Protein AF-A0A117LAR7-F1 (afdb_monomer_lite)

Sequence (435 aa):
MEKLVLPANTGVAAIGLKIGLIVPNDDIASITAEAVREIAADGDIVCVTEAVVARSQNRYVSCTELAEDIRQKLNLKPGSTVAMISPIASRNRFALILKAIAMATRGGKVIVQFPIPFDEVGNQVIDEEFASTRLKLKKTLQSLYEARGNTPMLNVLIREIIAALKLQEIGYQILSIRKITGKGIADLTVRMPDGRIAVAEVTFADLQKAARKATGIRQDVPEAECALAIAVALEHHRLSIVDADEYLEQGKVEPETLDFSALLPSYHEPEVIFSGELGNNSFTHPITEVDYRKLYLSMIAEGGASGEIIFTNNPFKIYNLGYIDGVCIGAVHEREKLRELFLSFGALVPVITIQEVGPPPWGVIGSNVSDFEGGILKLLPEDPNGTAEKIKDKIRAVTGKEVEVLIFGDGAYKDPDTGIYELADPHPAIGVSSG

Secondary structure (DSSP, 8-state):
-PPP---TT------PPP-----TT--HHHHHHHHHTTT--TT-EEEEEHHHHHHHTT-EEEHHHHHHHHHHHTTPPTT-EEEEES--S-TTTHHHHHHHHHHHHSS-EEEEEEPSSB-TT--BSS-HHHHHHHHHHHHHHHHHHHHHTT-GGGHHHHHHHHHHHHHHHTT-EEEEEHHHHS--SSSEEEE-TTS-EEEEEEESS-HHHHHHHHHHHHTT-TT--EEEEEEEETTTTEEEEEEHHHHHHHS--PPEEEE-TTTHHHHT-TT-EEGGGGTT-----TTT---HHHHHHHHHHHTTSEEEEEE-S-GGGGGGGS--SEEEE--SSSHHHHHHHHHHTT--S-EEEGGGSSSTTTTTTT-EEEETTTTEEEPPPSSHHHHHHHHHHHHHHHH----EEEEE-S--EE-TTT--EE--SS-SEEEE---

Foldseek 3Di:
DDADDDPPPDDDDDDDFDFDDAAAQDPVLLRQLVRCQRHDAFAAEAEDALQSQLRPPVFKDFLQRLLVLLCVLQVEDAQFEEEEEQAALDPFFCLLVLLSVLLNNNQHEYEYEHEPQHGPQRWGQDDRQLVVVLLVLLVVLQVLVVVCVVPVVSVLVNQLSLVQLVQQLVPKRWPDACVPVVDDQARTWIQHNVRAIAGEHEAQDCQLVRLVVQVVSVVVVVRHPWGKYWHQNPVQQKIWIDTSVCCNVPVDDGTDIDHCPVCVVVSNPSFKDWPSSNNPDADAGPPPRDNSVVSSQVSSVSSNYGYTYMYGPPRVCVVVVDDHSEYEHNDLACRVVVQVVCVVVPVPGRYYYCQSRCDPDRRSQQWTDPDPVSRMIRHGNHCQAVSQVSSQVSSCVSRVHHYKYFHAYQAQDQDPVRRGGSPSHSDRTPYIYDD

Organism: NCBI:txid85874

InterPro domains:
  IPR002847 Coenzyme F420:L-glutamate ligase-like domain [PF01996] (16-433)

Radius of gyration: 28.2 Å; chains: 1; bounding box: 69×59×84 Å

pLDDT: mean 91.87, std 8.58, range [51.0, 98.81]

Structure (mmCIF, N/CA/C/O backbone):
data_AF-A0A117LAR7-F1
#
_entry.id   AF-A0A117LAR7-F1
#
loop_
_atom_site.group_PDB
_atom_site.id
_atom_site.type_symbol
_atom_site.label_atom_id
_atom_site.label_alt_id
_atom_site.label_comp_id
_atom_site.label_asym_id
_atom_site.label_entity_id
_atom_site.label_seq_id
_atom_site.pdbx_PDB_ins_code
_atom_site.Cartn_x
_atom_site.Cartn_y
_atom_site.Cartn_z
_atom_site.occupancy
_atom_site.B_iso_or_equiv
_atom_site.auth_seq_id
_atom_site.auth_comp_id
_atom_site.auth_asym_id
_atom_site.auth_atom_id
_atom_site.pdbx_PDB_model_num
ATOM 1 N N . MET A 1 1 ? -33.446 -23.049 29.577 1.00 51.00 1 MET A N 1
ATOM 2 C CA . MET A 1 1 ? -32.392 -23.453 28.623 1.00 51.00 1 MET A CA 1
ATOM 3 C C . MET A 1 1 ? -31.432 -24.373 29.352 1.00 51.00 1 MET A C 1
ATOM 5 O O . MET A 1 1 ? -31.312 -24.244 30.565 1.00 51.00 1 MET A O 1
ATOM 9 N N . GLU A 1 2 ? -30.842 -25.343 28.660 1.00 58.47 2 GLU A N 1
ATOM 10 C CA . GLU A 1 2 ? -29.871 -26.266 29.257 1.00 58.47 2 GLU A CA 1
ATOM 11 C C . GLU A 1 2 ? -28.601 -25.496 29.640 1.00 58.47 2 GLU A C 1
ATOM 13 O O . GLU A 1 2 ? -28.087 -24.717 28.839 1.00 58.47 2 GLU A O 1
ATOM 18 N N . LYS A 1 3 ? -28.121 -25.676 30.878 1.00 71.38 3 LYS A N 1
ATOM 19 C CA . LYS A 1 3 ? -26.830 -25.130 31.314 1.00 71.38 3 LYS A CA 1
ATOM 20 C C . LYS A 1 3 ? -25.732 -25.713 30.430 1.00 71.38 3 LYS A C 1
ATOM 22 O O . LYS A 1 3 ? -25.698 -26.923 30.221 1.00 71.38 3 LYS A O 1
ATOM 27 N N . LEU A 1 4 ? -24.817 -24.867 29.969 1.00 81.19 4 LEU A N 1
ATOM 28 C CA . LEU A 1 4 ? -23.589 -25.323 29.334 1.00 81.19 4 LEU A CA 1
ATOM 29 C C . LEU A 1 4 ? -22.800 -26.175 30.344 1.00 81.19 4 LEU A C 1
ATOM 31 O O . LEU A 1 4 ? -22.436 -25.693 31.416 1.00 81.19 4 LEU A O 1
ATOM 35 N N . VAL A 1 5 ? -22.552 -27.443 30.014 1.00 84.06 5 VAL A N 1
ATOM 36 C CA . VAL A 1 5 ? -21.742 -28.357 30.829 1.00 84.06 5 VAL A CA 1
ATOM 37 C C . VAL A 1 5 ? -20.568 -28.833 29.987 1.00 84.06 5 VAL A C 1
ATOM 39 O O . VAL A 1 5 ? -20.755 -29.499 28.970 1.00 84.06 5 VAL A O 1
ATOM 42 N N . LEU A 1 6 ? -19.356 -28.491 30.418 1.00 85.69 6 LEU A N 1
ATOM 43 C CA . LEU A 1 6 ? -18.125 -28.958 29.790 1.00 85.69 6 LEU A CA 1
ATOM 44 C C . LEU A 1 6 ? -17.676 -30.289 30.421 1.00 85.69 6 LEU A C 1
ATOM 46 O O . LEU A 1 6 ? -17.851 -30.485 31.628 1.00 85.69 6 LEU A O 1
ATOM 50 N N . PRO A 1 7 ? -17.078 -31.212 29.645 1.00 89.75 7 PRO A N 1
ATOM 51 C CA . PRO A 1 7 ? -16.441 -32.408 30.192 1.00 89.75 7 PRO A CA 1
ATOM 52 C C . PRO A 1 7 ? -15.385 -32.066 31.252 1.00 89.75 7 PRO A C 1
ATOM 54 O O . PRO A 1 7 ? -14.627 -31.112 31.083 1.00 89.75 7 PRO A O 1
ATOM 57 N N . ALA A 1 8 ? -15.276 -32.875 32.311 1.00 87.69 8 ALA A N 1
ATOM 58 C CA . ALA A 1 8 ? -14.363 -32.620 33.436 1.00 87.69 8 ALA A CA 1
ATOM 59 C C . ALA A 1 8 ? -12.868 -32.590 33.054 1.00 87.69 8 ALA A C 1
ATOM 61 O O . ALA A 1 8 ? -12.049 -32.071 33.804 1.00 87.69 8 ALA A O 1
ATOM 62 N N . ASN A 1 9 ? -12.504 -33.153 31.902 1.00 93.12 9 ASN A N 1
ATOM 63 C CA . ASN A 1 9 ? -11.148 -33.154 31.350 1.00 93.12 9 ASN A CA 1
ATOM 64 C C . ASN A 1 9 ? -10.900 -32.020 30.335 1.00 93.12 9 ASN A C 1
ATOM 66 O O . ASN A 1 9 ? -9.896 -32.055 29.624 1.00 93.12 9 ASN A O 1
ATOM 70 N N . THR A 1 10 ? -11.808 -31.046 30.228 1.00 89.75 10 THR A N 1
ATOM 71 C CA . THR A 1 10 ? -11.628 -29.875 29.358 1.00 89.75 10 THR A CA 1
ATOM 72 C C . THR A 1 10 ? -10.573 -28.950 29.956 1.00 89.75 10 THR A C 1
ATOM 74 O O . THR A 1 10 ? -10.709 -28.528 31.098 1.00 89.75 10 THR A O 1
ATOM 77 N N . GLY A 1 11 ? -9.531 -28.629 29.184 1.00 91.25 11 GLY A N 1
ATOM 78 C CA . GLY A 1 11 ? -8.529 -27.635 29.578 1.00 91.25 11 GLY A CA 1
ATOM 79 C C . GLY A 1 11 ? -9.030 -26.206 29.361 1.00 91.25 11 GLY A C 1
ATOM 80 O O . GLY A 1 11 ? -9.237 -25.469 30.314 1.00 91.25 11 GLY A O 1
ATOM 81 N N . VAL A 1 12 ? -9.249 -25.834 28.096 1.00 90.31 12 VAL A N 1
ATOM 82 C CA . VAL A 1 12 ? -9.773 -24.523 27.682 1.00 90.31 12 VAL A CA 1
ATOM 83 C C . VAL A 1 12 ? -10.896 -24.744 26.674 1.00 90.31 12 VAL A C 1
ATOM 85 O O . VAL A 1 12 ? -10.782 -25.608 25.803 1.00 90.31 12 VAL A O 1
ATOM 88 N N . ALA A 1 13 ? -11.968 -23.962 26.782 1.00 91.06 13 ALA A N 1
ATOM 89 C CA . ALA A 1 13 ? -13.039 -23.906 25.796 1.00 91.06 13 ALA A CA 1
ATOM 90 C C . ALA A 1 13 ? -13.210 -22.464 25.304 1.00 91.06 13 ALA A C 1
ATOM 92 O O . ALA A 1 13 ? -13.217 -21.534 26.103 1.00 91.06 13 ALA A O 1
ATOM 93 N N . ALA A 1 14 ? -13.369 -22.289 23.992 1.00 91.94 14 ALA A N 1
ATOM 94 C CA . ALA A 1 14 ? -13.731 -21.018 23.374 1.00 91.94 14 ALA A CA 1
ATOM 95 C C . ALA A 1 14 ? -15.111 -21.166 22.729 1.00 91.94 14 ALA A C 1
ATOM 97 O O . ALA A 1 14 ? -15.350 -22.120 21.984 1.00 91.94 14 ALA A O 1
ATOM 98 N N . ILE A 1 15 ? -16.029 -20.250 23.042 1.00 90.94 15 ILE A N 1
ATOM 99 C CA . ILE A 1 15 ? -17.442 -20.369 22.669 1.00 90.94 15 ILE A CA 1
ATOM 100 C C . ILE A 1 15 ? -17.889 -19.078 21.994 1.00 90.94 15 ILE A C 1
ATOM 102 O O . ILE A 1 15 ? -17.861 -18.007 22.592 1.00 90.94 15 ILE A O 1
ATOM 106 N N . GLY A 1 16 ? -18.317 -19.189 20.736 1.00 92.25 16 GLY A N 1
ATOM 107 C CA . GLY A 1 16 ? -18.881 -18.069 19.991 1.00 92.25 16 GLY A CA 1
ATOM 108 C C . GLY A 1 16 ? -20.334 -17.815 20.385 1.00 92.25 16 GLY A C 1
ATOM 109 O O . GLY A 1 16 ? -21.176 -18.707 20.260 1.00 92.25 16 GLY A O 1
ATOM 110 N N . LEU A 1 17 ? -20.639 -16.591 20.816 1.00 91.50 17 LEU A N 1
ATOM 111 C CA . LEU A 1 17 ? -21.994 -16.170 21.168 1.00 91.50 17 LEU A CA 1
ATOM 112 C C . LEU A 1 17 ? -22.612 -15.364 20.032 1.00 91.50 17 LEU A C 1
ATOM 114 O O . LEU A 1 17 ? -21.987 -14.469 19.467 1.00 91.50 17 LEU A O 1
ATOM 118 N N . LYS A 1 18 ? -23.863 -15.681 19.694 1.00 89.94 18 LYS A N 1
ATOM 119 C CA . LYS A 1 18 ? -24.629 -14.921 18.706 1.00 89.94 18 LYS A CA 1
ATOM 120 C C . LYS A 1 18 ? -25.400 -13.817 19.415 1.00 89.94 18 LYS A C 1
ATOM 122 O O . LYS A 1 18 ? -26.216 -14.102 20.286 1.00 89.94 18 LYS A O 1
ATOM 127 N N . ILE A 1 19 ? -25.171 -12.582 18.991 1.00 90.50 19 ILE A N 1
ATOM 128 C CA . ILE A 1 19 ? -25.919 -11.399 19.420 1.00 90.50 19 ILE A CA 1
ATOM 129 C C . ILE A 1 19 ? -26.691 -10.807 18.236 1.00 90.50 19 ILE A C 1
ATOM 131 O O . ILE A 1 19 ? -26.464 -11.180 17.083 1.00 90.50 19 ILE A O 1
ATOM 135 N N . GLY A 1 20 ? -27.638 -9.914 18.526 1.00 90.88 20 GLY A N 1
ATOM 136 C CA . GLY A 1 20 ? -28.362 -9.161 17.501 1.00 90.88 20 GLY A CA 1
ATOM 137 C C . GLY A 1 20 ? -27.470 -8.167 16.749 1.00 90.88 20 GLY A C 1
ATOM 138 O O . GLY A 1 20 ? -26.290 -7.999 17.054 1.00 90.88 20 GLY A O 1
ATOM 139 N N . LEU A 1 21 ? -28.051 -7.490 15.756 1.00 93.25 21 LEU A N 1
ATOM 140 C CA . LEU A 1 21 ? -27.374 -6.394 15.066 1.00 93.25 21 LEU A CA 1
ATOM 141 C C . LEU A 1 21 ? -27.131 -5.238 16.043 1.00 93.25 21 LEU A C 1
ATOM 143 O O . LEU A 1 21 ? -28.077 -4.761 16.660 1.00 93.25 21 LEU A O 1
ATOM 147 N N . ILE A 1 22 ? -25.882 -4.783 16.126 1.00 95.06 22 ILE A N 1
ATOM 148 C CA . ILE A 1 22 ? -25.488 -3.634 16.943 1.00 95.06 22 ILE A CA 1
ATOM 149 C C . ILE A 1 22 ? -25.564 -2.366 16.104 1.00 95.06 22 ILE A C 1
ATOM 151 O O . ILE A 1 22 ? -24.957 -2.288 15.027 1.00 95.06 22 ILE A O 1
ATOM 155 N N . VAL A 1 23 ? -26.300 -1.382 16.609 1.00 94.12 23 VAL A N 1
ATOM 156 C CA . VAL A 1 23 ? -26.548 -0.091 15.965 1.00 94.12 23 VAL A CA 1
ATOM 157 C C . VAL A 1 23 ? -25.987 1.065 16.806 1.00 94.12 23 VAL A C 1
ATOM 159 O O . VAL A 1 23 ? -25.645 0.885 17.977 1.00 94.12 23 VAL A O 1
ATOM 162 N N . PRO A 1 24 ? -25.841 2.267 16.220 1.00 95.50 24 PRO A N 1
ATOM 163 C CA . PRO A 1 24 ? -25.377 3.436 16.955 1.00 95.50 24 PRO A CA 1
ATOM 164 C C . PRO A 1 24 ? -26.178 3.724 18.228 1.00 95.50 24 PRO A C 1
ATOM 166 O O . PRO A 1 24 ? -27.405 3.795 18.191 1.00 95.50 24 PRO A O 1
ATOM 169 N N . ASN A 1 25 ? -25.456 4.004 19.315 1.00 95.62 25 ASN A N 1
ATOM 170 C CA . ASN A 1 25 ? -25.949 4.320 20.662 1.00 95.62 25 ASN A CA 1
ATOM 171 C C . ASN A 1 25 ? -26.520 3.137 21.463 1.00 95.62 25 ASN A C 1
ATOM 173 O O . ASN A 1 25 ? -27.128 3.354 22.512 1.00 95.62 25 ASN A O 1
ATOM 177 N N . ASP A 1 26 ? -26.299 1.901 21.013 1.00 96.75 26 ASP A N 1
ATOM 178 C CA . ASP A 1 26 ? -26.618 0.712 21.802 1.00 96.75 26 ASP A CA 1
ATOM 179 C C . ASP A 1 26 ? -25.802 0.638 23.107 1.00 96.75 26 ASP A C 1
ATOM 181 O O . ASP A 1 26 ? -24.603 0.935 23.153 1.00 96.75 26 ASP A O 1
ATOM 185 N N . ASP A 1 27 ? -26.439 0.154 24.178 1.00 97.19 27 ASP A N 1
ATOM 186 C CA . ASP A 1 27 ? -25.764 -0.154 25.441 1.00 97.19 27 ASP A CA 1
ATOM 187 C C . ASP A 1 27 ? -25.048 -1.506 25.337 1.00 97.19 27 ASP A C 1
ATOM 189 O O . ASP A 1 27 ? -25.578 -2.562 25.702 1.00 97.19 27 ASP A O 1
ATOM 193 N N . ILE A 1 28 ? -23.814 -1.464 24.831 1.00 96.94 28 ILE A N 1
ATOM 194 C CA . ILE A 1 28 ? -23.007 -2.668 24.625 1.00 96.94 28 ILE A CA 1
ATOM 195 C C . ILE A 1 28 ? -22.734 -3.436 25.922 1.00 96.94 28 ILE A C 1
ATOM 197 O O . ILE A 1 28 ? -22.627 -4.662 25.887 1.00 96.94 28 ILE A O 1
ATOM 201 N N . ALA A 1 29 ? -22.679 -2.757 27.073 1.00 97.56 29 ALA A N 1
ATOM 202 C CA . ALA A 1 29 ? -22.490 -3.414 28.362 1.00 97.56 29 ALA A CA 1
ATOM 203 C C . ALA A 1 29 ? -23.716 -4.247 28.736 1.00 97.56 29 ALA A C 1
ATOM 205 O O . ALA A 1 29 ? -23.583 -5.423 29.082 1.00 97.56 29 ALA A O 1
ATOM 206 N N . SER A 1 30 ? -24.916 -3.677 28.606 1.00 97.69 30 SER A N 1
ATOM 207 C CA . SER A 1 30 ? -26.159 -4.416 28.852 1.00 97.69 30 SER A CA 1
ATOM 208 C C . SER A 1 30 ? -26.365 -5.557 27.856 1.00 97.69 30 SER A C 1
ATOM 210 O O . SER A 1 30 ? -26.746 -6.650 28.272 1.00 97.69 30 SER A O 1
ATOM 212 N N . ILE A 1 31 ? -26.075 -5.340 26.569 1.00 97.44 31 ILE A N 1
ATOM 213 C CA . ILE A 1 31 ? -26.194 -6.381 25.536 1.00 97.44 31 ILE A CA 1
ATOM 214 C C . ILE A 1 31 ? -25.232 -7.540 25.811 1.00 97.44 31 ILE A C 1
ATOM 216 O O . ILE A 1 31 ? -25.637 -8.701 25.763 1.00 97.44 31 ILE A O 1
ATOM 220 N N . THR A 1 32 ? -23.976 -7.238 26.142 1.00 97.12 32 THR A N 1
ATOM 221 C CA . THR A 1 32 ? -22.974 -8.269 26.445 1.00 97.12 32 THR A CA 1
ATOM 222 C C . THR A 1 32 ? -23.348 -9.040 27.710 1.00 97.12 32 THR A C 1
ATOM 224 O O . THR A 1 32 ? -23.307 -10.268 27.709 1.00 97.12 32 THR A O 1
ATOM 227 N N . ALA A 1 33 ? -23.793 -8.347 28.765 1.00 97.25 33 ALA A N 1
ATOM 228 C CA . ALA A 1 33 ? -24.228 -8.982 30.008 1.00 97.25 33 ALA A CA 1
ATOM 229 C C . ALA A 1 33 ? -25.455 -9.889 29.831 1.00 97.25 33 ALA A C 1
ATOM 231 O O . ALA A 1 33 ? -25.533 -10.942 30.460 1.00 97.25 33 ALA A O 1
ATOM 232 N N . GLU A 1 34 ? -26.401 -9.510 28.968 1.00 96.25 34 GLU A N 1
ATOM 233 C CA . GLU A 1 34 ? -27.523 -10.373 28.587 1.00 96.25 34 GLU A CA 1
ATOM 234 C C . GLU A 1 34 ? -27.037 -11.614 27.828 1.00 96.25 34 GLU A C 1
ATOM 236 O O . GLU A 1 34 ? -27.444 -12.728 28.149 1.00 96.25 34 GLU A O 1
ATOM 241 N N . ALA A 1 35 ? -26.129 -11.438 26.862 1.00 95.44 35 ALA A N 1
ATOM 242 C CA . ALA A 1 35 ? -25.631 -12.524 26.021 1.00 95.44 35 ALA A CA 1
ATOM 243 C C . ALA A 1 35 ? -24.906 -13.622 26.816 1.00 95.44 35 ALA A C 1
ATOM 245 O O . ALA A 1 35 ? -25.007 -14.799 26.467 1.00 95.44 35 ALA A O 1
ATOM 246 N N . VAL A 1 36 ? -24.199 -13.252 27.889 1.00 95.56 36 VAL A N 1
ATOM 247 C CA . VAL A 1 36 ? -23.459 -14.202 28.739 1.00 95.56 36 VAL A CA 1
ATOM 248 C C . VAL A 1 36 ? -24.244 -14.672 29.966 1.00 95.56 36 VAL A C 1
ATOM 250 O O . VAL A 1 36 ? -23.756 -15.543 30.686 1.00 95.56 36 VAL A O 1
ATOM 253 N N . ARG A 1 37 ? -25.446 -14.127 30.223 1.00 94.69 37 ARG A N 1
ATOM 254 C CA . ARG A 1 37 ? -26.164 -14.259 31.507 1.00 94.69 37 ARG A CA 1
ATOM 255 C C . ARG A 1 37 ? -26.231 -15.690 32.040 1.00 94.69 37 ARG A C 1
ATOM 257 O O . ARG A 1 37 ? -26.021 -15.916 33.227 1.00 94.69 37 ARG A O 1
ATOM 264 N N . GLU A 1 38 ? -26.553 -16.638 31.169 1.00 91.62 38 GLU A N 1
ATOM 265 C CA . GLU A 1 38 ? -26.837 -18.028 31.546 1.00 91.62 38 GLU A CA 1
ATOM 266 C C . GLU A 1 38 ? -25.598 -18.938 31.536 1.00 91.62 38 GLU A C 1
ATOM 268 O O . GLU A 1 38 ? -25.681 -20.091 31.966 1.00 91.62 38 GLU A O 1
ATOM 273 N N . ILE A 1 39 ? -24.464 -18.451 31.019 1.00 92.44 39 ILE A N 1
ATOM 274 C CA . ILE A 1 39 ? -23.267 -19.268 30.759 1.00 92.44 39 ILE A CA 1
ATOM 275 C C . ILE A 1 39 ? -22.009 -18.777 31.474 1.00 92.44 39 ILE A C 1
ATOM 277 O O . ILE A 1 39 ? -21.091 -19.576 31.628 1.00 92.44 39 ILE A O 1
ATOM 281 N N . ALA A 1 40 ? -21.965 -17.513 31.904 1.00 94.06 40 ALA A N 1
ATOM 282 C CA . ALA A 1 40 ? -20.796 -16.944 32.562 1.00 94.06 40 ALA A CA 1
ATOM 283 C C . ALA A 1 40 ? -20.445 -17.708 33.849 1.00 94.06 40 ALA A C 1
ATOM 285 O O . ALA A 1 40 ? -21.312 -18.017 34.679 1.00 94.06 40 ALA A O 1
ATOM 286 N N . ALA A 1 41 ? -19.157 -17.968 34.031 1.00 93.38 41 ALA A N 1
ATOM 287 C CA . ALA A 1 41 ? -18.564 -18.540 35.226 1.00 93.38 41 ALA A CA 1
ATOM 288 C C . ALA A 1 41 ? -17.449 -17.637 35.770 1.00 93.38 41 ALA A C 1
ATOM 290 O O . ALA A 1 41 ? -16.909 -16.782 35.074 1.00 93.38 41 ALA A O 1
ATOM 291 N N . ASP A 1 42 ? -17.125 -17.820 37.050 1.00 95.12 42 ASP A N 1
ATOM 292 C CA . ASP A 1 42 ? -16.042 -17.073 37.687 1.00 95.12 42 ASP A CA 1
ATOM 293 C C . ASP A 1 42 ? -14.697 -17.436 37.036 1.00 95.12 42 ASP A C 1
ATOM 295 O O . ASP A 1 42 ? -14.364 -18.619 36.925 1.00 95.12 42 ASP A O 1
ATOM 299 N N . GLY A 1 43 ? -13.932 -16.424 36.623 1.00 93.25 43 GLY A N 1
ATOM 300 C CA . GLY A 1 43 ? -12.660 -16.579 35.909 1.00 93.25 43 GLY A CA 1
ATOM 301 C C . GLY A 1 43 ? -12.776 -16.675 34.383 1.00 93.25 43 GLY A C 1
ATOM 302 O O . GLY A 1 43 ? -11.748 -16.817 33.720 1.00 93.25 43 GLY A O 1
ATOM 303 N N . ASP A 1 44 ? -13.984 -16.583 33.817 1.00 95.56 44 ASP A N 1
ATOM 304 C CA . ASP A 1 44 ? -14.156 -16.503 32.364 1.00 95.56 44 ASP A CA 1
ATOM 305 C C . ASP A 1 44 ? -13.589 -15.191 31.798 1.00 95.56 44 ASP A C 1
ATOM 307 O O . ASP A 1 44 ? -13.585 -14.148 32.457 1.00 95.56 44 ASP A O 1
ATOM 311 N N . ILE A 1 45 ? -13.175 -15.238 30.528 1.00 96.62 45 ILE A N 1
ATOM 312 C CA . ILE A 1 45 ? -12.800 -14.058 29.744 1.00 96.62 45 ILE A CA 1
ATOM 313 C C . ILE A 1 45 ? -13.866 -13.832 28.674 1.00 96.62 45 ILE A C 1
ATOM 315 O O . ILE A 1 45 ? -14.069 -14.665 27.788 1.00 96.62 45 ILE A O 1
ATOM 319 N N . VAL A 1 46 ? -14.537 -12.687 28.740 1.00 96.81 46 VAL A N 1
ATOM 320 C CA . VAL A 1 46 ? -15.540 -12.263 27.764 1.00 96.81 46 VAL A CA 1
ATOM 321 C C . VAL A 1 46 ? -14.875 -11.398 26.702 1.00 96.81 46 VAL A C 1
ATOM 323 O O . VAL A 1 46 ? -14.474 -10.263 26.952 1.00 96.81 46 VAL A O 1
ATOM 326 N N . CYS A 1 47 ? -14.777 -11.937 25.490 1.00 95.31 47 CYS A N 1
ATOM 327 C CA . CYS A 1 47 ? -14.166 -11.253 24.356 1.00 95.31 47 CYS A CA 1
ATOM 328 C C . CYS A 1 47 ? -15.224 -10.536 23.504 1.00 95.31 47 CYS A C 1
ATOM 330 O O . CYS A 1 47 ? -16.189 -11.156 23.054 1.00 95.31 47 CYS A O 1
ATOM 332 N N . VAL A 1 48 ? -15.015 -9.249 23.223 1.00 94.75 48 VAL A N 1
ATOM 333 C CA . VAL A 1 48 ? -15.867 -8.427 22.349 1.00 94.75 48 VAL A CA 1
ATOM 334 C C . VAL A 1 48 ? -15.000 -7.800 21.259 1.00 94.75 48 VAL A C 1
ATOM 336 O O . VAL A 1 48 ? -13.959 -7.230 21.549 1.00 94.75 48 VAL A O 1
ATOM 339 N N . THR A 1 49 ? -15.408 -7.872 19.994 1.00 92.19 49 THR A N 1
ATOM 340 C CA . THR A 1 49 ? -14.669 -7.194 18.912 1.00 92.19 49 THR A CA 1
ATOM 341 C C . THR A 1 49 ? -14.750 -5.674 19.075 1.00 92.19 49 THR A C 1
ATOM 343 O O . THR A 1 49 ? -15.843 -5.135 19.301 1.00 92.19 49 THR A O 1
ATOM 346 N N . GLU A 1 50 ? -13.644 -4.971 18.857 1.00 92.69 50 GLU A N 1
ATOM 347 C CA . GLU A 1 50 ? -13.546 -3.511 18.769 1.00 92.69 50 GLU A CA 1
ATOM 348 C C . GLU A 1 50 ? -14.572 -2.919 17.794 1.00 92.69 50 GLU A C 1
ATOM 350 O O . GLU A 1 50 ? -15.153 -1.863 18.052 1.00 92.69 50 GLU A O 1
ATOM 355 N N . ALA A 1 51 ? -14.873 -3.646 16.716 1.00 90.38 51 ALA A N 1
ATOM 356 C CA . ALA A 1 51 ? -15.805 -3.244 15.683 1.00 90.38 51 ALA A CA 1
ATOM 357 C C . ALA A 1 51 ? -17.217 -3.038 16.224 1.00 90.38 51 ALA A C 1
ATOM 359 O O . ALA A 1 51 ? -17.891 -2.086 15.838 1.00 90.38 51 ALA A O 1
ATOM 360 N N . VAL A 1 52 ? -17.667 -3.942 17.089 1.00 92.50 52 VAL A N 1
ATOM 361 C CA . VAL A 1 52 ? -18.996 -3.897 17.700 1.00 92.50 52 VAL A CA 1
ATOM 362 C C . VAL A 1 52 ? -19.083 -2.746 18.700 1.00 92.50 52 VAL A C 1
ATOM 364 O O . VAL A 1 52 ? -20.054 -1.989 18.677 1.00 92.50 52 VAL A O 1
ATOM 367 N N . VAL A 1 53 ? -18.043 -2.567 19.514 1.00 95.56 53 VAL A N 1
ATOM 368 C CA . VAL A 1 53 ? -17.974 -1.479 20.496 1.00 95.56 53 VAL A CA 1
ATOM 369 C C . VAL A 1 53 ? -17.954 -0.114 19.801 1.00 95.56 53 VAL A C 1
ATOM 371 O O . VAL A 1 53 ? -18.696 0.791 20.172 1.00 95.56 53 VAL A O 1
ATOM 374 N N . ALA A 1 54 ? -17.164 0.034 18.738 1.00 94.44 54 ALA A N 1
ATOM 375 C CA . ALA A 1 54 ? -17.109 1.262 17.953 1.00 94.44 54 ALA A CA 1
ATOM 376 C C . ALA A 1 54 ? -18.468 1.621 17.331 1.00 94.44 54 ALA A C 1
ATOM 378 O O . ALA A 1 54 ? -18.869 2.788 17.341 1.00 94.44 54 ALA A O 1
ATOM 379 N N . ARG A 1 55 ? -19.204 0.621 16.819 1.00 94.88 55 ARG A N 1
ATOM 380 C CA . ARG A 1 55 ? -20.551 0.827 16.264 1.00 94.88 55 ARG A CA 1
ATOM 381 C C . ARG A 1 55 ? -21.521 1.317 17.328 1.00 94.88 55 ARG A C 1
ATOM 383 O O . ARG A 1 55 ? -22.212 2.300 17.077 1.00 94.88 55 ARG A O 1
ATOM 390 N N . SER A 1 56 ? -21.542 0.684 18.503 1.00 96.31 56 SER A N 1
ATOM 391 C CA . SER A 1 56 ? -22.432 1.088 19.598 1.00 96.31 56 SER A CA 1
ATOM 392 C C . SER A 1 56 ? -22.120 2.505 20.094 1.00 96.31 56 SER A C 1
ATOM 394 O O . SER A 1 56 ? -23.017 3.240 20.486 1.00 96.31 56 SER A O 1
ATOM 396 N N . GLN A 1 57 ? -20.862 2.933 19.996 1.00 95.50 57 GLN A N 1
ATOM 397 C CA . GLN A 1 57 ? -20.408 4.284 20.335 1.00 95.50 57 GLN A CA 1
ATOM 398 C C . GLN A 1 57 ? -20.576 5.312 19.197 1.00 95.50 57 GLN A C 1
ATOM 400 O O . GLN A 1 57 ? -20.118 6.443 19.332 1.00 95.50 57 GLN A O 1
ATOM 405 N N . ASN A 1 58 ? -21.202 4.941 18.073 1.00 95.69 58 ASN A N 1
ATOM 406 C CA . ASN A 1 58 ? -21.371 5.801 16.895 1.00 95.69 58 ASN A CA 1
ATOM 407 C C . ASN A 1 58 ? -20.046 6.406 16.372 1.00 95.69 58 ASN A C 1
ATOM 409 O O . ASN A 1 58 ? -19.975 7.578 15.998 1.00 95.69 58 ASN A O 1
ATOM 413 N N . ARG A 1 59 ? -18.968 5.614 16.373 1.00 95.38 59 ARG A N 1
ATOM 414 C CA . ARG A 1 59 ? -17.617 6.062 16.006 1.00 95.38 59 ARG A CA 1
ATOM 415 C C . ARG A 1 59 ? -17.409 6.037 14.492 1.00 95.38 59 ARG A C 1
ATOM 417 O O . ARG A 1 59 ? -16.802 5.107 13.964 1.00 95.38 59 ARG A O 1
ATOM 424 N N . TYR A 1 60 ? -17.878 7.075 13.806 1.00 95.94 60 TYR A N 1
ATOM 425 C CA . TYR A 1 60 ? -17.720 7.237 12.358 1.00 95.94 60 TYR A CA 1
ATOM 426 C C . TYR A 1 60 ? -17.149 8.605 11.991 1.00 95.94 60 TYR A C 1
ATOM 428 O O . TYR A 1 60 ? -17.355 9.580 12.710 1.00 95.94 60 TYR A O 1
ATOM 436 N N . VAL A 1 61 ? -16.451 8.672 10.859 1.00 97.19 61 VAL A N 1
ATOM 437 C CA . VAL A 1 61 ? -15.967 9.919 10.258 1.00 97.19 61 VAL A CA 1
ATOM 438 C C . VAL A 1 61 ? -16.087 9.843 8.739 1.00 97.19 61 VAL A C 1
ATOM 440 O O . VAL A 1 61 ? -15.795 8.805 8.138 1.00 97.19 61 VAL A O 1
ATOM 443 N N . SER A 1 62 ? -16.520 10.929 8.103 1.00 98.19 62 SER A N 1
ATOM 444 C CA . SER A 1 62 ? -16.546 11.030 6.640 1.00 98.19 62 SER A CA 1
ATOM 445 C C . SER A 1 62 ? -15.198 11.481 6.065 1.00 98.19 62 SER A C 1
ATOM 447 O O . SER A 1 62 ? -14.423 12.180 6.722 1.00 98.19 62 SER A O 1
ATOM 449 N N . CYS A 1 63 ? -14.931 11.167 4.794 1.00 98.25 63 CYS A N 1
ATOM 450 C CA . CYS A 1 63 ? -13.768 11.689 4.069 1.00 98.25 63 CYS A CA 1
ATOM 451 C C . CYS A 1 63 ? -13.725 13.224 4.064 1.00 98.25 63 CYS A C 1
ATOM 453 O O . CYS A 1 63 ? -12.639 13.790 4.082 1.00 98.25 63 CYS A O 1
ATOM 455 N N . THR A 1 64 ? -14.878 13.900 4.057 1.00 98.44 64 THR A N 1
ATOM 456 C CA . THR A 1 64 ? -14.958 15.369 4.084 1.00 98.44 64 THR A CA 1
ATOM 457 C C . THR A 1 64 ? -14.488 15.937 5.420 1.00 98.44 64 THR A C 1
ATOM 459 O O . THR A 1 64 ? -13.678 16.863 5.437 1.00 98.44 64 THR A O 1
ATOM 462 N N . GLU A 1 65 ? -14.959 15.373 6.535 1.00 98.38 65 GLU A N 1
ATOM 463 C CA . GLU A 1 65 ? -14.503 15.765 7.875 1.00 98.38 65 GLU A CA 1
ATOM 464 C C . GLU A 1 65 ? -13.009 15.483 8.044 1.00 98.38 65 GLU A C 1
ATOM 466 O O . GLU A 1 65 ? -12.265 16.331 8.536 1.00 98.38 65 GLU A O 1
ATOM 471 N N . LEU A 1 66 ? -12.557 14.323 7.564 1.00 98.06 66 LEU A N 1
ATOM 472 C CA . LEU A 1 66 ? -11.154 13.939 7.632 1.00 98.06 66 LEU A CA 1
ATOM 473 C C . LEU A 1 66 ? -10.262 14.851 6.782 1.00 98.06 66 LEU A C 1
ATOM 475 O O . LEU A 1 66 ? -9.187 15.248 7.221 1.00 98.06 66 LEU A O 1
ATOM 479 N N . ALA A 1 67 ? -10.711 15.219 5.582 1.00 98.69 67 ALA A N 1
ATOM 480 C CA . ALA A 1 67 ? -9.992 16.127 4.698 1.00 98.69 67 ALA A CA 1
ATOM 481 C C . ALA A 1 67 ? -9.802 17.512 5.331 1.00 98.69 67 ALA A C 1
ATOM 483 O O . ALA A 1 67 ? -8.726 18.101 5.222 1.00 98.69 67 ALA A O 1
ATOM 484 N N . GLU A 1 68 ? -10.827 18.028 6.012 1.00 98.56 68 GLU A N 1
ATOM 485 C CA . GLU A 1 68 ? -10.743 19.303 6.724 1.00 98.56 68 GLU A CA 1
ATOM 486 C C . GLU A 1 68 ? -9.757 19.231 7.898 1.00 98.56 68 GLU A C 1
ATOM 488 O O . GLU A 1 68 ? -8.928 20.128 8.063 1.00 98.56 68 GLU A O 1
ATOM 493 N N . ASP A 1 69 ? -9.780 18.136 8.655 1.00 98.50 69 ASP A N 1
ATOM 494 C CA . ASP A 1 69 ? -8.841 17.890 9.749 1.00 98.50 69 ASP A CA 1
ATOM 495 C C . ASP A 1 69 ? -7.381 17.796 9.258 1.00 98.50 69 ASP A C 1
ATOM 497 O O . ASP A 1 69 ? -6.497 18.487 9.774 1.00 98.50 69 ASP A O 1
ATOM 501 N N . ILE A 1 70 ? -7.129 17.030 8.189 1.00 98.62 70 ILE A N 1
ATOM 502 C CA . ILE A 1 70 ? -5.812 16.928 7.535 1.00 98.62 70 ILE A CA 1
ATOM 503 C C . ILE A 1 70 ? -5.343 18.305 7.059 1.00 98.62 70 ILE A C 1
ATOM 505 O O . ILE A 1 70 ? -4.196 18.692 7.290 1.00 98.62 70 ILE A O 1
ATOM 509 N N . ARG A 1 71 ? -6.230 19.069 6.409 1.00 98.50 71 ARG A N 1
ATOM 510 C CA . ARG A 1 71 ? -5.925 20.410 5.896 1.00 98.50 71 ARG A CA 1
ATOM 511 C C . ARG A 1 71 ? -5.479 21.350 7.011 1.00 98.50 71 ARG A C 1
ATOM 513 O O . ARG A 1 71 ? -4.541 22.116 6.801 1.00 98.50 71 ARG A O 1
ATOM 520 N N . GLN A 1 72 ? -6.142 21.310 8.166 1.00 98.12 72 GLN A N 1
ATOM 521 C CA . GLN A 1 72 ? -5.785 22.132 9.322 1.00 98.12 72 GLN A CA 1
ATOM 522 C C . GLN A 1 72 ? -4.449 21.695 9.930 1.00 98.12 72 GLN A C 1
ATOM 524 O O . GLN A 1 72 ? -3.562 22.530 10.107 1.00 98.12 72 GLN A O 1
ATOM 529 N N . LYS A 1 73 ? -4.273 20.392 10.183 1.00 97.88 73 LYS A N 1
ATOM 530 C CA . LYS A 1 73 ? -3.068 19.832 10.819 1.00 97.88 73 LYS A CA 1
ATOM 531 C C . LYS A 1 73 ? -1.806 20.004 9.976 1.00 97.88 73 LYS A C 1
ATOM 533 O O . LYS A 1 73 ? -0.739 20.277 10.520 1.00 97.88 73 LYS A O 1
ATOM 538 N N . LEU A 1 74 ? -1.932 19.900 8.654 1.00 97.88 74 LEU A N 1
ATOM 539 C CA . LEU A 1 74 ? -0.832 20.121 7.713 1.00 97.88 74 LEU A CA 1
ATOM 540 C C . LEU A 1 74 ? -0.759 21.562 7.177 1.00 97.88 74 LEU A C 1
ATOM 542 O O . LEU A 1 74 ? 0.123 21.865 6.381 1.00 97.88 74 LEU A O 1
ATOM 546 N N . ASN A 1 75 ? -1.659 22.460 7.597 1.00 97.44 75 ASN A N 1
ATOM 547 C CA . ASN A 1 75 ? -1.738 23.849 7.125 1.00 97.44 75 ASN A CA 1
ATOM 548 C C . ASN A 1 75 ? -1.760 23.983 5.580 1.00 97.44 75 ASN A C 1
ATOM 550 O O . ASN A 1 75 ? -1.070 24.821 4.991 1.00 97.44 75 ASN A O 1
ATOM 554 N N . LEU A 1 76 ? -2.551 23.140 4.909 1.00 98.19 76 LEU A N 1
ATOM 555 C CA . LEU A 1 76 ? -2.531 23.015 3.448 1.00 98.19 76 LEU A CA 1
ATOM 556 C C . LEU A 1 76 ? -3.251 24.165 2.735 1.00 98.19 76 LEU A C 1
ATOM 558 O O . LEU A 1 76 ? -4.367 24.587 3.082 1.00 98.19 76 LEU A O 1
ATOM 562 N N . LYS A 1 77 ? -2.643 24.610 1.636 1.00 98.00 77 LYS A N 1
ATOM 563 C CA . LYS A 1 77 ? -3.208 25.575 0.688 1.00 98.00 77 LYS A CA 1
ATOM 564 C C . LYS A 1 77 ? -3.780 24.831 -0.528 1.00 98.00 77 LYS A C 1
ATOM 566 O O . LYS A 1 77 ? -3.482 23.655 -0.721 1.00 98.00 77 LYS A O 1
ATOM 571 N N . PRO A 1 78 ? -4.647 25.465 -1.338 1.00 98.44 78 PRO A N 1
ATOM 572 C CA . PRO A 1 78 ? -5.075 24.856 -2.593 1.00 98.44 78 PRO A CA 1
ATOM 573 C C . PRO A 1 78 ? -3.868 24.555 -3.484 1.00 98.44 78 PRO A C 1
ATOM 575 O O . PRO A 1 78 ? -2.999 25.414 -3.641 1.00 98.44 78 PRO A O 1
ATOM 578 N N . GLY A 1 79 ? -3.822 23.350 -4.046 1.00 98.25 79 GLY A N 1
ATOM 579 C CA . GLY A 1 79 ? -2.705 22.893 -4.872 1.00 98.25 79 GLY A CA 1
ATOM 580 C C . GLY A 1 79 ? -1.513 22.329 -4.089 1.00 98.25 79 GLY A C 1
ATOM 581 O O . GLY A 1 79 ? -0.503 22.007 -4.710 1.00 98.25 79 GLY A O 1
ATOM 582 N N . SER A 1 80 ? -1.603 22.199 -2.759 1.00 98.56 80 SER A N 1
ATOM 583 C CA . SER A 1 80 ? -0.513 21.652 -1.942 1.00 98.56 80 SER A CA 1
ATOM 584 C C . SER A 1 80 ? -0.179 20.196 -2.291 1.00 98.56 80 SER A C 1
ATOM 586 O O . SER A 1 80 ? -1.046 19.409 -2.676 1.00 98.56 80 SER A O 1
ATOM 588 N N . THR A 1 81 ? 1.085 19.823 -2.108 1.00 98.62 81 THR A N 1
ATOM 589 C CA . THR A 1 81 ? 1.574 18.453 -2.279 1.00 98.62 81 THR A CA 1
ATOM 590 C C . THR A 1 81 ? 1.723 17.769 -0.925 1.00 98.62 81 THR A C 1
ATOM 592 O O . THR A 1 81 ? 2.449 18.257 -0.061 1.00 98.62 81 THR A O 1
ATOM 595 N N . VAL A 1 82 ? 1.069 16.623 -0.737 1.00 98.75 82 VAL A N 1
ATOM 596 C CA . VAL A 1 82 ? 1.169 15.821 0.493 1.00 98.75 82 VAL A CA 1
ATOM 597 C C . VAL A 1 82 ? 1.836 14.489 0.191 1.00 98.75 82 VAL A C 1
ATOM 599 O O . VAL A 1 82 ? 1.483 13.820 -0.780 1.00 98.75 82 VAL A O 1
ATOM 602 N N . ALA A 1 83 ? 2.779 14.085 1.037 1.00 98.56 83 ALA A N 1
ATOM 603 C CA . ALA A 1 83 ? 3.379 12.760 0.965 1.00 98.56 83 ALA A CA 1
ATOM 604 C C . ALA A 1 83 ? 2.751 11.804 1.987 1.00 98.56 83 ALA A C 1
ATOM 606 O O . ALA A 1 83 ? 2.702 12.117 3.174 1.00 98.56 83 ALA A O 1
ATOM 607 N N . MET A 1 84 ? 2.302 10.639 1.526 1.00 98.62 84 MET A N 1
ATOM 608 C CA . MET A 1 84 ? 1.897 9.497 2.343 1.00 98.62 84 MET A CA 1
ATOM 609 C C . MET A 1 84 ? 3.048 8.490 2.409 1.00 98.62 84 MET A C 1
ATOM 611 O O . MET A 1 84 ? 3.483 7.984 1.373 1.00 98.62 84 MET A O 1
ATOM 615 N N . ILE A 1 85 ? 3.521 8.189 3.617 1.00 98.50 85 ILE A N 1
ATOM 616 C CA . ILE A 1 85 ? 4.719 7.368 3.846 1.00 98.50 85 ILE A CA 1
ATOM 617 C C . ILE A 1 85 ? 4.341 6.011 4.419 1.00 98.50 85 ILE A C 1
ATOM 619 O O . ILE A 1 85 ? 3.723 5.946 5.480 1.00 98.50 85 ILE A O 1
ATOM 623 N N . SER A 1 86 ? 4.756 4.940 3.748 1.00 97.69 86 SER A N 1
ATOM 624 C CA . SER A 1 86 ? 4.568 3.552 4.179 1.00 97.69 86 SER A CA 1
ATOM 625 C C . SER A 1 86 ? 3.133 3.173 4.586 1.00 97.69 86 SER A C 1
ATOM 627 O O . SER A 1 86 ? 2.956 2.584 5.652 1.00 97.69 86 SER A O 1
ATOM 629 N N . PRO A 1 87 ? 2.094 3.483 3.784 1.00 97.06 87 PRO A N 1
ATOM 630 C CA . PRO A 1 87 ? 0.757 2.977 4.069 1.00 97.06 87 PRO A CA 1
ATOM 631 C C . PRO A 1 87 ? 0.705 1.454 3.893 1.00 97.06 87 PRO A C 1
ATOM 633 O O . PRO A 1 87 ? 1.398 0.894 3.041 1.00 97.06 87 PRO A O 1
ATOM 636 N N . ILE A 1 88 ? -0.181 0.797 4.637 1.00 93.06 88 ILE A N 1
ATOM 637 C CA . ILE A 1 88 ? -0.502 -0.619 4.423 1.00 93.06 88 ILE A CA 1
ATOM 638 C C . ILE A 1 88 ? -1.294 -0.766 3.116 1.00 93.06 88 ILE A C 1
ATOM 640 O O . ILE A 1 88 ? -2.146 0.069 2.795 1.00 93.06 88 ILE A O 1
ATOM 644 N N . ALA A 1 89 ? -1.048 -1.833 2.359 1.00 93.31 89 ALA A N 1
ATOM 645 C CA . ALA A 1 89 ? -1.786 -2.215 1.159 1.00 93.31 89 ALA A CA 1
ATOM 646 C C . ALA A 1 89 ? -3.163 -2.804 1.544 1.00 93.31 89 ALA A C 1
ATOM 648 O O . ALA A 1 89 ? -3.363 -4.011 1.627 1.00 93.31 89 ALA A O 1
ATOM 649 N N . SER A 1 90 ? -4.130 -1.931 1.834 1.00 91.75 90 SER A N 1
ATOM 650 C CA . SER A 1 90 ? -5.461 -2.292 2.313 1.00 91.75 90 SER A CA 1
ATOM 651 C C . SER A 1 90 ? -6.546 -1.381 1.744 1.00 91.75 90 SER A C 1
ATOM 653 O O . SER A 1 90 ? -6.594 -0.174 2.005 1.00 91.75 90 SER A O 1
ATOM 655 N N . ARG A 1 91 ? -7.503 -1.994 1.036 1.00 91.81 91 ARG A N 1
ATOM 656 C CA . ARG A 1 91 ? -8.710 -1.314 0.534 1.00 91.81 91 ARG A CA 1
ATOM 657 C C . ARG A 1 91 ? -9.550 -0.778 1.689 1.00 91.81 91 ARG A C 1
ATOM 659 O O . ARG A 1 91 ? -10.103 0.311 1.603 1.00 91.81 91 ARG A O 1
ATOM 666 N N . ASN A 1 92 ? -9.625 -1.557 2.757 1.00 89.75 92 ASN A N 1
ATOM 667 C CA . ASN A 1 92 ? -10.477 -1.312 3.906 1.00 89.75 92 ASN A CA 1
ATOM 668 C C . ASN A 1 92 ? -9.937 -0.219 4.834 1.00 89.75 92 ASN A C 1
ATOM 670 O O . ASN A 1 92 ? -10.711 0.348 5.592 1.00 89.75 92 ASN A O 1
ATOM 674 N N . ARG A 1 93 ? -8.643 0.116 4.764 1.00 88.75 93 ARG A N 1
ATOM 675 C CA . ARG A 1 93 ? -8.050 1.168 5.605 1.00 88.75 93 ARG A CA 1
ATOM 676 C C . ARG A 1 93 ? -7.648 2.393 4.798 1.00 88.75 93 ARG A C 1
ATOM 678 O O . ARG A 1 93 ? -8.157 3.486 5.018 1.00 88.75 93 ARG A O 1
ATOM 685 N N . PHE A 1 94 ? -6.773 2.219 3.813 1.00 95.38 94 PHE A N 1
ATOM 686 C CA . PHE A 1 94 ? -6.073 3.347 3.196 1.00 95.38 94 PHE A CA 1
ATOM 687 C C . PHE A 1 94 ? -6.768 3.950 1.981 1.00 95.38 94 PHE A C 1
ATOM 689 O O . PHE A 1 94 ? -6.480 5.099 1.654 1.00 95.38 94 PHE A O 1
ATOM 696 N N . ALA A 1 95 ? -7.706 3.242 1.341 1.00 96.44 95 ALA A N 1
ATOM 697 C CA . ALA A 1 95 ? -8.408 3.771 0.169 1.00 96.44 95 ALA A CA 1
ATOM 698 C C . ALA A 1 95 ? -9.108 5.109 0.476 1.00 96.44 95 ALA A C 1
ATOM 700 O O . ALA A 1 95 ? -8.864 6.114 -0.192 1.00 96.44 95 ALA A O 1
ATOM 701 N N . LEU A 1 96 ? -9.919 5.148 1.539 1.00 98.00 96 LEU A N 1
ATOM 702 C CA . LEU A 1 96 ? -10.638 6.361 1.936 1.00 98.00 96 LEU A CA 1
ATOM 703 C C . LEU A 1 96 ? -9.747 7.396 2.639 1.00 98.00 96 LEU A C 1
ATOM 705 O O . LEU A 1 96 ? -10.006 8.593 2.514 1.00 98.00 96 LEU A O 1
ATOM 709 N N . ILE A 1 97 ? -8.673 6.972 3.316 1.00 98.31 97 ILE A N 1
ATOM 710 C CA . ILE A 1 97 ? -7.681 7.895 3.897 1.00 98.31 97 ILE A CA 1
ATOM 711 C C . ILE A 1 97 ? -6.968 8.670 2.780 1.00 98.31 97 ILE A C 1
ATOM 713 O O . ILE A 1 97 ? -6.858 9.893 2.848 1.00 98.31 97 ILE A O 1
ATOM 717 N N . LEU A 1 98 ? -6.535 7.989 1.715 1.00 98.62 98 LEU A N 1
ATOM 718 C CA . LEU A 1 98 ? -5.898 8.633 0.564 1.00 98.62 98 LEU A CA 1
ATOM 719 C C . LEU A 1 98 ? -6.861 9.546 -0.195 1.00 98.62 98 LEU A C 1
ATOM 721 O O . LEU A 1 98 ? -6.464 10.642 -0.593 1.00 98.62 98 LEU A O 1
ATOM 725 N N . LYS A 1 99 ? -8.132 9.145 -0.334 1.00 98.62 99 LYS A N 1
ATOM 726 C CA . LYS A 1 99 ? -9.185 10.012 -0.884 1.00 98.62 99 LYS A CA 1
ATOM 727 C C . LYS A 1 99 ? -9.350 11.290 -0.054 1.00 98.62 99 LYS A C 1
ATOM 729 O O . LYS A 1 99 ? -9.373 12.381 -0.618 1.00 98.62 99 LYS A O 1
ATOM 734 N N . ALA A 1 100 ? -9.389 11.181 1.275 1.00 98.69 100 ALA A N 1
ATOM 735 C CA . ALA A 1 100 ? -9.479 12.337 2.167 1.00 98.69 100 ALA A CA 1
ATOM 736 C C . ALA A 1 100 ? -8.242 13.251 2.085 1.00 98.69 100 ALA A C 1
ATOM 738 O O . ALA A 1 100 ? -8.381 14.472 2.036 1.00 98.69 100 ALA A O 1
ATOM 739 N N . ILE A 1 101 ? -7.031 12.688 2.002 1.00 98.69 101 ILE A N 1
ATOM 740 C CA . ILE A 1 101 ? -5.800 13.473 1.807 1.00 98.69 101 ILE A CA 1
ATOM 741 C C . ILE A 1 101 ? -5.837 14.215 0.472 1.00 98.69 101 ILE A C 1
ATOM 743 O O . ILE A 1 101 ? -5.542 15.408 0.431 1.00 98.69 101 ILE A O 1
ATOM 747 N N . ALA A 1 102 ? -6.251 13.547 -0.605 1.00 98.75 102 ALA A N 1
ATOM 748 C CA . ALA A 1 102 ? -6.420 14.173 -1.910 1.00 98.75 102 ALA A CA 1
ATOM 749 C C . ALA A 1 102 ? -7.410 15.348 -1.853 1.00 98.75 102 ALA A C 1
ATOM 751 O O . ALA A 1 102 ? -7.073 16.447 -2.302 1.00 98.75 102 ALA A O 1
ATOM 752 N N . MET A 1 103 ? -8.563 15.165 -1.202 1.00 98.81 103 MET A N 1
ATOM 753 C CA . MET A 1 103 ? -9.539 16.238 -0.972 1.00 98.81 103 MET A CA 1
ATOM 754 C C . MET A 1 103 ? -8.934 17.412 -0.187 1.00 98.81 103 MET A C 1
ATOM 756 O O . MET A 1 103 ? -9.157 18.572 -0.544 1.00 98.81 103 MET A O 1
ATOM 760 N N . ALA A 1 104 ? -8.120 17.133 0.837 1.00 98.75 104 ALA A N 1
ATOM 761 C CA . ALA A 1 104 ? -7.464 18.155 1.655 1.00 98.75 104 ALA A CA 1
ATOM 762 C C . ALA A 1 104 ? -6.525 19.062 0.835 1.00 98.75 104 ALA A C 1
ATOM 764 O O . ALA A 1 104 ? -6.400 20.256 1.131 1.00 98.75 104 ALA A O 1
ATOM 765 N N . THR A 1 105 ? -5.910 18.526 -0.229 1.00 98.62 105 THR A N 1
ATOM 766 C CA . THR A 1 105 ? -5.032 19.298 -1.128 1.00 98.62 105 THR A CA 1
ATOM 767 C C . THR A 1 105 ? -5.776 20.315 -1.998 1.00 98.62 105 THR A C 1
ATOM 769 O O . THR A 1 105 ? -5.171 21.282 -2.464 1.00 98.62 105 THR A O 1
ATOM 772 N N . ARG A 1 106 ? -7.086 20.117 -2.224 1.00 98.25 106 ARG A N 1
ATOM 773 C CA . ARG A 1 106 ? -7.935 20.947 -3.099 1.00 98.25 106 ARG A CA 1
ATOM 774 C C . ARG A 1 106 ? -7.309 21.172 -4.484 1.00 98.25 106 ARG A C 1
ATOM 776 O O . ARG A 1 106 ? -7.026 22.311 -4.858 1.00 98.25 106 ARG A O 1
ATOM 783 N N . GLY A 1 107 ? -7.088 20.088 -5.230 1.00 97.81 107 GLY A N 1
ATOM 784 C CA . GLY A 1 107 ? -6.518 20.144 -6.583 1.00 97.81 107 GLY A CA 1
ATOM 785 C C . GLY A 1 107 ? -4.997 19.999 -6.653 1.00 97.81 107 GLY A C 1
ATOM 786 O O . GLY A 1 107 ? -4.404 20.394 -7.652 1.00 97.81 107 GLY A O 1
ATOM 787 N N . GLY A 1 108 ? -4.357 19.505 -5.590 1.00 98.50 108 GLY A N 1
ATOM 788 C CA . GLY A 1 108 ? -2.906 19.360 -5.514 1.00 98.50 108 GLY A CA 1
ATOM 789 C C . GLY A 1 108 ? -2.396 17.992 -5.958 1.00 98.50 108 GLY A C 1
ATOM 790 O O . GLY A 1 108 ? -2.890 17.384 -6.917 1.00 98.50 108 GLY A O 1
ATOM 791 N N . LYS A 1 109 ? -1.366 17.512 -5.259 1.00 98.62 109 LYS A N 1
ATOM 792 C CA . LYS A 1 109 ? -0.688 16.245 -5.551 1.00 98.62 109 LYS A CA 1
ATOM 793 C C . LYS A 1 109 ? -0.569 15.398 -4.290 1.00 98.62 109 LYS A C 1
ATOM 795 O O . LYS A 1 109 ? -0.244 15.907 -3.221 1.00 98.62 109 LYS A O 1
ATOM 800 N N . VAL A 1 110 ? -0.791 14.097 -4.423 1.00 98.81 110 VAL A N 1
ATOM 801 C CA . VAL A 1 110 ? -0.507 13.114 -3.377 1.00 98.81 110 VAL A CA 1
ATOM 802 C C . VAL A 1 110 ? 0.589 12.185 -3.876 1.00 98.81 110 VAL A C 1
ATOM 804 O O . VAL A 1 110 ? 0.437 11.525 -4.904 1.00 98.81 110 VAL A O 1
ATOM 807 N N . ILE A 1 111 ? 1.702 12.151 -3.151 1.00 98.62 111 ILE A N 1
ATOM 808 C CA . ILE A 1 111 ? 2.814 11.233 -3.401 1.00 98.62 111 ILE A CA 1
ATOM 809 C C . ILE A 1 111 ? 2.701 10.100 -2.390 1.00 98.62 111 ILE A C 1
ATOM 811 O O . ILE A 1 111 ? 2.737 10.351 -1.191 1.00 98.62 111 ILE A O 1
ATOM 815 N N . VAL A 1 112 ? 2.594 8.860 -2.848 1.00 98.69 112 VAL A N 1
ATOM 816 C CA . VAL A 1 112 ? 2.614 7.683 -1.978 1.00 98.69 112 VAL A CA 1
ATOM 817 C C . VAL A 1 112 ? 3.956 6.988 -2.127 1.00 98.69 112 VAL A C 1
ATOM 819 O O . VAL A 1 112 ? 4.337 6.595 -3.230 1.00 98.69 112 VAL A O 1
ATOM 822 N N . GLN A 1 113 ? 4.665 6.816 -1.018 1.00 98.31 113 GLN A N 1
ATOM 823 C CA . GLN A 1 113 ? 5.845 5.968 -0.970 1.00 98.31 113 GLN A CA 1
ATOM 824 C C . GLN A 1 113 ? 5.487 4.642 -0.303 1.00 98.31 113 GLN A C 1
ATOM 826 O O . GLN A 1 113 ? 5.096 4.609 0.862 1.00 98.31 113 GLN A O 1
ATOM 831 N N . PHE A 1 114 ? 5.645 3.554 -1.053 1.00 98.00 114 PHE A N 1
ATOM 832 C CA . PHE A 1 114 ? 5.566 2.198 -0.529 1.00 98.00 114 PHE A CA 1
ATOM 833 C C . PHE A 1 114 ? 6.966 1.656 -0.202 1.00 98.00 114 PHE A C 1
ATOM 835 O O . PHE A 1 114 ? 7.872 1.797 -1.039 1.00 98.00 114 PHE A O 1
ATOM 842 N N . PRO A 1 115 ? 7.163 1.013 0.967 1.00 96.50 115 PRO A N 1
ATOM 843 C CA . PRO A 1 115 ? 8.309 0.133 1.190 1.00 96.50 115 PRO A CA 1
ATOM 844 C C . PRO A 1 115 ? 8.231 -1.068 0.242 1.00 96.50 115 PRO A C 1
ATOM 846 O O . PRO A 1 115 ? 7.183 -1.347 -0.330 1.00 96.50 115 PRO A O 1
ATOM 849 N N . ILE A 1 116 ? 9.343 -1.768 0.040 1.00 95.81 116 ILE A N 1
ATOM 850 C CA . ILE A 1 116 ? 9.425 -2.894 -0.890 1.00 95.81 116 ILE A CA 1
ATOM 851 C C . ILE A 1 116 ? 10.197 -4.086 -0.318 1.00 95.81 116 ILE A C 1
ATOM 853 O O . ILE A 1 116 ? 11.191 -3.894 0.392 1.00 95.81 116 ILE A O 1
ATOM 857 N N . PRO A 1 117 ? 9.818 -5.318 -0.707 1.00 94.06 117 PRO A N 1
ATOM 858 C CA . PRO A 1 117 ? 8.693 -5.650 -1.601 1.00 94.06 117 PRO A CA 1
ATOM 859 C C . PRO A 1 117 ? 7.330 -5.737 -0.890 1.00 94.06 117 PRO A C 1
ATOM 861 O O . PRO A 1 117 ? 6.292 -5.811 -1.551 1.00 94.06 117 PRO A O 1
ATOM 864 N N . PHE A 1 118 ? 7.340 -5.670 0.442 1.00 93.19 118 PHE A N 1
ATOM 865 C CA . PHE A 1 118 ? 6.164 -5.751 1.301 1.00 93.19 118 PHE A CA 1
ATOM 866 C C . PHE A 1 118 ? 5.977 -4.469 2.117 1.00 93.19 118 PHE A C 1
ATOM 868 O O . PHE A 1 118 ? 6.944 -3.750 2.387 1.00 93.19 118 PHE A O 1
ATOM 875 N N . ASP A 1 119 ? 4.741 -4.211 2.539 1.00 93.56 119 ASP A N 1
ATOM 876 C CA . ASP A 1 119 ? 4.467 -3.269 3.625 1.00 93.56 119 ASP A CA 1
ATOM 877 C C . ASP A 1 119 ? 4.855 -3.840 5.003 1.00 93.56 119 ASP A C 1
ATOM 879 O O . ASP A 1 119 ? 5.359 -4.958 5.118 1.00 93.56 119 ASP A O 1
ATOM 883 N N . GLU A 1 120 ? 4.653 -3.061 6.068 1.00 91.25 120 GLU A N 1
ATOM 884 C CA . GLU A 1 120 ? 5.080 -3.451 7.419 1.00 91.25 120 GLU A CA 1
ATOM 885 C C . GLU A 1 120 ? 4.342 -4.682 7.984 1.00 91.25 120 GLU A C 1
ATOM 887 O O . GLU A 1 120 ? 4.833 -5.287 8.936 1.00 91.25 120 GLU A O 1
ATOM 892 N N . VAL A 1 121 ? 3.192 -5.061 7.408 1.00 87.81 121 VAL A N 1
ATOM 893 C CA . VAL A 1 121 ? 2.403 -6.232 7.834 1.00 87.81 121 VAL A CA 1
ATOM 894 C C . VAL A 1 121 ? 2.557 -7.417 6.875 1.00 87.81 121 VAL A C 1
ATOM 896 O O . VAL A 1 121 ? 1.984 -8.483 7.093 1.00 87.81 121 VAL A O 1
ATOM 899 N N . GLY A 1 122 ? 3.382 -7.275 5.837 1.00 88.50 122 GLY A N 1
ATOM 900 C CA . GLY A 1 122 ? 3.707 -8.349 4.904 1.00 88.50 122 GLY A CA 1
ATOM 901 C C . GLY A 1 122 ? 2.835 -8.397 3.651 1.00 88.50 122 GLY A C 1
ATOM 902 O O . GLY A 1 122 ? 2.973 -9.347 2.883 1.00 88.50 122 GLY A O 1
ATOM 903 N N . ASN A 1 123 ? 1.977 -7.402 3.387 1.00 88.81 123 ASN A N 1
ATOM 904 C CA . ASN A 1 123 ? 1.259 -7.371 2.112 1.00 88.81 123 ASN A CA 1
ATOM 905 C C . ASN A 1 123 ? 2.233 -7.047 0.984 1.00 88.81 123 ASN A C 1
ATOM 907 O O . ASN A 1 123 ? 2.968 -6.057 1.039 1.00 88.81 123 ASN A O 1
ATOM 911 N N . GLN A 1 124 ? 2.201 -7.852 -0.072 1.00 90.69 124 GLN A N 1
ATOM 912 C CA . GLN A 1 124 ? 3.003 -7.608 -1.261 1.00 90.69 124 GLN A CA 1
ATOM 913 C C . GLN A 1 124 ? 2.488 -6.370 -1.999 1.00 90.69 124 GLN A C 1
ATOM 915 O O . GLN A 1 124 ? 1.334 -6.322 -2.427 1.00 90.69 124 GLN A O 1
ATOM 920 N N . VAL A 1 125 ? 3.359 -5.375 -2.174 1.00 92.62 125 VAL A N 1
ATOM 921 C CA . VAL A 1 125 ? 3.051 -4.148 -2.932 1.00 92.62 125 VAL A CA 1
ATOM 922 C C . VAL A 1 125 ? 3.691 -4.147 -4.318 1.00 92.62 125 VAL A C 1
ATOM 924 O O . VAL A 1 125 ? 3.227 -3.453 -5.222 1.00 92.62 125 VAL A O 1
ATOM 927 N N . ILE A 1 126 ? 4.753 -4.936 -4.492 1.00 93.31 126 ILE A N 1
ATOM 928 C CA . ILE A 1 126 ? 5.447 -5.175 -5.756 1.00 93.31 126 ILE A CA 1
ATOM 929 C C . ILE A 1 126 ? 6.034 -6.588 -5.739 1.00 93.31 126 ILE A C 1
ATOM 931 O O . ILE A 1 126 ? 6.384 -7.097 -4.678 1.00 93.31 126 ILE A O 1
ATOM 935 N N . ASP A 1 127 ? 6.145 -7.231 -6.900 1.00 92.31 127 ASP A N 1
ATOM 936 C CA . ASP A 1 127 ? 6.854 -8.508 -7.006 1.00 92.31 127 ASP A CA 1
ATOM 937 C C . ASP A 1 127 ? 8.326 -8.389 -6.580 1.00 92.31 127 ASP A C 1
ATOM 939 O O . ASP A 1 127 ? 9.046 -7.478 -7.001 1.00 92.31 127 ASP A O 1
ATOM 943 N N . GLU A 1 128 ? 8.763 -9.301 -5.708 1.00 92.56 128 GLU A N 1
ATOM 944 C CA . GLU A 1 128 ? 10.098 -9.285 -5.108 1.00 92.56 128 GLU A CA 1
ATOM 945 C C . GLU A 1 128 ? 11.195 -9.513 -6.151 1.00 92.56 128 GLU A C 1
ATOM 947 O O . GLU A 1 128 ? 12.218 -8.815 -6.154 1.00 92.56 128 GLU A O 1
ATOM 952 N N . GLU A 1 129 ? 10.990 -10.457 -7.069 1.00 91.75 129 GLU A N 1
ATOM 953 C CA . GLU A 1 129 ? 11.972 -10.772 -8.101 1.00 91.75 129 GLU A CA 1
ATOM 954 C C . GLU A 1 129 ? 12.087 -9.627 -9.112 1.00 91.75 129 GLU A C 1
ATOM 956 O O . GLU A 1 129 ? 13.197 -9.201 -9.459 1.00 91.75 129 GLU A O 1
ATOM 961 N N . PHE A 1 130 ? 10.950 -9.059 -9.522 1.00 93.75 130 PHE A N 1
ATOM 962 C CA . PHE A 1 130 ? 10.894 -7.861 -10.347 1.00 93.75 130 PHE A CA 1
ATOM 963 C C . PHE A 1 130 ? 11.640 -6.705 -9.679 1.00 93.75 130 PHE A C 1
ATOM 965 O O . PHE A 1 130 ? 12.538 -6.125 -10.296 1.00 93.75 130 PHE A O 1
ATOM 972 N N . ALA A 1 131 ? 11.307 -6.381 -8.424 1.00 95.38 131 ALA A N 1
ATOM 973 C CA . ALA A 1 131 ? 11.863 -5.230 -7.720 1.00 95.38 131 ALA A CA 1
ATOM 974 C C . ALA A 1 131 ? 13.372 -5.375 -7.479 1.00 95.38 131 ALA A C 1
ATOM 976 O O . ALA A 1 131 ? 14.146 -4.461 -7.785 1.00 95.38 131 ALA A O 1
ATOM 977 N N . SER A 1 132 ? 13.808 -6.535 -6.983 1.00 94.88 132 SER A N 1
ATOM 978 C CA . SER A 1 132 ? 15.223 -6.821 -6.722 1.00 94.88 132 SER A CA 1
ATOM 979 C C . SER A 1 132 ? 16.062 -6.764 -8.001 1.00 94.88 132 SER A C 1
ATOM 981 O O . SER A 1 132 ? 17.103 -6.095 -8.035 1.00 94.88 132 SER A O 1
ATOM 983 N N . THR A 1 133 ? 15.583 -7.390 -9.078 1.00 95.00 133 THR A N 1
ATOM 984 C CA . THR A 1 133 ? 16.240 -7.357 -10.386 1.00 95.00 133 THR A CA 1
ATOM 985 C C . THR A 1 133 ? 16.285 -5.940 -10.934 1.00 95.00 133 THR A C 1
ATOM 987 O O . THR A 1 133 ? 17.354 -5.469 -11.326 1.00 95.00 133 THR A O 1
ATOM 990 N N . ARG A 1 134 ? 15.165 -5.211 -10.897 1.00 95.62 134 ARG A N 1
ATOM 991 C CA . ARG A 1 134 ? 15.082 -3.861 -11.457 1.00 95.62 134 ARG A CA 1
ATOM 992 C C . ARG A 1 134 ? 16.025 -2.890 -10.753 1.00 95.62 134 ARG A C 1
ATOM 994 O O . ARG A 1 134 ? 16.812 -2.220 -11.417 1.00 95.62 134 ARG A O 1
ATOM 1001 N N . LEU A 1 135 ? 16.046 -2.874 -9.420 1.00 96.81 135 LEU A N 1
ATOM 1002 C CA . LEU A 1 135 ? 16.983 -2.040 -8.656 1.00 96.81 135 LEU A CA 1
ATOM 1003 C C . LEU A 1 135 ? 18.446 -2.407 -8.934 1.00 96.81 135 LEU A C 1
ATOM 1005 O O . LEU A 1 135 ? 19.296 -1.523 -9.048 1.00 96.81 135 LEU A O 1
ATOM 1009 N N . LYS A 1 136 ? 18.759 -3.699 -9.091 1.00 95.25 136 LYS A N 1
ATOM 1010 C CA . LYS A 1 136 ? 20.112 -4.148 -9.450 1.00 95.25 136 LYS A CA 1
ATOM 1011 C C . LYS A 1 136 ? 20.528 -3.653 -10.836 1.00 95.25 136 LYS A C 1
ATOM 1013 O O . LYS A 1 136 ? 21.664 -3.199 -10.997 1.00 95.25 136 LYS A O 1
ATOM 1018 N N . LEU A 1 137 ? 19.626 -3.708 -11.818 1.00 95.75 137 LEU A N 1
ATOM 1019 C CA . LEU A 1 137 ? 19.865 -3.182 -13.164 1.00 95.75 137 LEU A CA 1
ATOM 1020 C C . LEU A 1 137 ? 20.134 -1.677 -13.119 1.00 95.75 137 LEU A C 1
ATOM 1022 O O . LEU A 1 137 ? 21.134 -1.230 -13.674 1.00 95.75 137 LEU A O 1
ATOM 1026 N N . LYS A 1 138 ? 19.314 -0.908 -12.395 1.00 96.81 138 LYS A N 1
ATOM 1027 C CA . LYS A 1 138 ? 19.466 0.553 -12.277 1.00 96.81 138 LYS A CA 1
ATOM 1028 C C . LYS A 1 138 ? 20.758 0.957 -11.560 1.00 96.81 138 LYS A C 1
ATOM 1030 O O . LYS A 1 138 ? 21.477 1.827 -12.044 1.00 96.81 138 LYS A O 1
ATOM 1035 N N . LYS A 1 139 ? 21.126 0.271 -10.471 1.00 96.25 139 LYS A N 1
ATOM 1036 C CA . LYS A 1 139 ? 22.429 0.458 -9.798 1.00 96.25 139 LYS A CA 1
ATOM 1037 C C . LYS A 1 139 ? 23.597 0.162 -10.734 1.00 96.25 139 LYS A C 1
ATOM 1039 O O . LYS A 1 139 ? 24.552 0.928 -10.803 1.00 96.25 139 LYS A O 1
ATOM 1044 N N . THR A 1 140 ? 23.500 -0.922 -11.502 1.00 94.56 140 THR A N 1
ATOM 1045 C CA . THR A 1 140 ? 24.539 -1.280 -12.473 1.00 94.56 140 THR A CA 1
ATOM 1046 C C . THR A 1 140 ? 24.628 -0.247 -13.598 1.00 94.56 140 THR A C 1
ATOM 1048 O O . THR A 1 140 ? 25.728 0.130 -13.994 1.00 94.56 140 THR A O 1
ATOM 1051 N N . LEU A 1 141 ? 23.487 0.259 -14.077 1.00 94.62 141 LEU A N 1
ATOM 1052 C CA . LEU A 1 141 ? 23.425 1.332 -15.066 1.00 94.62 141 LEU A CA 1
ATOM 1053 C C . LEU A 1 141 ? 24.139 2.591 -14.567 1.00 94.62 141 LEU A C 1
ATOM 1055 O O . LEU A 1 141 ? 24.964 3.145 -15.291 1.00 94.62 141 LEU A O 1
ATOM 1059 N N . GLN A 1 142 ? 23.859 3.009 -13.330 1.00 94.88 142 GLN A N 1
ATOM 1060 C CA . GLN A 1 142 ? 24.518 4.150 -12.696 1.00 94.88 142 GLN A CA 1
ATOM 1061 C C . GLN A 1 142 ? 26.042 3.966 -12.669 1.00 94.88 142 GLN A C 1
ATOM 1063 O O . GLN A 1 142 ? 26.762 4.811 -13.202 1.00 94.88 142 GLN A O 1
ATOM 1068 N N . SER A 1 143 ? 26.535 2.833 -12.153 1.00 93.19 143 SER A N 1
ATOM 1069 C CA . SER A 1 143 ? 27.977 2.548 -12.109 1.00 93.19 143 SER A CA 1
ATOM 1070 C C . SER A 1 143 ? 28.621 2.527 -13.499 1.00 93.19 143 SER A C 1
ATOM 1072 O O . SER A 1 143 ? 29.750 2.987 -13.669 1.00 93.19 143 SER A O 1
ATOM 1074 N N . LEU A 1 144 ? 27.914 2.023 -14.519 1.00 92.56 144 LEU A N 1
ATOM 1075 C CA . LEU A 1 144 ? 28.400 2.040 -15.899 1.00 92.56 144 LEU A CA 1
ATOM 1076 C C . LEU A 1 144 ? 28.488 3.460 -16.460 1.00 92.56 144 LEU A C 1
ATOM 1078 O O . LEU A 1 144 ? 29.460 3.755 -17.148 1.00 92.56 144 LEU A O 1
ATOM 1082 N N . TYR A 1 145 ? 27.523 4.340 -16.178 1.00 91.19 145 TYR A N 1
ATOM 1083 C CA . TYR A 1 145 ? 27.588 5.740 -16.612 1.00 91.19 145 TYR A CA 1
ATOM 1084 C C . TYR A 1 145 ? 28.717 6.512 -15.924 1.00 91.19 145 TYR A C 1
ATOM 1086 O O . TYR A 1 145 ? 29.421 7.265 -16.597 1.00 91.19 145 TYR A O 1
ATOM 1094 N N . GLU A 1 146 ? 28.941 6.284 -14.630 1.00 90.50 146 GLU A N 1
ATOM 1095 C CA . GLU A 1 146 ? 30.058 6.880 -13.886 1.00 90.50 146 GLU A CA 1
ATOM 1096 C C . GLU A 1 146 ? 31.414 6.410 -14.436 1.00 90.50 146 GLU A C 1
ATOM 1098 O O . GLU A 1 146 ? 32.310 7.221 -14.679 1.00 90.50 146 GLU A O 1
ATOM 1103 N N . ALA A 1 147 ? 31.551 5.110 -14.720 1.00 89.69 147 ALA A N 1
ATOM 1104 C CA . ALA A 1 147 ? 32.764 4.538 -15.304 1.00 89.69 147 ALA A CA 1
ATOM 1105 C C . ALA A 1 147 ? 32.942 4.867 -16.798 1.00 89.69 147 ALA A C 1
ATOM 1107 O O . ALA A 1 147 ? 34.064 4.813 -17.316 1.00 89.69 147 ALA A O 1
ATOM 1108 N N . ARG A 1 148 ? 31.852 5.193 -17.512 1.00 85.50 148 ARG A N 1
ATOM 1109 C CA . ARG A 1 148 ? 31.861 5.414 -18.964 1.00 85.50 148 ARG A CA 1
ATOM 1110 C C . ARG A 1 148 ? 32.806 6.524 -19.362 1.00 85.50 148 ARG A C 1
ATOM 1112 O O . ARG A 1 148 ? 33.431 6.329 -20.392 1.00 85.50 148 ARG A O 1
ATOM 1119 N N . GLY A 1 149 ? 32.924 7.615 -18.595 1.00 74.25 149 GLY A N 1
ATOM 1120 C CA . GLY A 1 149 ? 33.860 8.733 -18.821 1.00 74.25 149 GLY A CA 1
ATOM 1121 C C . GLY A 1 149 ? 34.486 8.780 -20.228 1.00 74.25 149 GLY A C 1
ATOM 1122 O O . GLY A 1 149 ? 33.819 9.146 -21.194 1.00 74.25 149 GLY A O 1
ATOM 1123 N N . ASN A 1 150 ? 35.740 8.317 -20.342 1.00 72.88 150 ASN A N 1
ATOM 1124 C CA . ASN A 1 150 ? 36.507 8.208 -21.600 1.00 72.88 150 ASN A CA 1
ATOM 1125 C C . ASN A 1 150 ? 36.530 6.792 -22.229 1.00 72.88 150 ASN A C 1
ATOM 1127 O O . ASN A 1 150 ? 37.315 6.529 -23.138 1.00 72.88 150 ASN A O 1
ATOM 1131 N N . THR A 1 151 ? 35.695 5.869 -21.758 1.00 85.69 151 THR A N 1
ATOM 1132 C CA . THR A 1 151 ? 35.620 4.456 -22.165 1.00 85.69 151 THR A CA 1
ATOM 1133 C C . THR A 1 151 ? 34.326 4.180 -22.950 1.00 85.69 151 THR A C 1
ATOM 1135 O O . THR A 1 151 ? 33.384 3.577 -22.424 1.00 85.69 151 THR A O 1
ATOM 1138 N N . PRO A 1 152 ? 34.244 4.561 -24.242 1.00 83.25 152 PRO A N 1
ATOM 1139 C CA . PRO A 1 152 ? 33.035 4.382 -25.055 1.00 83.25 152 PRO A CA 1
ATOM 1140 C C . PRO A 1 152 ? 32.615 2.913 -25.217 1.00 83.25 152 PRO A C 1
ATOM 1142 O O . PRO A 1 152 ? 31.449 2.633 -25.485 1.00 83.25 152 PRO A O 1
ATOM 1145 N N . MET A 1 153 ? 33.534 1.966 -24.998 1.00 86.25 153 MET A N 1
ATOM 1146 C CA . MET A 1 153 ? 33.253 0.527 -25.034 1.00 86.25 153 MET A CA 1
ATOM 1147 C C . MET A 1 153 ? 32.199 0.088 -24.005 1.00 86.25 153 MET A C 1
ATOM 1149 O O . MET A 1 153 ? 31.496 -0.893 -24.246 1.00 86.25 153 MET A O 1
ATOM 1153 N N . LEU A 1 154 ? 32.017 0.829 -22.900 1.00 90.38 154 LEU A N 1
ATOM 1154 C CA . LEU A 1 154 ? 30.977 0.519 -21.909 1.00 90.38 154 LEU A CA 1
ATOM 1155 C C . LEU A 1 154 ? 29.553 0.704 -22.450 1.00 90.38 154 LEU A C 1
ATOM 1157 O O . LEU A 1 154 ? 28.619 0.142 -21.883 1.00 90.38 154 LEU A O 1
ATOM 1161 N N . ASN A 1 155 ? 29.372 1.385 -23.590 1.00 91.69 155 ASN A N 1
ATOM 1162 C CA . ASN A 1 155 ? 28.068 1.474 -24.251 1.00 91.69 155 ASN A CA 1
ATOM 1163 C C . ASN A 1 155 ? 27.494 0.100 -24.622 1.00 91.69 155 ASN A C 1
ATOM 1165 O O . ASN A 1 155 ? 26.277 -0.038 -24.706 1.00 91.69 155 ASN A O 1
ATOM 1169 N N . VAL A 1 156 ? 28.347 -0.914 -24.819 1.00 91.31 156 VAL A N 1
ATOM 1170 C CA . VAL A 1 156 ? 27.914 -2.299 -25.063 1.00 91.31 156 VAL A CA 1
ATOM 1171 C C . VAL A 1 156 ? 27.206 -2.887 -23.838 1.00 91.31 156 VAL A C 1
ATOM 1173 O O . VAL A 1 156 ? 26.209 -3.579 -23.994 1.00 91.31 156 VAL A O 1
ATOM 1176 N N . LEU A 1 157 ? 27.665 -2.572 -22.625 1.00 92.56 157 LEU A N 1
ATOM 1177 C CA . LEU A 1 157 ? 27.012 -3.024 -21.392 1.00 92.56 157 LEU A CA 1
ATOM 1178 C C . LEU A 1 157 ? 25.786 -2.167 -21.065 1.00 92.56 157 LEU A C 1
ATOM 1180 O O . LEU A 1 157 ? 24.752 -2.689 -20.661 1.00 92.56 157 LEU A O 1
ATOM 1184 N N . ILE A 1 158 ? 25.873 -0.852 -21.297 1.00 94.00 158 ILE A N 1
ATOM 1185 C CA . ILE A 1 158 ? 24.751 0.073 -21.085 1.00 94.00 158 ILE A CA 1
ATOM 1186 C C . ILE A 1 158 ? 23.551 -0.340 -21.940 1.00 94.00 158 ILE A C 1
ATOM 1188 O O . ILE A 1 158 ? 22.443 -0.422 -21.418 1.00 94.00 158 ILE A O 1
ATOM 1192 N N . ARG A 1 159 ? 23.750 -0.667 -23.226 1.00 95.00 159 ARG A N 1
ATOM 1193 C CA . ARG A 1 159 ? 22.640 -1.110 -24.086 1.00 95.00 159 ARG A CA 1
ATOM 1194 C C . ARG A 1 159 ? 21.979 -2.402 -23.597 1.00 95.00 159 ARG A C 1
ATOM 1196 O O . ARG A 1 159 ? 20.772 -2.536 -23.739 1.00 95.00 159 ARG A O 1
ATOM 1203 N N . GLU A 1 160 ? 22.743 -3.330 -23.019 1.00 95.44 160 GLU A N 1
ATOM 1204 C CA . GLU A 1 160 ? 22.218 -4.595 -22.486 1.00 95.44 160 GLU A CA 1
ATOM 1205 C C . GLU A 1 160 ? 21.356 -4.344 -21.247 1.00 95.44 160 GLU A C 1
ATOM 1207 O O . GLU A 1 160 ? 20.270 -4.907 -21.129 1.00 95.44 160 GLU A O 1
ATOM 1212 N N . ILE A 1 161 ? 21.792 -3.439 -20.364 1.00 95.88 161 ILE A N 1
ATOM 1213 C CA . ILE A 1 161 ? 20.998 -3.020 -19.204 1.00 95.88 161 ILE A CA 1
ATOM 1214 C C . ILE A 1 161 ? 19.727 -2.278 -19.627 1.00 95.88 161 ILE A C 1
ATOM 1216 O O . ILE A 1 161 ? 18.659 -2.565 -19.095 1.00 95.88 161 ILE A O 1
ATOM 1220 N N . ILE A 1 162 ? 19.813 -1.357 -20.591 1.00 96.31 162 ILE A N 1
ATOM 1221 C CA . ILE A 1 162 ? 18.638 -0.642 -21.114 1.00 96.31 162 ILE A CA 1
ATOM 1222 C C . ILE A 1 162 ? 17.651 -1.619 -21.763 1.00 96.31 162 ILE A C 1
ATOM 1224 O O . ILE A 1 162 ? 16.449 -1.502 -21.530 1.00 96.31 162 ILE A O 1
ATOM 1228 N N . ALA A 1 163 ? 18.143 -2.611 -22.515 1.00 96.88 163 ALA A N 1
ATOM 1229 C CA . ALA A 1 163 ? 17.305 -3.681 -23.046 1.00 96.88 163 ALA A CA 1
ATOM 1230 C C . ALA A 1 163 ? 16.604 -4.451 -21.921 1.00 96.88 163 ALA A C 1
ATOM 1232 O O . ALA A 1 163 ? 15.386 -4.582 -21.954 1.00 96.88 163 ALA A O 1
ATOM 1233 N N . ALA A 1 164 ? 17.339 -4.892 -20.897 1.00 96.19 164 ALA A N 1
ATOM 1234 C CA . ALA A 1 164 ? 16.769 -5.617 -19.763 1.00 96.19 164 ALA A CA 1
ATOM 1235 C C . ALA A 1 164 ? 15.713 -4.797 -18.998 1.00 96.19 164 ALA A C 1
ATOM 1237 O O . ALA A 1 164 ? 14.640 -5.313 -18.690 1.00 96.19 164 ALA A O 1
ATOM 1238 N N . LEU A 1 165 ? 15.983 -3.511 -18.738 1.00 95.81 165 LEU A N 1
ATOM 1239 C CA . LEU A 1 165 ? 15.021 -2.604 -18.109 1.00 95.81 165 LEU A CA 1
ATOM 1240 C C . LEU A 1 165 ? 13.757 -2.479 -18.952 1.00 95.81 165 LEU A C 1
ATOM 1242 O O . LEU A 1 165 ? 12.667 -2.623 -18.407 1.00 95.81 165 LEU A O 1
ATOM 1246 N N . LYS A 1 166 ? 13.892 -2.271 -20.268 1.00 95.00 166 LYS A N 1
ATOM 1247 C CA . LYS A 1 166 ? 12.743 -2.107 -21.1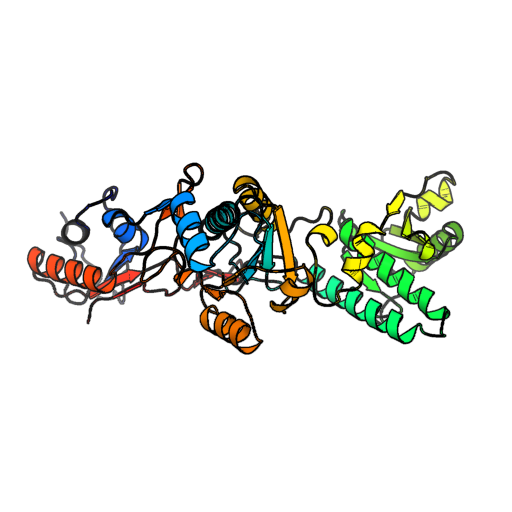63 1.00 95.00 166 LYS A CA 1
ATOM 1248 C C . LYS A 1 166 ? 11.924 -3.392 -21.309 1.00 95.00 166 LYS A C 1
ATOM 1250 O O . LYS A 1 166 ? 10.699 -3.329 -21.310 1.00 95.00 166 LYS A O 1
ATOM 1255 N N . LEU A 1 167 ? 12.590 -4.544 -21.377 1.00 95.19 167 LEU A N 1
ATOM 1256 C CA . LEU A 1 167 ? 11.962 -5.866 -21.408 1.00 95.19 167 LEU A CA 1
ATOM 1257 C C . LEU A 1 167 ? 11.101 -6.121 -20.160 1.00 95.19 167 LEU A C 1
ATOM 1259 O O . LEU A 1 167 ? 9.971 -6.588 -20.290 1.00 95.19 167 LEU A O 1
ATOM 1263 N N . GLN A 1 168 ? 11.577 -5.745 -18.966 1.00 94.00 168 GLN A N 1
ATOM 1264 C CA . GLN A 1 168 ? 10.766 -5.836 -17.744 1.00 94.00 168 GLN A CA 1
ATOM 1265 C C . GLN A 1 168 ? 9.461 -5.028 -17.822 1.00 94.00 168 GLN A C 1
ATOM 1267 O O . GLN A 1 168 ? 8.438 -5.476 -17.310 1.00 94.00 168 GLN A O 1
ATOM 1272 N N . GLU A 1 169 ? 9.455 -3.861 -18.475 1.00 92.50 169 GLU A N 1
ATOM 1273 C CA . GLU A 1 169 ? 8.249 -3.012 -18.585 1.00 92.50 169 GLU A CA 1
ATOM 1274 C C . GLU A 1 169 ? 7.149 -3.656 -19.428 1.00 92.50 169 GLU A C 1
ATOM 1276 O O . GLU A 1 169 ? 5.963 -3.412 -19.205 1.00 92.50 169 GLU A O 1
ATOM 1281 N N . ILE A 1 170 ? 7.553 -4.476 -20.401 1.00 92.06 170 ILE A N 1
ATOM 1282 C CA . ILE A 1 170 ? 6.657 -5.187 -21.317 1.00 92.06 170 ILE A CA 1
ATOM 1283 C C . ILE A 1 170 ? 6.402 -6.643 -20.881 1.00 92.06 170 ILE A C 1
ATOM 1285 O O . ILE A 1 170 ? 5.896 -7.440 -21.664 1.00 92.06 170 ILE A O 1
ATOM 1289 N N . GLY A 1 171 ? 6.727 -6.987 -19.628 1.00 92.19 171 GLY A N 1
ATOM 1290 C CA . GLY A 1 171 ? 6.332 -8.247 -18.987 1.00 92.19 171 GLY A CA 1
ATOM 1291 C C . GLY A 1 171 ? 7.346 -9.390 -19.068 1.00 92.19 171 GLY A C 1
ATOM 1292 O O . GLY A 1 171 ? 7.017 -10.514 -18.703 1.00 92.19 171 GLY A O 1
ATOM 1293 N N . TYR A 1 172 ? 8.571 -9.138 -19.533 1.00 94.19 172 TYR A N 1
ATOM 1294 C CA . TYR A 1 172 ? 9.620 -10.158 -19.536 1.00 94.19 172 TYR A CA 1
ATOM 1295 C C . TYR A 1 172 ? 10.320 -10.206 -18.178 1.00 94.19 172 TYR A C 1
ATOM 1297 O O . TYR A 1 172 ? 10.697 -9.182 -17.608 1.00 94.19 172 TYR A O 1
ATOM 1305 N N . GLN A 1 173 ? 10.597 -11.410 -17.697 1.00 94.25 173 GLN A N 1
ATOM 1306 C CA . GLN A 1 173 ? 11.398 -11.632 -16.498 1.00 94.25 173 GLN A CA 1
ATOM 1307 C C . GLN A 1 173 ? 12.859 -11.874 -16.896 1.00 94.25 173 GLN A C 1
ATOM 1309 O O . GLN A 1 173 ? 13.156 -12.714 -17.746 1.00 94.25 173 GLN A O 1
ATOM 1314 N N . ILE A 1 174 ? 13.789 -11.135 -16.289 1.00 94.31 174 ILE A N 1
ATOM 1315 C CA . ILE A 1 174 ? 15.221 -11.233 -16.604 1.00 94.31 174 ILE A CA 1
ATOM 1316 C C . ILE A 1 174 ? 15.849 -12.327 -15.746 1.00 94.31 174 ILE A C 1
ATOM 1318 O O . ILE A 1 174 ? 16.043 -12.137 -14.550 1.00 94.31 174 ILE A O 1
ATOM 1322 N N . LEU A 1 175 ? 16.202 -13.454 -16.366 1.00 91.62 175 LEU A N 1
ATOM 1323 C CA . LEU A 1 175 ? 16.786 -14.606 -15.673 1.00 91.62 175 LEU A CA 1
ATOM 1324 C C . LEU A 1 175 ? 18.307 -14.470 -15.529 1.00 91.62 175 LEU A C 1
ATOM 1326 O O . LEU A 1 175 ? 18.879 -14.802 -14.492 1.00 91.62 175 LEU A O 1
ATOM 1330 N N . SER A 1 176 ? 18.992 -13.980 -16.569 1.00 89.06 176 SER A N 1
ATOM 1331 C CA . SER A 1 176 ? 20.436 -13.727 -16.508 1.00 89.06 176 SER A CA 1
ATOM 1332 C C . SER A 1 176 ? 20.913 -12.679 -17.514 1.00 89.06 176 SER A C 1
ATOM 1334 O O . SER A 1 176 ? 20.282 -12.438 -18.543 1.00 89.06 176 SER A O 1
ATOM 1336 N N . ILE A 1 177 ? 22.067 -12.073 -17.208 1.00 87.25 177 ILE A N 1
ATOM 1337 C CA . ILE A 1 177 ? 22.806 -11.162 -18.095 1.00 87.25 177 ILE A CA 1
ATOM 1338 C C . ILE A 1 177 ? 24.268 -11.597 -18.098 1.00 87.25 177 ILE A C 1
ATOM 1340 O O . ILE A 1 177 ? 24.953 -11.448 -17.076 1.00 87.25 177 ILE A O 1
ATOM 1344 N N . ARG A 1 178 ? 24.768 -12.141 -19.212 1.00 80.50 178 ARG A N 1
ATOM 1345 C CA . ARG A 1 178 ? 26.079 -12.820 -19.263 1.00 80.50 178 ARG A CA 1
ATOM 1346 C C . ARG A 1 178 ? 27.230 -11.973 -18.739 1.00 80.50 178 ARG A C 1
ATOM 1348 O O . ARG A 1 178 ? 27.989 -12.426 -17.884 1.00 80.50 178 ARG A O 1
ATOM 1355 N N . LYS A 1 179 ? 27.368 -10.743 -19.240 1.00 72.00 179 LYS A N 1
ATOM 1356 C CA . LYS A 1 179 ? 28.534 -9.884 -18.962 1.00 72.00 179 LYS A CA 1
ATOM 1357 C C . LYS A 1 179 ? 28.529 -9.267 -17.560 1.00 72.00 179 LYS A C 1
ATOM 1359 O O . LYS A 1 179 ? 29.501 -8.624 -17.186 1.00 72.00 179 LYS A O 1
ATOM 1364 N N . ILE A 1 180 ? 27.457 -9.472 -16.793 1.00 64.94 180 ILE A N 1
ATOM 1365 C CA . ILE A 1 180 ? 27.249 -8.840 -15.482 1.00 64.94 180 ILE A CA 1
ATOM 1366 C C . ILE A 1 180 ? 27.127 -9.890 -14.382 1.00 64.94 180 ILE A C 1
ATOM 1368 O O . ILE A 1 180 ? 27.712 -9.751 -13.314 1.00 64.94 180 ILE A O 1
ATOM 1372 N N . THR A 1 181 ? 26.397 -10.971 -14.642 1.00 60.41 181 THR A N 1
ATOM 1373 C CA . THR A 1 181 ? 26.211 -12.064 -13.676 1.00 60.41 181 THR A CA 1
ATOM 1374 C C . THR A 1 181 ? 27.343 -13.092 -13.707 1.00 60.41 181 THR A C 1
ATOM 1376 O O . THR A 1 181 ? 27.440 -13.914 -12.798 1.00 60.41 181 THR A O 1
ATOM 1379 N N . GLY A 1 182 ? 28.188 -13.081 -14.748 1.00 54.06 182 GLY A N 1
ATOM 1380 C CA . GLY A 1 182 ? 29.257 -14.066 -14.945 1.00 54.06 182 GLY A CA 1
ATOM 1381 C C . GLY A 1 182 ? 28.756 -15.487 -15.240 1.00 54.06 182 GLY A C 1
ATOM 1382 O O . GLY A 1 182 ? 29.568 -16.395 -15.398 1.00 54.06 182 GLY A O 1
ATOM 1383 N N . LYS A 1 183 ? 27.432 -15.684 -15.326 1.00 52.84 183 LYS A N 1
ATOM 1384 C CA . LYS A 1 183 ? 26.747 -16.945 -15.628 1.00 52.84 183 LYS A CA 1
ATOM 1385 C C . LYS A 1 183 ? 25.743 -16.679 -16.754 1.00 52.84 183 LYS A C 1
ATOM 1387 O O . LYS A 1 183 ? 24.712 -16.062 -16.528 1.00 52.84 183 LYS A O 1
ATOM 1392 N N . GLY A 1 184 ? 26.072 -17.080 -17.977 1.00 56.25 184 GLY A N 1
ATOM 1393 C CA . GLY A 1 184 ? 25.203 -16.908 -19.144 1.00 56.25 184 GLY A CA 1
ATOM 1394 C C . GLY A 1 184 ? 25.977 -17.043 -20.453 1.00 56.25 184 GLY A C 1
ATOM 1395 O O . GLY A 1 184 ? 27.146 -16.660 -20.525 1.00 56.25 184 GLY A O 1
ATOM 1396 N N . ILE A 1 185 ? 25.338 -17.610 -21.478 1.00 62.38 185 ILE A N 1
ATOM 1397 C CA . ILE A 1 185 ? 25.926 -17.800 -22.818 1.00 62.38 185 ILE A CA 1
ATOM 1398 C C . ILE A 1 185 ? 25.487 -16.663 -23.761 1.00 62.38 185 ILE A C 1
ATOM 1400 O O . ILE A 1 185 ? 26.314 -16.129 -24.504 1.00 62.38 185 ILE A O 1
ATOM 1404 N N . ALA A 1 186 ? 24.229 -16.226 -23.644 1.00 72.62 186 ALA A N 1
ATOM 1405 C CA . ALA A 1 186 ? 23.643 -15.088 -24.357 1.00 72.62 186 ALA A CA 1
ATOM 1406 C C . ALA A 1 186 ? 23.818 -13.767 -23.602 1.00 72.62 186 ALA A C 1
ATOM 1408 O O . ALA A 1 186 ? 23.943 -13.774 -22.377 1.00 72.62 186 ALA A O 1
ATOM 1409 N N . ASP A 1 187 ? 23.780 -12.635 -24.312 1.00 84.25 187 ASP A N 1
ATOM 1410 C CA . ASP A 1 187 ? 23.790 -11.311 -23.672 1.00 84.25 187 ASP A CA 1
ATOM 1411 C C . ASP A 1 187 ? 22.663 -11.194 -22.616 1.00 84.25 187 ASP A C 1
ATOM 1413 O O . ASP A 1 187 ? 22.945 -10.780 -21.488 1.00 84.25 187 ASP A O 1
ATOM 1417 N N . LEU A 1 188 ? 21.445 -11.671 -22.922 1.00 92.69 188 LEU A N 1
ATOM 1418 C CA . LEU A 1 188 ? 20.339 -11.834 -21.965 1.00 92.69 188 LEU A CA 1
ATOM 1419 C C . LEU A 1 188 ? 19.705 -13.230 -22.067 1.00 92.69 188 LEU A C 1
ATOM 1421 O O . LEU A 1 188 ? 19.575 -13.784 -23.156 1.00 92.69 188 LEU A O 1
ATOM 1425 N N . THR A 1 189 ? 19.245 -13.774 -20.941 1.00 93.62 189 THR A N 1
ATOM 1426 C CA . THR A 1 189 ? 18.267 -14.878 -20.908 1.00 93.62 189 THR A CA 1
ATOM 1427 C C . THR A 1 189 ? 17.031 -14.392 -20.176 1.00 93.62 189 THR A C 1
ATOM 1429 O O . THR A 1 189 ? 17.144 -13.838 -19.078 1.00 93.62 189 THR A O 1
ATOM 1432 N N . VAL A 1 190 ? 15.864 -14.573 -20.782 1.00 95.00 190 VAL A N 1
ATOM 1433 C CA . VAL A 1 190 ? 14.603 -14.014 -20.296 1.00 95.00 190 VAL A CA 1
ATOM 1434 C C . VAL A 1 190 ? 13.499 -15.058 -20.329 1.00 95.00 190 VAL A C 1
ATOM 1436 O O . VAL A 1 190 ? 13.504 -15.940 -21.185 1.00 95.00 190 VAL A O 1
ATOM 1439 N N . ARG A 1 191 ? 12.539 -14.941 -19.416 1.00 95.44 191 ARG A N 1
ATOM 1440 C CA . ARG A 1 191 ? 11.243 -15.606 -19.533 1.00 95.44 191 ARG A CA 1
ATOM 1441 C C . ARG A 1 191 ? 10.258 -14.613 -20.140 1.00 95.44 191 ARG A C 1
ATOM 1443 O O . ARG A 1 191 ? 10.128 -13.489 -19.656 1.00 95.44 191 ARG A O 1
ATOM 1450 N N . MET A 1 192 ? 9.633 -15.020 -21.234 1.00 94.88 192 MET A N 1
ATOM 1451 C CA . MET A 1 192 ? 8.638 -14.253 -21.973 1.00 94.88 192 MET A CA 1
ATOM 1452 C C . MET A 1 192 ? 7.309 -14.198 -21.197 1.00 94.88 192 MET A C 1
ATOM 1454 O O . MET A 1 192 ? 7.080 -15.050 -20.334 1.00 94.88 192 MET A O 1
ATOM 1458 N N . PRO A 1 193 ? 6.402 -13.252 -21.513 1.00 91.88 193 PRO A N 1
ATOM 1459 C CA . PRO A 1 193 ? 5.088 -13.165 -20.865 1.00 91.88 193 PRO A CA 1
ATOM 1460 C C . PRO A 1 193 ? 4.230 -14.438 -20.981 1.00 91.88 193 PRO A C 1
ATOM 1462 O O . PRO A 1 193 ? 3.369 -14.677 -20.142 1.00 91.88 193 PRO A O 1
ATOM 1465 N N . ASP A 1 194 ? 4.463 -15.259 -22.007 1.00 93.38 194 ASP A N 1
ATOM 1466 C CA . ASP A 1 194 ? 3.786 -16.545 -22.219 1.00 93.38 194 ASP A CA 1
ATOM 1467 C C . ASP A 1 194 ? 4.453 -17.729 -21.486 1.00 93.38 194 ASP A C 1
ATOM 1469 O O . ASP A 1 194 ? 4.000 -18.866 -21.606 1.00 93.38 194 ASP A O 1
ATOM 1473 N N . GLY A 1 195 ? 5.516 -17.471 -20.718 1.00 93.38 195 GLY A N 1
ATOM 1474 C CA . GLY A 1 195 ? 6.244 -18.460 -19.924 1.00 93.38 195 GLY A CA 1
ATOM 1475 C C . GLY A 1 195 ? 7.427 -19.121 -20.633 1.00 93.38 195 GLY A C 1
ATOM 1476 O O . GLY A 1 195 ? 8.248 -19.736 -19.947 1.00 93.38 195 GLY A O 1
ATOM 1477 N N . ARG A 1 196 ? 7.573 -18.961 -21.957 1.00 95.88 196 ARG A N 1
ATOM 1478 C CA . ARG A 1 196 ? 8.702 -19.535 -22.707 1.00 95.88 196 ARG A CA 1
ATOM 1479 C C . ARG A 1 196 ? 10.013 -18.866 -22.323 1.00 95.88 196 ARG A C 1
ATOM 1481 O O . ARG A 1 196 ? 10.064 -17.667 -22.039 1.00 95.88 196 ARG A O 1
ATOM 1488 N N . ILE A 1 197 ? 11.101 -19.626 -22.349 1.00 96.06 197 ILE A N 1
ATOM 1489 C CA . ILE A 1 197 ? 12.442 -19.074 -22.134 1.00 96.06 197 ILE A CA 1
ATOM 1490 C C . ILE A 1 197 ? 13.053 -18.700 -23.483 1.00 96.06 197 ILE A C 1
ATOM 1492 O O . ILE A 1 197 ? 13.016 -19.471 -24.444 1.00 96.06 197 ILE A O 1
ATOM 1496 N N . ALA A 1 198 ? 13.648 -17.513 -23.539 1.00 96.31 198 ALA A N 1
ATOM 1497 C CA . ALA A 1 198 ? 14.333 -17.006 -24.711 1.00 96.31 198 ALA A CA 1
ATOM 1498 C C . ALA A 1 198 ? 15.756 -16.556 -24.379 1.00 96.31 198 ALA A C 1
ATOM 1500 O O . ALA A 1 198 ? 16.019 -15.938 -23.341 1.00 96.31 198 ALA A O 1
ATOM 1501 N N . VAL A 1 199 ? 16.674 -16.809 -25.308 1.00 95.75 199 VAL A N 1
ATOM 1502 C CA . VAL A 1 199 ? 17.978 -16.137 -25.336 1.00 95.75 199 VAL A CA 1
ATOM 1503 C C . VAL A 1 199 ? 17.877 -14.890 -26.200 1.00 95.75 199 VAL A C 1
ATOM 1505 O O . VAL A 1 199 ? 17.316 -14.945 -27.291 1.00 95.75 199 VAL A O 1
ATOM 1508 N N . ALA A 1 200 ? 18.429 -13.768 -25.744 1.00 96.19 200 ALA A N 1
ATOM 1509 C CA . ALA A 1 200 ? 18.444 -12.537 -26.521 1.00 96.19 200 ALA A CA 1
ATOM 1510 C C . ALA A 1 200 ? 19.866 -12.029 -26.759 1.00 96.19 200 ALA A C 1
ATOM 1512 O O . ALA A 1 200 ? 20.695 -11.966 -25.847 1.00 96.19 200 ALA A O 1
ATOM 1513 N N . GLU A 1 201 ? 20.121 -11.625 -28.000 1.00 96.38 201 GLU A N 1
ATOM 1514 C CA . GLU A 1 201 ? 21.349 -10.948 -28.402 1.00 96.38 201 GLU A CA 1
ATOM 1515 C C . GLU A 1 201 ? 21.082 -9.474 -28.669 1.00 96.38 201 GLU A C 1
ATOM 1517 O O . GLU A 1 201 ? 20.191 -9.115 -29.445 1.00 96.38 201 GLU A O 1
ATOM 1522 N N . VAL A 1 202 ? 21.878 -8.616 -28.027 1.00 96.31 202 VAL A N 1
ATOM 1523 C CA . VAL A 1 202 ? 21.678 -7.169 -28.060 1.00 96.31 202 VAL A CA 1
ATOM 1524 C C . VAL A 1 202 ? 22.723 -6.530 -28.969 1.00 96.31 202 VAL A C 1
ATOM 1526 O O . VAL A 1 202 ? 23.924 -6.763 -28.847 1.00 96.31 202 VAL A O 1
ATOM 1529 N N . THR A 1 203 ? 22.285 -5.677 -29.885 1.00 95.81 203 THR A N 1
ATOM 1530 C CA . THR A 1 203 ? 23.118 -4.925 -30.830 1.00 95.81 203 THR A CA 1
ATOM 1531 C C . THR A 1 203 ? 22.759 -3.438 -30.796 1.00 95.81 203 THR A C 1
ATOM 1533 O O . THR A 1 203 ? 21.811 -3.035 -30.132 1.00 95.81 203 THR A O 1
ATOM 1536 N N . PHE A 1 204 ? 23.521 -2.594 -31.494 1.00 95.56 204 PHE A N 1
ATOM 1537 C CA . PHE A 1 204 ? 23.121 -1.195 -31.706 1.00 95.56 204 PHE A CA 1
ATOM 1538 C C . PHE A 1 204 ? 22.163 -1.038 -32.895 1.00 95.56 204 PHE A C 1
ATOM 1540 O O . PHE A 1 204 ? 21.307 -0.166 -32.861 1.00 95.56 204 PHE A O 1
ATOM 1547 N N . ALA A 1 205 ? 22.299 -1.870 -33.938 1.00 91.50 205 ALA A N 1
ATOM 1548 C CA . ALA A 1 205 ? 21.500 -1.740 -35.164 1.00 91.50 205 ALA A CA 1
ATOM 1549 C C . ALA A 1 205 ? 21.354 -3.043 -35.974 1.00 91.50 205 ALA A C 1
ATOM 1551 O O . ALA A 1 205 ? 20.293 -3.306 -36.527 1.00 91.50 205 ALA A O 1
ATOM 1552 N N . ASP A 1 206 ? 22.406 -3.867 -36.063 1.00 93.56 206 ASP A N 1
ATOM 1553 C CA . ASP A 1 206 ? 22.444 -5.042 -36.953 1.00 93.56 206 ASP A CA 1
ATOM 1554 C C . ASP A 1 206 ? 21.632 -6.235 -36.407 1.00 93.56 206 ASP A C 1
ATOM 1556 O O . ASP A 1 206 ? 22.186 -7.184 -35.838 1.00 93.56 206 ASP A O 1
ATOM 1560 N N . LEU A 1 207 ? 20.304 -6.156 -36.548 1.00 93.69 207 LEU A N 1
ATOM 1561 C CA . LEU A 1 207 ? 19.358 -7.189 -36.111 1.00 93.69 207 LEU A CA 1
ATOM 1562 C C . LEU A 1 207 ? 19.596 -8.529 -36.810 1.00 93.69 207 LEU A C 1
ATOM 1564 O O . LEU A 1 207 ? 19.442 -9.572 -36.186 1.00 93.69 207 LEU A O 1
ATOM 1568 N N . GLN A 1 208 ? 20.028 -8.530 -38.075 1.00 93.50 208 GLN A N 1
ATOM 1569 C CA . GLN A 1 208 ? 20.244 -9.772 -38.818 1.00 93.50 208 GLN A CA 1
ATOM 1570 C C . GLN A 1 208 ? 21.414 -10.572 -38.239 1.00 93.50 208 GLN A C 1
ATOM 1572 O O . GLN A 1 208 ? 21.314 -11.787 -38.049 1.00 93.50 208 GLN A O 1
ATOM 1577 N N . LYS A 1 209 ? 22.523 -9.899 -37.914 1.00 93.69 209 LYS A N 1
ATOM 1578 C CA . LYS A 1 209 ? 23.655 -10.537 -37.236 1.00 93.69 209 LYS A CA 1
ATOM 1579 C C . LYS A 1 209 ? 23.299 -10.972 -35.817 1.00 93.69 209 LYS A C 1
ATOM 1581 O O . LYS A 1 209 ? 23.709 -12.059 -35.412 1.00 93.69 209 LYS A O 1
ATOM 1586 N N . ALA A 1 210 ? 22.553 -10.148 -35.079 1.00 94.62 210 ALA A N 1
ATOM 1587 C CA . ALA A 1 210 ? 22.086 -10.498 -33.739 1.00 94.62 210 ALA A CA 1
ATOM 1588 C C . ALA A 1 210 ? 21.183 -11.744 -33.767 1.00 94.62 210 ALA A C 1
ATOM 1590 O O . ALA A 1 210 ? 21.424 -12.666 -32.996 1.00 94.62 210 ALA A O 1
ATOM 1591 N N . ALA A 1 211 ? 20.253 -11.842 -34.721 1.00 94.62 211 ALA A N 1
ATOM 1592 C CA . ALA A 1 211 ? 19.367 -12.994 -34.894 1.00 94.62 211 ALA A CA 1
ATOM 1593 C C . ALA A 1 211 ? 20.137 -14.291 -35.178 1.00 94.62 211 ALA A C 1
ATOM 1595 O O . ALA A 1 211 ? 19.913 -15.307 -34.522 1.00 94.62 211 ALA A O 1
ATOM 1596 N N . ARG A 1 212 ? 21.123 -14.260 -36.089 1.00 94.56 212 ARG A N 1
ATOM 1597 C CA . ARG A 1 212 ? 21.989 -15.429 -36.357 1.00 94.56 212 ARG A CA 1
ATOM 1598 C C . ARG A 1 212 ? 22.785 -15.860 -35.124 1.00 94.56 212 ARG A C 1
ATOM 1600 O O . ARG A 1 212 ? 23.019 -17.045 -34.918 1.00 94.56 212 ARG A O 1
ATOM 1607 N N . LYS A 1 213 ? 23.230 -14.898 -34.311 1.00 93.88 213 LYS A N 1
ATOM 1608 C CA . LYS A 1 213 ? 23.969 -15.187 -33.079 1.00 93.88 213 LYS A CA 1
ATOM 1609 C C . LYS A 1 213 ? 23.047 -15.757 -31.996 1.00 93.88 213 LYS A C 1
ATOM 1611 O O . LYS A 1 213 ? 23.426 -16.736 -31.363 1.00 93.88 213 LYS A O 1
ATOM 1616 N N . ALA A 1 214 ? 21.851 -15.194 -31.820 1.00 94.06 214 ALA A N 1
ATOM 1617 C CA . ALA A 1 214 ? 20.865 -15.663 -30.848 1.00 94.06 214 ALA A CA 1
ATOM 1618 C C . ALA A 1 214 ? 20.406 -17.094 -31.158 1.00 94.06 214 ALA A C 1
ATOM 1620 O O . ALA A 1 214 ? 20.424 -17.945 -30.274 1.00 94.06 214 ALA A O 1
ATOM 1621 N N . THR A 1 215 ? 20.076 -17.382 -32.421 1.00 93.19 215 THR A N 1
ATOM 1622 C CA . THR A 1 215 ? 19.688 -18.731 -32.876 1.00 93.19 215 THR A CA 1
ATOM 1623 C C . THR A 1 215 ? 20.803 -19.755 -32.683 1.00 93.19 215 THR A C 1
ATOM 1625 O O . THR A 1 215 ? 20.523 -20.877 -32.266 1.00 93.19 215 THR A O 1
ATOM 1628 N N . GLY A 1 216 ? 22.062 -19.367 -32.918 1.00 91.19 216 GLY A N 1
ATOM 1629 C CA . GLY A 1 216 ? 23.225 -20.201 -32.612 1.00 91.19 216 GLY A CA 1
ATOM 1630 C C . GLY A 1 216 ? 23.363 -20.484 -31.115 1.00 91.19 216 GLY A C 1
ATOM 1631 O O . GLY A 1 216 ? 23.449 -21.640 -30.724 1.00 91.19 216 GLY A O 1
ATOM 1632 N N . ILE A 1 217 ? 23.311 -19.449 -30.270 1.00 89.12 217 ILE A N 1
ATOM 1633 C CA . ILE A 1 217 ? 23.446 -19.597 -28.810 1.00 89.12 217 ILE A CA 1
ATOM 1634 C C . ILE A 1 217 ? 22.310 -20.418 -28.206 1.00 89.12 217 ILE A C 1
ATOM 1636 O O . ILE A 1 217 ? 22.546 -21.170 -27.264 1.00 89.12 217 ILE A O 1
ATOM 1640 N N . ARG A 1 218 ? 21.090 -20.313 -28.743 1.00 92.44 218 ARG A N 1
ATOM 1641 C CA . ARG A 1 218 ? 19.953 -21.122 -28.285 1.00 92.44 218 ARG A CA 1
ATOM 1642 C C . ARG A 1 218 ? 20.269 -22.620 -28.327 1.00 92.44 218 ARG A C 1
ATOM 1644 O O . ARG A 1 218 ? 19.849 -23.338 -27.432 1.00 92.44 218 ARG A O 1
ATOM 1651 N N . GLN A 1 219 ? 21.050 -23.086 -29.307 1.00 87.12 219 GLN A N 1
ATOM 1652 C CA . GLN A 1 219 ? 21.442 -24.501 -29.413 1.00 87.12 219 GLN A CA 1
ATOM 1653 C C . GLN A 1 219 ? 22.256 -24.984 -28.202 1.00 87.12 219 GLN A C 1
ATOM 1655 O O . GLN A 1 219 ? 22.213 -26.165 -27.869 1.00 87.12 219 GLN A O 1
ATOM 1660 N N . ASP A 1 220 ? 22.947 -24.066 -27.523 1.00 85.56 220 ASP A N 1
ATOM 1661 C CA . ASP A 1 220 ? 23.756 -24.332 -26.333 1.00 85.56 220 ASP A CA 1
ATOM 1662 C C . ASP A 1 220 ? 22.986 -24.097 -25.016 1.00 85.56 220 ASP A C 1
ATOM 1664 O O . ASP A 1 220 ? 23.541 -24.297 -23.932 1.00 85.56 220 ASP A O 1
ATOM 1668 N N . VAL A 1 221 ? 21.718 -23.664 -25.078 1.00 85.00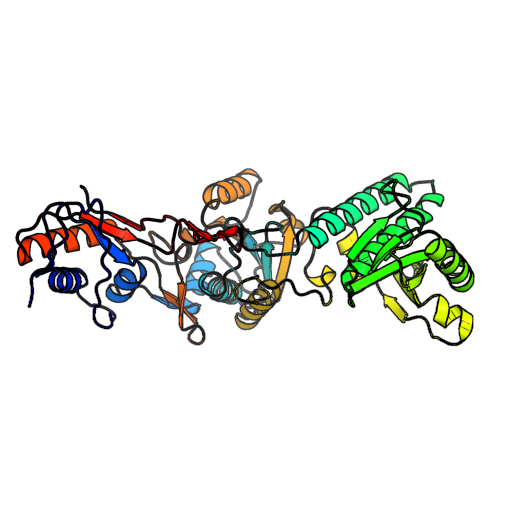 221 VAL A N 1
ATOM 1669 C CA . VAL A 1 221 ? 20.855 -23.391 -23.915 1.00 85.00 221 VAL A CA 1
ATOM 1670 C C . VAL A 1 221 ? 19.611 -24.286 -23.994 1.00 85.00 221 VAL A C 1
ATOM 1672 O O . VAL A 1 221 ? 18.610 -23.880 -24.577 1.00 85.00 221 VAL A O 1
ATOM 1675 N N . PRO A 1 222 ? 19.636 -25.495 -23.394 1.00 84.00 222 PRO A N 1
ATOM 1676 C CA . PRO A 1 222 ? 18.575 -26.499 -23.555 1.00 84.00 222 PRO A CA 1
ATOM 1677 C C . PRO A 1 222 ? 17.173 -26.038 -23.143 1.00 84.00 222 PRO A C 1
ATOM 1679 O O . PRO A 1 222 ? 16.184 -26.544 -23.659 1.00 84.00 222 PRO A O 1
ATOM 1682 N N . GLU A 1 223 ? 17.091 -25.101 -22.200 1.00 89.88 223 GLU A N 1
ATOM 1683 C CA . GLU A 1 223 ? 15.830 -24.551 -21.695 1.00 89.88 223 GLU A CA 1
ATOM 1684 C C . GLU A 1 223 ? 15.245 -23.465 -22.610 1.00 89.88 223 GLU A C 1
ATOM 1686 O O . GLU A 1 223 ? 14.075 -23.129 -22.470 1.00 89.88 223 GLU A O 1
ATOM 1691 N N . ALA A 1 224 ? 16.035 -22.892 -23.526 1.00 91.38 224 ALA A N 1
ATOM 1692 C CA . ALA A 1 224 ? 15.596 -21.793 -24.375 1.00 91.38 224 ALA A CA 1
ATOM 1693 C C . ALA A 1 224 ? 14.843 -22.305 -25.608 1.00 91.38 224 ALA A C 1
ATOM 1695 O O . ALA A 1 224 ? 15.419 -22.879 -26.530 1.00 91.38 224 ALA A O 1
ATOM 1696 N N . GLU A 1 225 ? 13.547 -22.025 -25.648 1.00 94.06 225 GLU A N 1
ATOM 1697 C CA . GLU A 1 225 ? 12.657 -22.366 -26.758 1.00 94.06 225 GLU A CA 1
ATOM 1698 C C . GLU A 1 225 ? 12.770 -21.337 -27.893 1.00 94.06 225 GLU A C 1
ATOM 1700 O O . GLU A 1 225 ? 12.701 -21.678 -29.075 1.00 94.06 225 GLU A O 1
ATOM 1705 N N . CYS A 1 226 ? 13.006 -20.071 -27.540 1.00 93.81 226 CYS A N 1
ATOM 1706 C CA . CYS A 1 226 ? 12.999 -18.950 -28.480 1.00 93.81 226 CYS A CA 1
ATOM 1707 C C . CYS A 1 226 ? 14.355 -18.236 -28.533 1.00 93.81 226 CYS A C 1
ATOM 1709 O O . CYS A 1 226 ? 15.177 -18.318 -27.614 1.00 93.81 226 CYS A O 1
ATOM 1711 N N . ALA A 1 227 ? 14.586 -17.505 -29.620 1.00 95.56 227 ALA A N 1
ATOM 1712 C CA . ALA A 1 227 ? 15.743 -16.637 -29.781 1.00 95.56 227 ALA A CA 1
ATOM 1713 C C . ALA A 1 227 ? 15.266 -15.238 -30.176 1.00 95.56 227 ALA A C 1
ATOM 1715 O O . ALA A 1 227 ? 14.445 -15.091 -31.072 1.00 95.56 227 ALA A O 1
ATOM 1716 N N . LEU A 1 228 ? 15.790 -14.206 -29.520 1.00 97.00 228 LEU A N 1
ATOM 1717 C CA . LEU A 1 228 ? 15.409 -12.814 -29.740 1.00 97.00 228 LEU A CA 1
ATOM 1718 C C . LEU A 1 228 ? 16.608 -12.011 -30.241 1.00 97.00 228 LEU A C 1
ATOM 1720 O O . LEU A 1 228 ? 17.729 -12.146 -29.740 1.00 97.00 228 LEU A O 1
ATOM 1724 N N . ALA A 1 229 ? 16.366 -11.127 -31.204 1.00 96.56 229 ALA A N 1
ATOM 1725 C CA . ALA A 1 229 ? 17.334 -10.118 -31.611 1.00 96.56 229 ALA A CA 1
ATOM 1726 C C . ALA A 1 229 ? 16.837 -8.737 -31.194 1.00 96.56 229 ALA A C 1
ATOM 1728 O O . ALA A 1 229 ? 15.719 -8.346 -31.527 1.00 96.56 229 ALA A O 1
ATOM 1729 N N . ILE A 1 230 ? 17.679 -8.000 -30.469 1.00 97.94 230 ILE A N 1
ATOM 1730 C CA . ILE A 1 230 ? 17.322 -6.698 -29.905 1.00 97.94 230 ILE A CA 1
ATOM 1731 C C . ILE A 1 230 ? 18.329 -5.652 -30.374 1.00 97.94 230 ILE A C 1
ATOM 1733 O O . ILE A 1 230 ? 19.525 -5.782 -30.127 1.00 97.94 230 ILE A O 1
ATOM 1737 N N . ALA A 1 231 ? 17.865 -4.585 -31.013 1.00 97.12 231 ALA A N 1
ATOM 1738 C CA . ALA A 1 231 ? 18.676 -3.417 -31.338 1.00 97.12 231 ALA A CA 1
ATOM 1739 C C . ALA A 1 231 ? 18.321 -2.261 -30.403 1.00 97.12 231 ALA A C 1
ATOM 1741 O O . ALA A 1 231 ? 17.157 -1.901 -30.287 1.00 97.12 231 ALA A O 1
ATOM 1742 N N . VAL A 1 232 ? 19.316 -1.662 -29.751 1.00 97.56 232 VAL A N 1
ATOM 1743 C CA . VAL A 1 232 ? 19.126 -0.511 -28.858 1.00 97.56 232 VAL A CA 1
ATOM 1744 C C . VAL A 1 232 ? 19.906 0.679 -29.397 1.00 97.56 232 VAL A C 1
ATOM 1746 O O . VAL A 1 232 ? 21.139 0.704 -29.351 1.00 97.56 232 VAL A O 1
ATOM 1749 N N . ALA A 1 233 ? 19.180 1.690 -29.862 1.00 96.06 233 ALA A N 1
ATOM 1750 C CA . ALA A 1 233 ? 19.731 2.965 -30.291 1.00 96.06 233 ALA A CA 1
ATOM 1751 C C . ALA A 1 233 ? 19.756 3.930 -29.100 1.00 96.06 233 ALA A C 1
ATOM 1753 O O . ALA A 1 233 ? 18.741 4.538 -28.756 1.00 96.06 233 ALA A O 1
ATOM 1754 N N . LEU A 1 234 ? 20.923 4.066 -28.459 1.00 93.88 234 LEU A N 1
ATOM 1755 C CA . LEU A 1 234 ? 21.075 4.902 -27.264 1.00 93.88 234 LEU A CA 1
ATOM 1756 C C . LEU A 1 234 ? 20.826 6.386 -27.555 1.00 93.88 234 LEU A C 1
ATOM 1758 O O . LEU A 1 234 ? 20.214 7.043 -26.725 1.00 93.88 234 LEU A O 1
ATOM 1762 N N . GLU A 1 235 ? 21.253 6.914 -28.709 1.00 92.19 235 GLU A N 1
ATOM 1763 C CA . GLU A 1 235 ? 21.027 8.334 -29.027 1.00 92.19 235 GLU A CA 1
ATOM 1764 C C . GLU A 1 235 ? 19.591 8.657 -29.465 1.00 92.19 235 GLU A C 1
ATOM 1766 O O . GLU A 1 235 ? 19.136 9.785 -29.299 1.00 92.19 235 GLU A O 1
ATOM 1771 N N . HIS A 1 236 ? 18.869 7.667 -29.995 1.00 93.69 236 HIS A N 1
ATOM 1772 C CA . HIS A 1 236 ? 17.485 7.825 -30.450 1.00 93.69 236 HIS A CA 1
ATOM 1773 C C . HIS A 1 236 ? 16.457 7.356 -29.411 1.00 93.69 236 HIS A C 1
ATOM 1775 O O . HIS A 1 236 ? 15.261 7.462 -29.660 1.00 93.69 236 HIS A O 1
ATOM 1781 N N . HIS A 1 237 ? 16.918 6.819 -28.277 1.00 95.94 237 HIS A N 1
ATOM 1782 C CA . HIS A 1 237 ? 16.104 6.248 -27.202 1.00 95.94 237 HIS A CA 1
ATOM 1783 C C . HIS A 1 237 ? 15.080 5.198 -27.665 1.00 95.94 237 HIS A C 1
ATOM 1785 O O . HIS A 1 237 ? 13.955 5.133 -27.162 1.00 95.94 237 HIS A O 1
ATOM 1791 N N . ARG A 1 238 ? 15.481 4.365 -28.633 1.00 96.44 238 ARG A N 1
ATOM 1792 C CA . ARG A 1 238 ? 14.634 3.323 -29.227 1.00 96.44 238 ARG A CA 1
ATOM 1793 C C . ARG A 1 238 ? 15.224 1.940 -29.042 1.00 96.44 238 ARG A C 1
ATOM 1795 O O . ARG A 1 238 ? 16.434 1.747 -29.169 1.00 96.44 238 ARG A O 1
ATOM 1802 N N . LEU A 1 239 ? 14.346 0.983 -28.787 1.00 96.94 239 LEU A N 1
ATOM 1803 C CA . LEU A 1 239 ? 14.635 -0.440 -28.787 1.00 96.94 239 LEU A CA 1
ATOM 1804 C C . LEU A 1 239 ? 13.794 -1.103 -29.874 1.00 96.94 239 LEU A C 1
ATOM 1806 O O . LEU A 1 239 ? 12.589 -0.899 -29.899 1.00 96.94 239 LEU A O 1
ATOM 1810 N N . SER A 1 240 ? 14.407 -1.901 -30.739 1.00 96.94 240 SER A N 1
ATOM 1811 C CA . SER A 1 240 ? 13.703 -2.746 -31.703 1.00 96.94 240 SER A CA 1
ATOM 1812 C C . SER A 1 240 ? 13.912 -4.214 -31.349 1.00 96.94 240 SER A C 1
ATOM 1814 O O . SER A 1 240 ? 15.050 -4.611 -31.101 1.00 96.94 240 SER A O 1
ATOM 1816 N N . ILE A 1 241 ? 12.845 -5.010 -31.326 1.00 96.44 241 ILE A N 1
ATOM 1817 C CA . ILE A 1 241 ? 12.870 -6.434 -30.969 1.00 96.44 241 ILE A CA 1
ATOM 1818 C C . ILE A 1 241 ? 12.178 -7.282 -32.039 1.00 96.44 241 ILE A C 1
ATOM 1820 O O . ILE A 1 241 ? 11.174 -6.867 -32.617 1.00 96.44 241 ILE A O 1
ATOM 1824 N N . VAL A 1 242 ? 12.742 -8.459 -32.318 1.00 95.12 242 VAL A N 1
ATOM 1825 C CA . VAL A 1 242 ? 12.171 -9.477 -33.214 1.00 95.12 242 VAL A CA 1
ATOM 1826 C C . VAL A 1 242 ? 12.429 -10.882 -32.680 1.00 95.12 242 VAL A C 1
ATOM 1828 O O . VAL A 1 242 ? 13.461 -11.121 -32.039 1.00 95.12 242 VAL A O 1
ATOM 1831 N N . ASP A 1 243 ? 11.536 -11.813 -33.019 1.00 94.56 243 ASP A N 1
ATOM 1832 C CA . ASP A 1 243 ? 11.864 -13.238 -33.016 1.00 94.56 243 ASP A CA 1
ATOM 1833 C C . ASP A 1 243 ? 12.930 -13.514 -34.086 1.00 94.56 243 ASP A C 1
ATOM 1835 O O . ASP A 1 243 ? 12.826 -13.082 -35.238 1.00 94.56 243 ASP A O 1
ATOM 1839 N N . ALA A 1 244 ? 14.011 -14.173 -33.683 1.00 94.44 244 ALA A N 1
ATOM 1840 C CA . ALA A 1 244 ? 15.179 -14.358 -34.523 1.00 94.44 244 ALA A CA 1
ATOM 1841 C C . ALA A 1 244 ? 14.951 -15.384 -35.640 1.00 94.44 244 ALA A C 1
ATOM 1843 O O . ALA A 1 244 ? 15.528 -15.209 -36.714 1.00 94.44 244 ALA A O 1
ATOM 1844 N N . ASP A 1 245 ? 14.142 -16.422 -35.418 1.00 91.81 245 ASP A N 1
ATOM 1845 C CA . ASP A 1 245 ? 13.852 -17.422 -36.448 1.00 91.81 245 ASP A CA 1
ATOM 1846 C C . ASP A 1 245 ? 12.941 -16.809 -37.514 1.00 91.81 245 ASP A C 1
ATOM 1848 O O . ASP A 1 245 ? 13.284 -16.816 -38.698 1.00 91.81 245 ASP A O 1
ATOM 1852 N N . GLU A 1 246 ? 11.849 -16.160 -37.096 1.00 91.12 246 GLU A N 1
ATOM 1853 C CA . GLU A 1 246 ? 10.913 -15.510 -38.023 1.00 91.12 246 GLU A CA 1
ATOM 1854 C C . GLU A 1 246 ? 11.601 -14.419 -38.861 1.00 91.12 246 GLU A C 1
ATOM 1856 O O . GLU A 1 246 ? 11.392 -14.315 -40.077 1.00 91.12 246 GLU A O 1
ATOM 1861 N N . TYR A 1 247 ? 12.480 -13.629 -38.233 1.00 92.06 247 TYR A N 1
ATOM 1862 C CA . TYR A 1 247 ? 13.234 -12.579 -38.915 1.00 92.06 247 TYR A CA 1
ATOM 1863 C C . TYR A 1 247 ? 14.218 -13.135 -39.958 1.00 92.06 247 TYR A C 1
ATOM 1865 O O . TYR A 1 247 ? 14.438 -12.508 -41.001 1.00 92.06 247 TYR A O 1
ATOM 1873 N N . LEU A 1 248 ? 14.801 -14.315 -39.710 1.00 90.88 248 LEU A N 1
ATOM 1874 C CA . LEU A 1 248 ? 15.728 -14.971 -40.636 1.00 90.88 248 LEU A CA 1
ATOM 1875 C C . LEU A 1 248 ? 15.017 -15.742 -41.755 1.00 90.88 248 LEU A C 1
ATOM 1877 O O . LEU A 1 248 ? 15.542 -15.777 -42.869 1.00 90.88 248 LEU A O 1
ATOM 1881 N N . GLU A 1 249 ? 13.849 -16.328 -41.482 1.00 84.25 249 GLU A N 1
ATOM 1882 C CA . GLU A 1 249 ? 13.073 -17.113 -42.449 1.00 84.25 249 GLU A CA 1
ATOM 1883 C C . GLU A 1 249 ? 12.252 -16.244 -43.410 1.00 84.25 249 GLU A C 1
ATOM 1885 O O . GLU A 1 249 ? 12.168 -16.555 -44.600 1.00 84.25 249 GLU A O 1
ATOM 1890 N N . GLN A 1 250 ? 11.659 -15.145 -42.928 1.00 62.69 250 GLN A N 1
ATOM 1891 C CA . GLN A 1 250 ? 10.696 -14.367 -43.719 1.00 62.69 250 GLN A CA 1
ATOM 1892 C C . GLN A 1 250 ? 11.243 -13.053 -44.282 1.00 62.69 250 GLN A C 1
ATOM 1894 O O . GLN A 1 250 ? 10.621 -12.481 -45.178 1.00 62.69 250 GLN A O 1
ATOM 1899 N N . GLY A 1 251 ? 12.373 -12.537 -43.783 1.00 59.97 251 GLY A N 1
ATOM 1900 C CA . GLY A 1 251 ? 12.982 -11.282 -44.255 1.00 59.97 251 GLY A CA 1
ATOM 1901 C C . GLY A 1 251 ? 12.042 -10.058 -44.294 1.00 59.97 251 GLY A C 1
ATOM 1902 O O . GLY A 1 251 ? 12.371 -9.072 -44.953 1.00 59.97 251 GLY A O 1
ATOM 1903 N N . LYS A 1 252 ? 10.864 -10.134 -43.653 1.00 60.75 252 LYS A N 1
ATOM 1904 C CA . LYS A 1 252 ? 9.754 -9.163 -43.734 1.00 60.75 252 LYS A CA 1
ATOM 1905 C C . LYS A 1 252 ? 8.936 -9.036 -42.441 1.00 60.75 252 LYS A C 1
ATOM 1907 O O . LYS A 1 252 ? 7.877 -8.418 -42.471 1.00 60.75 252 LYS A O 1
ATOM 1912 N N . VAL A 1 253 ? 9.384 -9.603 -41.321 1.00 76.62 253 VAL A N 1
ATOM 1913 C CA . VAL A 1 253 ? 8.780 -9.260 -40.026 1.00 76.62 253 VAL A CA 1
ATOM 1914 C C . VAL A 1 253 ? 9.309 -7.884 -39.641 1.00 76.62 253 VAL A C 1
ATOM 1916 O O . VAL A 1 253 ? 10.521 -7.704 -39.495 1.00 76.62 253 VAL A O 1
ATOM 1919 N N . GLU A 1 254 ? 8.417 -6.896 -39.566 1.00 85.19 254 GLU A N 1
ATOM 1920 C CA . GLU A 1 254 ? 8.791 -5.555 -39.121 1.00 85.19 254 GLU A CA 1
ATOM 1921 C C . GLU A 1 254 ? 9.152 -5.595 -37.629 1.00 85.19 254 GLU A C 1
ATOM 1923 O O . GLU A 1 254 ? 8.355 -6.092 -36.831 1.00 85.19 254 GLU A O 1
ATOM 1928 N N . PRO A 1 255 ? 10.333 -5.086 -37.231 1.00 90.94 255 PRO A N 1
ATOM 1929 C CA . PRO A 1 255 ? 10.711 -5.037 -35.827 1.00 90.94 255 PRO A CA 1
ATOM 1930 C C . PRO A 1 255 ? 9.742 -4.207 -34.992 1.00 90.94 255 PRO A C 1
ATOM 1932 O O . PRO A 1 255 ? 9.503 -3.031 -35.289 1.00 90.94 255 PRO A O 1
ATOM 1935 N N . GLU A 1 256 ? 9.266 -4.780 -33.888 1.00 94.38 256 GLU A N 1
ATOM 1936 C CA . GLU A 1 256 ? 8.528 -4.014 -32.892 1.00 94.38 256 GLU A CA 1
ATOM 1937 C C . GLU A 1 256 ? 9.478 -2.975 -32.298 1.00 94.38 256 GLU A C 1
ATOM 1939 O O . GLU A 1 256 ? 10.546 -3.317 -31.792 1.00 94.38 256 GLU A O 1
ATOM 1944 N N . THR A 1 257 ? 9.116 -1.695 -32.393 1.00 94.56 257 THR A N 1
ATOM 1945 C CA . THR A 1 257 ? 9.959 -0.589 -31.934 1.00 94.56 257 THR A CA 1
ATOM 1946 C C . THR A 1 257 ? 9.325 0.113 -30.744 1.00 94.56 257 THR A C 1
ATOM 1948 O O . THR A 1 257 ? 8.223 0.649 -30.831 1.00 94.56 257 THR A O 1
ATOM 1951 N N . LEU A 1 258 ? 10.065 0.151 -29.643 1.00 94.44 258 LEU A N 1
ATOM 1952 C CA . LEU A 1 258 ? 9.663 0.686 -28.354 1.00 94.44 258 LEU A CA 1
ATOM 1953 C C . LEU A 1 258 ? 10.501 1.919 -28.011 1.00 94.44 258 LEU A C 1
ATOM 1955 O O . LEU A 1 258 ? 11.733 1.884 -28.048 1.00 94.44 258 LEU A O 1
ATOM 1959 N N . ASP A 1 259 ? 9.832 3.004 -27.633 1.00 94.12 259 ASP A N 1
ATOM 1960 C CA . ASP A 1 259 ? 10.480 4.203 -27.103 1.00 94.12 259 ASP A CA 1
ATOM 1961 C C . ASP A 1 259 ? 10.720 4.059 -25.591 1.00 94.12 259 ASP A C 1
ATOM 1963 O O . ASP A 1 259 ? 9.872 3.551 -24.844 1.00 94.12 259 ASP A O 1
ATOM 1967 N N . PHE A 1 260 ? 11.894 4.487 -25.130 1.00 93.81 260 PHE A N 1
ATOM 1968 C CA . PHE A 1 260 ? 12.223 4.545 -23.703 1.00 93.81 260 PHE A CA 1
ATOM 1969 C C . PHE A 1 260 ? 12.644 5.945 -23.236 1.00 93.81 260 PHE A C 1
ATOM 1971 O O . PHE A 1 260 ? 13.101 6.101 -22.105 1.00 93.81 260 PHE A O 1
ATOM 1978 N N . SER A 1 261 ? 12.467 6.979 -24.065 1.00 94.00 261 SER A N 1
ATOM 1979 C CA . SER A 1 261 ? 12.897 8.348 -23.752 1.00 94.00 261 SER A CA 1
ATOM 1980 C C . SER A 1 261 ? 12.179 8.923 -22.529 1.00 94.00 261 SER A C 1
ATOM 1982 O O . SER A 1 261 ? 12.820 9.506 -21.656 1.00 94.00 261 SER A O 1
ATOM 1984 N N . ALA A 1 262 ? 10.867 8.692 -22.420 1.00 91.12 262 ALA A N 1
ATOM 1985 C CA . ALA A 1 262 ? 10.041 9.208 -21.329 1.00 91.12 262 ALA A CA 1
ATOM 1986 C C . ALA A 1 262 ? 10.411 8.613 -19.958 1.00 91.12 262 ALA A C 1
ATOM 1988 O O . ALA A 1 262 ? 10.262 9.280 -18.937 1.00 91.12 262 ALA A O 1
ATOM 1989 N N . LEU A 1 263 ? 10.913 7.374 -19.933 1.00 91.19 263 LEU A N 1
ATOM 1990 C CA . LEU A 1 263 ? 11.282 6.664 -18.705 1.00 91.19 263 LEU A CA 1
ATOM 1991 C C . LEU A 1 263 ? 12.776 6.750 -18.393 1.00 91.19 263 LEU A C 1
ATOM 1993 O O . LEU A 1 263 ? 13.183 6.384 -17.292 1.00 91.19 263 LEU A O 1
ATOM 1997 N N . LEU A 1 264 ? 13.596 7.290 -19.295 1.00 91.50 264 LEU A N 1
ATOM 1998 C CA . LEU A 1 264 ? 15.036 7.409 -19.084 1.00 91.50 264 LEU A CA 1
ATOM 1999 C C . LEU A 1 264 ? 15.410 8.129 -17.770 1.00 91.50 264 LEU A C 1
ATOM 2001 O O . LEU A 1 264 ? 16.282 7.618 -17.069 1.00 91.50 264 LEU A O 1
ATOM 2005 N N . PRO A 1 265 ? 14.744 9.230 -17.349 1.00 93.12 265 PRO A N 1
ATOM 2006 C CA . PRO A 1 265 ? 15.020 9.841 -16.046 1.00 93.12 265 PRO A CA 1
ATOM 2007 C C . PRO A 1 265 ? 14.805 8.874 -14.877 1.00 93.12 265 PRO A C 1
ATOM 2009 O O . PRO A 1 265 ? 15.595 8.861 -13.937 1.00 93.12 265 PRO A O 1
ATOM 2012 N N . SER A 1 266 ? 13.781 8.017 -14.963 1.00 94.50 266 SER A N 1
ATOM 2013 C CA . SER A 1 266 ? 13.501 7.018 -13.931 1.00 94.50 266 SER A CA 1
ATOM 2014 C C . SER A 1 266 ? 14.636 6.001 -13.818 1.00 94.50 266 SER A C 1
ATOM 2016 O O . SER A 1 266 ? 15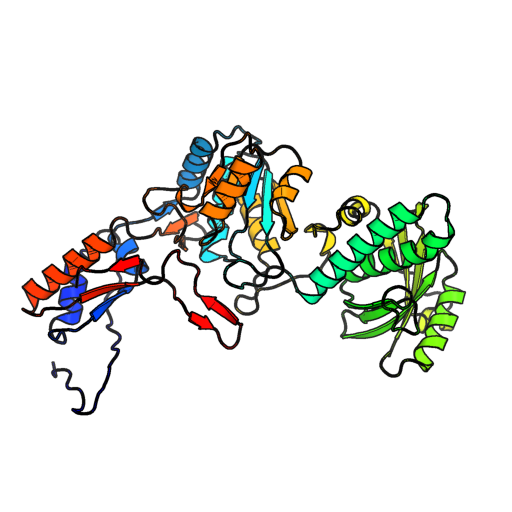.022 5.648 -12.707 1.00 94.50 266 SER A O 1
ATOM 2018 N N . TYR A 1 267 ? 15.249 5.594 -14.936 1.00 94.19 267 TYR A N 1
ATOM 2019 C CA . TYR A 1 267 ? 16.352 4.626 -14.954 1.00 94.19 267 TYR A CA 1
ATOM 2020 C C . TYR A 1 267 ? 17.591 5.119 -14.198 1.00 94.19 267 TYR A C 1
ATOM 2022 O O . TYR A 1 267 ? 18.360 4.304 -13.687 1.00 94.19 267 TYR A O 1
ATOM 2030 N N . HIS A 1 268 ? 17.761 6.439 -14.096 1.00 92.19 268 HIS A N 1
ATOM 2031 C CA . HIS A 1 268 ? 18.871 7.083 -13.399 1.00 92.19 268 HIS A CA 1
ATOM 2032 C C . HIS A 1 268 ? 18.663 7.242 -11.887 1.00 92.19 268 HIS A C 1
ATOM 2034 O O . HIS A 1 268 ? 19.570 7.717 -11.210 1.00 92.19 268 HIS A O 1
ATOM 2040 N N . GLU A 1 269 ? 17.520 6.818 -11.343 1.00 95.31 269 GLU A N 1
ATOM 2041 C CA . GLU A 1 269 ? 17.260 6.814 -9.902 1.00 95.31 269 GLU A CA 1
ATOM 2042 C C . GLU A 1 269 ? 17.348 5.374 -9.346 1.00 95.31 269 GLU A C 1
ATOM 2044 O O . GLU A 1 269 ? 16.363 4.632 -9.359 1.00 95.31 269 GLU A O 1
ATOM 2049 N N . PRO A 1 270 ? 18.529 4.932 -8.880 1.00 95.12 270 PRO A N 1
ATOM 2050 C CA . PRO A 1 270 ? 18.859 3.522 -8.626 1.00 95.12 270 PRO A CA 1
ATOM 2051 C C . PRO A 1 270 ? 18.162 2.896 -7.410 1.00 95.12 270 PRO A C 1
ATOM 2053 O O . PRO A 1 270 ? 18.271 1.687 -7.194 1.00 95.12 270 PRO A O 1
ATOM 2056 N N . GLU A 1 271 ? 17.493 3.705 -6.590 1.00 96.25 271 GLU A N 1
ATOM 2057 C CA . GLU A 1 271 ? 16.873 3.284 -5.329 1.00 96.25 271 GLU A CA 1
ATOM 2058 C C . GLU A 1 271 ? 15.344 3.350 -5.345 1.00 96.25 271 GLU A C 1
ATOM 2060 O O . GLU A 1 271 ? 14.710 2.994 -4.352 1.00 96.25 271 GLU A O 1
ATOM 2065 N N . VAL A 1 272 ? 14.748 3.812 -6.442 1.00 97.69 272 VAL A N 1
ATOM 2066 C CA . VAL A 1 272 ? 13.298 3.991 -6.570 1.00 97.69 272 VAL A CA 1
ATOM 2067 C C . VAL A 1 272 ? 12.811 3.202 -7.767 1.00 97.69 272 VAL A C 1
ATOM 2069 O O . VAL A 1 272 ? 13.488 3.177 -8.782 1.00 97.69 272 VAL A O 1
ATOM 2072 N N . ILE A 1 273 ? 11.641 2.584 -7.686 1.00 97.56 273 ILE A N 1
ATOM 2073 C CA . ILE A 1 273 ? 10.891 2.143 -8.863 1.00 97.56 273 ILE A CA 1
ATOM 2074 C C . ILE A 1 273 ? 9.664 3.046 -8.957 1.00 97.56 273 ILE A C 1
ATOM 2076 O O . ILE A 1 273 ? 8.881 3.135 -8.010 1.00 97.56 273 ILE A O 1
ATOM 2080 N N . PHE A 1 274 ? 9.508 3.752 -10.072 1.00 95.62 274 PHE A N 1
ATOM 2081 C CA . PHE A 1 274 ? 8.346 4.617 -10.289 1.00 95.62 274 PHE A CA 1
ATOM 2082 C C . PHE A 1 274 ? 7.183 3.817 -10.874 1.00 95.62 274 PHE A C 1
ATOM 2084 O O . PHE A 1 274 ? 7.384 2.887 -11.651 1.00 95.62 274 PHE A O 1
ATOM 2091 N N . SER A 1 275 ? 5.945 4.214 -10.574 1.00 92.44 275 SER A N 1
ATOM 2092 C CA . SER A 1 275 ? 4.746 3.553 -11.113 1.00 92.44 275 SER A CA 1
ATOM 2093 C C . SER A 1 275 ? 4.750 3.407 -12.646 1.00 92.44 275 SER A C 1
ATOM 2095 O O . SER A 1 275 ? 4.263 2.401 -13.161 1.00 92.44 275 SER A O 1
ATOM 2097 N N . GLY A 1 276 ? 5.310 4.381 -13.376 1.00 89.44 276 GLY A N 1
ATOM 2098 C CA . GLY A 1 276 ? 5.413 4.342 -14.842 1.00 89.44 276 GLY A CA 1
ATOM 2099 C C . GLY A 1 276 ? 6.356 3.260 -15.382 1.00 89.44 276 GLY A C 1
ATOM 2100 O O . GLY A 1 276 ? 6.151 2.774 -16.489 1.00 89.44 276 GLY A O 1
ATOM 2101 N N . GLU A 1 277 ? 7.336 2.826 -14.585 1.00 91.94 277 GLU A N 1
ATOM 2102 C CA . GLU A 1 277 ? 8.279 1.756 -14.942 1.00 91.94 277 GLU A CA 1
ATOM 2103 C C . GLU A 1 277 ? 7.633 0.370 -14.969 1.00 91.94 277 GLU A C 1
ATOM 2105 O O . GLU A 1 277 ? 8.175 -0.571 -15.546 1.00 91.94 277 GLU A O 1
ATOM 2110 N N . LEU A 1 278 ? 6.483 0.222 -14.315 1.00 90.06 278 LEU A N 1
ATOM 2111 C CA . LEU A 1 278 ? 5.803 -1.061 -14.223 1.00 90.06 278 LEU A CA 1
ATOM 2112 C C . LEU A 1 278 ? 5.067 -1.415 -15.519 1.00 90.06 278 LEU A C 1
ATOM 2114 O O . LEU A 1 278 ? 4.687 -2.569 -15.684 1.00 90.06 278 LEU A O 1
ATOM 2118 N N . GLY A 1 279 ? 4.866 -0.458 -16.433 1.00 83.88 279 GLY A N 1
ATOM 2119 C CA . GLY A 1 279 ? 4.153 -0.684 -17.689 1.00 83.88 279 GLY A CA 1
ATOM 2120 C C . GLY A 1 279 ? 2.800 -1.365 -17.464 1.00 83.88 279 GLY A C 1
ATOM 2121 O O . GLY A 1 279 ? 1.993 -0.914 -16.646 1.00 83.88 279 GLY A O 1
ATOM 2122 N N . ASN A 1 280 ? 2.584 -2.484 -18.158 1.00 78.62 280 ASN A N 1
ATOM 2123 C CA . ASN A 1 280 ? 1.361 -3.284 -18.043 1.00 78.62 280 ASN A CA 1
ATOM 2124 C C . ASN A 1 280 ? 1.390 -4.299 -16.892 1.00 78.62 280 ASN A C 1
ATOM 2126 O O . ASN A 1 280 ? 0.379 -4.960 -16.652 1.00 78.62 280 ASN A O 1
ATOM 2130 N N . ASN A 1 281 ? 2.507 -4.419 -16.166 1.00 84.00 281 ASN A N 1
ATOM 2131 C CA . ASN A 1 281 ? 2.586 -5.326 -15.029 1.00 84.00 281 ASN A CA 1
ATOM 2132 C C . ASN A 1 281 ? 1.569 -4.908 -13.960 1.00 84.00 281 ASN A C 1
ATOM 2134 O O . ASN A 1 281 ? 1.450 -3.729 -13.597 1.00 84.00 281 ASN A O 1
ATOM 2138 N N . SER A 1 282 ? 0.827 -5.892 -13.461 1.00 83.94 282 SER A N 1
ATOM 2139 C CA . SER A 1 282 ? -0.066 -5.753 -12.316 1.00 83.94 282 SER A CA 1
ATOM 2140 C C . SER A 1 282 ? 0.458 -6.656 -11.214 1.00 83.94 282 SER A C 1
ATOM 2142 O O . SER A 1 282 ? 0.641 -7.848 -11.436 1.00 83.94 282 SER A O 1
ATOM 2144 N N . PHE A 1 283 ? 0.678 -6.084 -10.036 1.00 85.88 283 PHE A N 1
ATOM 2145 C CA . PHE A 1 283 ? 1.006 -6.843 -8.836 1.00 85.88 283 PHE A CA 1
ATOM 2146 C C . PHE A 1 283 ? -0.232 -6.817 -7.957 1.00 85.88 283 PHE A C 1
ATOM 2148 O O . PHE A 1 283 ? -0.550 -5.803 -7.334 1.00 85.88 283 PHE A O 1
ATOM 2155 N N . THR A 1 284 ? -0.996 -7.897 -8.026 1.00 86.94 284 THR A N 1
ATOM 2156 C CA . THR A 1 284 ? -2.223 -8.057 -7.257 1.00 86.94 284 THR A CA 1
ATOM 2157 C C . THR A 1 284 ? -1.912 -8.748 -5.947 1.00 86.94 284 THR A C 1
ATOM 2159 O O . THR A 1 284 ? -1.117 -9.685 -5.900 1.00 86.94 284 THR A O 1
ATOM 2162 N N . HIS A 1 285 ? -2.572 -8.311 -4.885 1.00 81.94 285 HIS A N 1
ATOM 2163 C CA . HIS A 1 285 ? -2.506 -8.995 -3.605 1.00 81.94 285 HIS A CA 1
ATOM 2164 C C . HIS A 1 285 ? -2.971 -10.460 -3.744 1.00 81.94 285 HIS A C 1
ATOM 2166 O O . HIS A 1 285 ? -4.007 -10.690 -4.371 1.00 81.94 285 HIS A O 1
ATOM 2172 N N . PRO A 1 286 ? -2.281 -11.444 -3.137 1.00 76.31 286 PRO A N 1
ATOM 2173 C CA . PRO A 1 286 ? -2.553 -12.870 -3.360 1.00 76.31 286 PRO A CA 1
ATOM 2174 C C . PRO A 1 286 ? -3.964 -13.307 -2.939 1.00 76.31 286 PRO A C 1
ATOM 2176 O O . PRO A 1 286 ? -4.535 -14.198 -3.551 1.00 76.31 286 PRO A O 1
ATOM 2179 N N . ILE A 1 287 ? -4.529 -12.670 -1.907 1.00 79.31 287 ILE A N 1
ATOM 2180 C CA . ILE A 1 287 ? -5.886 -12.965 -1.407 1.00 79.31 287 ILE A CA 1
ATOM 2181 C C . ILE A 1 287 ? -6.966 -12.103 -2.075 1.00 79.31 287 ILE A C 1
ATOM 2183 O O . ILE A 1 287 ? -7.962 -12.619 -2.563 1.00 79.31 287 ILE A O 1
ATOM 2187 N N . THR A 1 288 ? -6.819 -10.773 -2.053 1.00 82.94 288 THR A N 1
ATOM 2188 C CA . THR A 1 288 ? -7.877 -9.857 -2.505 1.00 82.94 288 THR A CA 1
ATOM 2189 C C . THR A 1 288 ? -7.890 -9.633 -4.015 1.00 82.94 288 THR A C 1
ATOM 2191 O O . THR A 1 288 ? -8.831 -9.022 -4.513 1.00 82.94 288 THR A O 1
ATOM 2194 N N . GLU A 1 289 ? -6.843 -10.065 -4.726 1.00 87.75 289 GLU A N 1
ATOM 2195 C CA . GLU A 1 289 ? -6.628 -9.843 -6.164 1.00 87.75 289 GLU A CA 1
ATOM 2196 C C . GLU A 1 289 ? -6.581 -8.352 -6.566 1.00 87.75 289 GLU A C 1
ATOM 2198 O O . GLU A 1 289 ? -6.631 -7.994 -7.743 1.00 87.75 289 GLU A O 1
ATOM 2203 N N . VAL A 1 290 ? -6.440 -7.445 -5.592 1.00 89.81 290 VAL A N 1
ATOM 2204 C CA . VAL A 1 290 ? -6.406 -5.996 -5.822 1.00 89.81 290 VAL A CA 1
ATOM 2205 C C . VAL A 1 290 ? -4.989 -5.533 -6.160 1.00 89.81 290 VAL A C 1
ATOM 2207 O O . VAL A 1 290 ? -4.045 -5.805 -5.422 1.00 89.81 290 VAL A O 1
ATOM 2210 N N . ASP A 1 291 ? -4.846 -4.755 -7.238 1.00 92.50 291 ASP A N 1
ATOM 2211 C CA . ASP A 1 291 ? -3.656 -3.934 -7.507 1.00 92.50 291 ASP A CA 1
ATOM 2212 C C . ASP A 1 291 ? -3.781 -2.616 -6.725 1.00 92.50 291 ASP A C 1
ATOM 2214 O O . ASP A 1 291 ? -4.496 -1.688 -7.126 1.00 92.50 291 ASP A O 1
ATOM 2218 N N . TYR A 1 292 ? -3.110 -2.542 -5.572 1.00 93.44 292 TYR A N 1
ATOM 2219 C CA . TYR A 1 292 ? -3.221 -1.394 -4.670 1.00 93.44 292 TYR A CA 1
ATOM 2220 C C . TYR A 1 292 ? -2.657 -0.104 -5.252 1.00 93.44 292 TYR A C 1
ATOM 2222 O O . TYR A 1 292 ? -3.155 0.971 -4.925 1.00 93.44 292 TYR A O 1
ATOM 2230 N N . ARG A 1 293 ? -1.697 -0.181 -6.179 1.00 93.31 293 ARG A N 1
ATOM 2231 C CA . ARG A 1 293 ? -1.238 0.998 -6.919 1.00 93.31 293 ARG A CA 1
ATOM 2232 C C . ARG A 1 293 ? -2.386 1.595 -7.729 1.00 93.31 293 ARG A C 1
ATOM 2234 O O . ARG A 1 293 ? -2.627 2.798 -7.641 1.00 93.31 293 ARG A O 1
ATOM 2241 N N . LYS A 1 294 ? -3.109 0.771 -8.495 1.00 94.50 294 LYS A N 1
ATOM 2242 C CA . LYS A 1 294 ? -4.257 1.234 -9.295 1.00 94.50 294 LYS A CA 1
ATOM 2243 C C . LYS A 1 294 ? -5.377 1.774 -8.405 1.00 94.50 294 LYS A C 1
ATOM 2245 O O . LYS A 1 294 ? -5.875 2.864 -8.677 1.00 94.50 294 LYS A O 1
ATOM 2250 N N . LEU A 1 295 ? -5.728 1.054 -7.335 1.00 95.88 295 LEU A N 1
ATOM 2251 C CA . LEU A 1 295 ? -6.758 1.491 -6.386 1.00 95.88 295 LEU A CA 1
ATOM 2252 C C . LEU A 1 295 ? -6.398 2.834 -5.738 1.00 95.88 295 LEU A C 1
ATOM 2254 O O . LEU A 1 295 ? -7.232 3.726 -5.645 1.00 95.88 295 LEU A O 1
ATOM 2258 N N . TYR A 1 296 ? -5.162 3.007 -5.281 1.00 97.44 296 TYR A N 1
ATOM 2259 C CA . TYR A 1 296 ? -4.769 4.227 -4.576 1.00 97.44 296 TYR A CA 1
ATOM 2260 C C . TYR A 1 296 ? -4.711 5.428 -5.513 1.00 97.44 296 TYR A C 1
ATOM 2262 O O . TYR A 1 296 ? -5.214 6.492 -5.160 1.00 97.44 296 TYR A O 1
ATOM 2270 N N . LEU A 1 297 ? -4.195 5.251 -6.733 1.00 97.31 297 LEU A N 1
ATOM 2271 C CA . LEU A 1 297 ? -4.245 6.295 -7.757 1.00 97.31 297 LEU A CA 1
ATOM 2272 C C . LEU A 1 297 ? -5.688 6.688 -8.107 1.00 97.31 297 LEU A C 1
ATOM 2274 O O . LEU A 1 297 ? -5.960 7.879 -8.259 1.00 97.31 297 LEU A O 1
ATOM 2278 N N . SER A 1 298 ? -6.620 5.728 -8.189 1.00 97.81 298 SER A N 1
ATOM 2279 C CA . SER A 1 298 ? -8.028 6.039 -8.464 1.00 97.81 298 SER A CA 1
ATOM 2280 C C . SER A 1 298 ? -8.684 6.797 -7.309 1.00 97.81 298 SER A C 1
ATOM 2282 O O . SER A 1 298 ? -9.359 7.793 -7.549 1.00 97.81 298 SER A O 1
ATOM 2284 N N . MET A 1 299 ? -8.432 6.398 -6.058 1.00 98.44 299 MET A N 1
ATOM 2285 C CA . MET A 1 299 ? -8.947 7.098 -4.873 1.00 98.44 299 MET A CA 1
ATOM 2286 C C . MET A 1 299 ? -8.414 8.530 -4.759 1.00 98.44 299 MET A C 1
ATOM 2288 O O . MET A 1 299 ? -9.162 9.443 -4.410 1.00 98.44 299 MET A O 1
ATOM 2292 N N . ILE A 1 300 ? -7.137 8.746 -5.087 1.00 98.69 300 ILE A N 1
ATOM 2293 C CA . ILE A 1 300 ? -6.532 10.084 -5.128 1.00 98.69 300 ILE A CA 1
ATOM 2294 C C . ILE A 1 300 ? -7.198 10.944 -6.215 1.00 98.69 300 ILE A C 1
ATOM 2296 O O . ILE A 1 300 ? -7.556 12.095 -5.957 1.00 98.69 300 ILE A O 1
ATOM 2300 N N . ALA A 1 301 ? -7.419 10.377 -7.406 1.00 98.62 301 ALA A N 1
ATOM 2301 C CA . ALA A 1 301 ? -8.091 11.071 -8.502 1.00 98.62 301 ALA A CA 1
ATOM 2302 C C . ALA A 1 301 ? -9.551 11.421 -8.163 1.00 98.62 301 ALA A C 1
ATOM 2304 O O . ALA A 1 301 ? -9.985 12.544 -8.414 1.00 98.62 301 ALA A O 1
ATOM 2305 N N . GLU A 1 302 ? -10.294 10.506 -7.532 1.00 98.19 302 GLU A N 1
ATOM 2306 C CA . GLU A 1 302 ? -11.653 10.762 -7.033 1.00 98.19 302 GLU A CA 1
ATOM 2307 C C . GLU A 1 302 ? -11.699 11.856 -5.960 1.00 98.19 302 GLU A C 1
ATOM 2309 O O . GLU A 1 302 ? -12.676 12.598 -5.879 1.00 98.19 302 GLU A O 1
ATOM 2314 N N . GLY A 1 303 ? -10.649 11.974 -5.143 1.00 98.06 303 GLY A N 1
ATOM 2315 C CA . GLY A 1 303 ? -10.481 13.076 -4.196 1.00 98.06 303 GLY A CA 1
ATOM 2316 C C . GLY A 1 303 ? -10.098 14.409 -4.852 1.00 98.06 303 GLY A C 1
ATOM 2317 O O . GLY A 1 303 ? -9.994 15.420 -4.159 1.00 98.06 303 GLY A O 1
ATOM 2318 N N . GLY A 1 304 ? -9.902 14.435 -6.174 1.00 98.31 304 GLY A N 1
ATOM 2319 C CA . GLY A 1 304 ? -9.628 15.643 -6.949 1.00 98.31 304 GLY A CA 1
ATOM 2320 C C . GLY A 1 304 ? -8.159 16.061 -6.981 1.00 98.31 304 GLY A C 1
ATOM 2321 O O . GLY A 1 304 ? -7.886 17.230 -7.245 1.00 98.31 304 GLY A O 1
ATOM 2322 N N . ALA A 1 305 ? -7.216 15.153 -6.713 1.00 98.62 305 ALA A N 1
ATOM 2323 C CA . ALA A 1 305 ? -5.779 15.422 -6.777 1.00 98.62 305 ALA A CA 1
ATOM 2324 C C . ALA A 1 305 ? -5.078 14.549 -7.828 1.00 98.62 305 ALA A C 1
ATOM 2326 O O . ALA A 1 305 ? -5.582 13.510 -8.251 1.00 98.62 305 ALA A O 1
ATOM 2327 N N . SER A 1 306 ? -3.878 14.960 -8.235 1.00 98.25 306 SER A N 1
ATOM 2328 C CA . SER A 1 306 ? -2.973 14.096 -9.002 1.00 98.25 306 SER A CA 1
ATOM 2329 C C . SER A 1 306 ? -2.250 13.119 -8.070 1.00 98.25 306 SER A C 1
ATOM 2331 O O . SER A 1 306 ? -1.878 13.481 -6.955 1.00 98.25 306 SER A O 1
ATOM 2333 N N . GLY A 1 307 ? -2.058 11.876 -8.510 1.00 97.50 307 GLY A N 1
ATOM 2334 C CA . GLY A 1 307 ? -1.398 10.834 -7.725 1.00 97.50 307 GLY A CA 1
ATOM 2335 C C . GLY A 1 307 ? -0.077 10.394 -8.340 1.00 97.50 307 GLY A C 1
ATOM 2336 O O . GLY A 1 307 ? 0.015 10.208 -9.552 1.00 97.50 307 GLY A O 1
ATOM 2337 N N . GLU A 1 308 ? 0.928 10.179 -7.499 1.00 96.69 308 GLU A N 1
ATOM 2338 C CA . GLU A 1 308 ? 2.176 9.520 -7.877 1.00 96.69 308 GLU A CA 1
ATOM 2339 C C . GLU A 1 308 ? 2.533 8.465 -6.833 1.00 96.69 308 GLU A C 1
ATOM 2341 O O . GLU A 1 308 ? 2.472 8.732 -5.637 1.00 96.69 308 GLU A O 1
ATOM 2346 N N . ILE A 1 309 ? 2.901 7.265 -7.282 1.00 97.44 309 ILE A N 1
ATOM 2347 C CA . ILE A 1 309 ? 3.334 6.178 -6.403 1.00 97.44 309 ILE A CA 1
ATOM 2348 C C . ILE A 1 309 ? 4.773 5.813 -6.739 1.00 97.44 309 ILE A C 1
ATOM 2350 O O . ILE A 1 309 ? 5.103 5.558 -7.905 1.00 97.44 309 ILE A O 1
ATOM 2354 N N . ILE A 1 310 ? 5.603 5.761 -5.702 1.00 97.69 310 ILE A N 1
ATOM 2355 C CA . ILE A 1 310 ? 6.977 5.283 -5.770 1.00 97.69 310 ILE A CA 1
ATOM 2356 C C . ILE A 1 310 ? 7.201 4.118 -4.816 1.00 97.69 310 ILE A C 1
ATOM 2358 O O . ILE A 1 310 ? 6.622 4.044 -3.734 1.00 97.69 310 ILE A O 1
ATOM 2362 N N . PHE A 1 311 ? 8.089 3.227 -5.225 1.00 98.12 311 PHE A N 1
ATOM 2363 C CA . PHE A 1 311 ? 8.434 2.010 -4.510 1.00 98.12 311 PHE A CA 1
ATOM 2364 C C . PHE A 1 311 ? 9.911 2.080 -4.122 1.00 98.12 311 PHE A C 1
ATOM 2366 O O . PHE A 1 311 ? 10.789 2.083 -4.988 1.00 98.12 311 PHE A O 1
ATOM 2373 N N . THR A 1 312 ? 10.200 2.213 -2.829 1.00 97.94 312 THR A N 1
ATOM 2374 C CA . THR A 1 312 ? 11.567 2.374 -2.315 1.00 97.94 312 THR A CA 1
ATOM 2375 C C . THR A 1 312 ? 11.613 2.126 -0.812 1.00 97.94 312 THR A C 1
ATOM 2377 O O . THR A 1 312 ? 10.669 2.458 -0.108 1.00 97.94 312 THR A O 1
ATOM 2380 N N . ASN A 1 313 ? 12.733 1.614 -0.301 1.00 97.00 313 ASN A N 1
ATOM 2381 C CA . ASN A 1 313 ? 12.975 1.511 1.145 1.00 97.00 313 ASN A CA 1
ATOM 2382 C C . ASN A 1 313 ? 13.589 2.785 1.746 1.00 97.00 313 ASN A C 1
ATOM 2384 O O . ASN A 1 313 ? 13.816 2.847 2.952 1.00 97.00 313 ASN A O 1
ATOM 2388 N N . ASN A 1 314 ? 13.861 3.801 0.922 1.00 96.50 314 ASN A N 1
ATOM 2389 C CA . ASN A 1 314 ? 14.305 5.110 1.377 1.00 96.50 314 ASN A CA 1
ATOM 2390 C C . ASN A 1 314 ? 13.139 6.113 1.279 1.00 96.50 314 ASN A C 1
ATOM 2392 O O . ASN A 1 314 ? 12.923 6.688 0.206 1.00 96.50 314 ASN A O 1
ATOM 2396 N N . PRO A 1 315 ? 12.395 6.368 2.375 1.00 96.31 315 PRO A N 1
ATOM 2397 C CA . PRO A 1 315 ? 11.210 7.224 2.335 1.00 96.31 315 PRO A CA 1
ATOM 2398 C C . PRO A 1 315 ? 11.533 8.683 1.979 1.00 96.31 315 PRO A C 1
ATOM 2400 O O . PRO A 1 315 ? 10.651 9.418 1.551 1.00 96.31 315 PRO A O 1
ATOM 2403 N N . PHE A 1 316 ? 12.796 9.112 2.074 1.00 95.88 316 PHE A N 1
ATOM 2404 C CA . PHE A 1 316 ? 13.218 10.472 1.734 1.00 95.88 316 PHE A CA 1
ATOM 2405 C C . PHE A 1 316 ? 13.269 10.761 0.234 1.00 95.88 316 PHE A C 1
ATOM 2407 O O . PHE A 1 316 ? 13.345 11.925 -0.163 1.00 95.88 316 PHE A O 1
ATOM 2414 N N . LYS A 1 317 ? 13.173 9.734 -0.618 1.00 95.81 317 LYS A N 1
ATOM 2415 C CA . LYS A 1 317 ? 13.131 9.914 -2.078 1.00 95.81 317 LYS A CA 1
ATOM 2416 C C . LYS A 1 317 ? 11.908 10.695 -2.553 1.00 95.81 317 LYS A C 1
ATOM 2418 O O . LYS A 1 317 ? 11.938 11.229 -3.657 1.00 95.81 317 LYS A O 1
ATOM 2423 N N . ILE A 1 318 ? 10.883 10.851 -1.711 1.00 95.62 318 ILE A N 1
ATOM 2424 C CA . ILE A 1 318 ? 9.767 11.767 -1.973 1.00 95.62 318 ILE A CA 1
ATOM 2425 C C . ILE A 1 318 ? 10.242 13.198 -2.277 1.00 95.62 318 ILE A C 1
ATOM 2427 O O . ILE A 1 318 ? 9.623 13.874 -3.090 1.00 95.62 318 ILE A O 1
ATOM 2431 N N . TYR A 1 319 ? 11.355 13.660 -1.692 1.00 93.69 319 TYR A N 1
ATOM 2432 C CA . TYR A 1 319 ? 11.853 15.024 -1.906 1.00 93.69 319 TYR A CA 1
ATOM 2433 C C . TYR A 1 319 ? 12.424 15.234 -3.315 1.00 93.69 319 TYR A C 1
ATOM 2435 O O . TYR A 1 319 ? 12.538 16.370 -3.772 1.00 93.69 319 TYR A O 1
ATOM 2443 N N . ASN A 1 320 ? 12.721 14.151 -4.043 1.00 93.06 320 ASN A N 1
ATOM 2444 C CA . ASN A 1 320 ? 13.146 14.214 -5.442 1.00 93.06 320 ASN A CA 1
ATOM 2445 C C . ASN A 1 320 ? 11.959 14.437 -6.400 1.00 93.06 320 ASN A C 1
ATOM 2447 O O . ASN A 1 320 ? 12.169 14.701 -7.581 1.00 93.06 320 ASN A O 1
ATOM 2451 N N . LEU A 1 321 ? 10.717 14.352 -5.905 1.00 91.75 321 LEU A N 1
ATOM 2452 C CA . LEU A 1 321 ? 9.483 14.484 -6.693 1.00 91.75 321 LEU A CA 1
ATOM 2453 C C . LEU A 1 321 ? 8.884 15.896 -6.688 1.00 91.75 321 LEU A C 1
ATOM 2455 O O . LEU A 1 321 ? 7.761 16.099 -7.167 1.00 91.75 321 LEU A O 1
ATOM 2459 N N . GLY A 1 322 ? 9.632 16.864 -6.161 1.00 91.12 322 GLY A N 1
ATOM 2460 C CA . GLY A 1 322 ? 9.246 18.265 -6.080 1.00 91.12 322 GLY A CA 1
ATOM 2461 C C . GLY A 1 322 ? 9.014 18.737 -4.649 1.00 91.12 322 GLY A C 1
ATOM 2462 O O . GLY A 1 322 ? 9.350 18.066 -3.676 1.00 91.12 322 GLY A O 1
ATOM 2463 N N . TYR A 1 323 ? 8.461 19.943 -4.536 1.00 93.81 323 TYR A N 1
ATOM 2464 C CA . TYR A 1 323 ? 8.146 20.541 -3.246 1.00 93.81 323 TYR A CA 1
ATOM 2465 C C . TYR A 1 323 ? 7.002 19.785 -2.560 1.00 93.81 323 TYR A C 1
ATOM 2467 O O . TYR A 1 323 ? 6.024 19.417 -3.206 1.00 93.81 323 TYR A O 1
ATOM 2475 N N . ILE A 1 324 ? 7.132 19.579 -1.251 1.00 96.44 324 ILE A N 1
ATOM 2476 C CA . ILE A 1 324 ? 6.142 18.917 -0.399 1.00 96.44 324 ILE A CA 1
ATOM 2477 C C . ILE A 1 324 ? 5.688 19.945 0.632 1.00 96.44 324 ILE A C 1
ATOM 2479 O O . ILE A 1 324 ? 6.529 20.630 1.203 1.00 96.44 324 ILE A O 1
ATOM 2483 N N . ASP A 1 325 ? 4.384 20.054 0.865 1.00 98.06 325 ASP A N 1
ATOM 2484 C CA . ASP A 1 325 ? 3.783 20.970 1.841 1.00 98.06 325 ASP A CA 1
ATOM 2485 C C . ASP A 1 325 ? 3.470 20.283 3.178 1.00 98.06 325 ASP A C 1
ATOM 2487 O O . ASP A 1 325 ? 3.357 20.954 4.201 1.00 98.06 325 ASP A O 1
ATOM 2491 N N . GLY A 1 326 ? 3.334 18.953 3.187 1.00 98.12 326 GLY A N 1
ATOM 2492 C CA . GLY A 1 326 ? 3.086 18.176 4.399 1.00 98.12 326 GLY A CA 1
ATOM 2493 C C . GLY A 1 326 ? 3.370 16.686 4.224 1.00 98.12 326 GLY A C 1
ATOM 2494 O O . GLY A 1 326 ? 3.264 16.139 3.123 1.00 98.12 326 GLY A O 1
ATOM 2495 N N . VAL A 1 327 ? 3.724 16.025 5.324 1.00 98.56 327 VAL A N 1
ATOM 2496 C CA . VAL A 1 327 ? 4.012 14.586 5.366 1.00 98.56 327 VAL A CA 1
ATOM 2497 C C . VAL A 1 327 ? 3.039 13.904 6.323 1.00 98.56 327 VAL A C 1
ATOM 2499 O O . VAL A 1 327 ? 2.893 14.314 7.474 1.00 98.56 327 VAL A O 1
ATOM 2502 N N . CYS A 1 328 ? 2.386 12.847 5.849 1.00 98.50 328 CYS A N 1
ATOM 2503 C CA . CYS A 1 328 ? 1.541 11.964 6.638 1.00 98.50 328 CYS A CA 1
ATOM 2504 C C . CYS A 1 328 ? 2.188 10.575 6.701 1.00 98.50 328 CYS A C 1
ATOM 2506 O O . CYS A 1 328 ? 2.364 9.908 5.680 1.00 98.50 328 CYS A O 1
ATOM 2508 N N . ILE A 1 329 ? 2.567 10.144 7.902 1.00 98.56 329 ILE A N 1
ATOM 2509 C CA . ILE A 1 329 ? 3.113 8.812 8.148 1.00 98.56 329 ILE A CA 1
ATOM 2510 C C . ILE A 1 329 ? 1.952 7.820 8.242 1.00 98.56 329 ILE A C 1
ATOM 2512 O O . ILE A 1 329 ? 1.176 7.852 9.199 1.00 98.56 329 ILE A O 1
ATOM 2516 N N . GLY A 1 330 ? 1.849 6.969 7.224 1.00 97.38 330 GLY A N 1
ATOM 2517 C CA . GLY A 1 330 ? 0.851 5.916 7.062 1.00 97.38 330 GLY A CA 1
ATOM 2518 C C . GLY A 1 330 ? 1.245 4.570 7.658 1.00 97.38 330 GLY A C 1
ATOM 2519 O O . GLY A 1 330 ? 0.410 3.677 7.689 1.00 97.38 330 GLY A O 1
ATOM 2520 N N . ALA A 1 331 ? 2.470 4.403 8.154 1.00 95.81 331 ALA A N 1
ATOM 2521 C CA . ALA A 1 331 ? 2.783 3.227 8.958 1.00 95.81 331 ALA A CA 1
ATOM 2522 C C . ALA A 1 331 ? 1.850 3.183 10.181 1.00 95.81 331 ALA A C 1
ATOM 2524 O O . ALA A 1 331 ? 1.566 4.214 10.794 1.00 95.81 331 ALA A O 1
ATOM 2525 N N . VAL A 1 332 ? 1.371 1.999 10.537 1.00 92.44 332 VAL A N 1
ATOM 2526 C CA . VAL A 1 332 ? 0.656 1.720 11.781 1.00 92.44 332 VAL A CA 1
ATOM 2527 C C . VAL A 1 332 ? 1.675 1.492 12.887 1.00 92.44 332 VAL A C 1
ATOM 2529 O O . VAL A 1 332 ? 1.628 2.191 13.893 1.00 92.44 332 VAL A O 1
ATOM 2532 N N . HIS A 1 333 ? 2.645 0.596 12.714 1.00 91.88 333 HIS A N 1
ATOM 2533 C CA . HIS A 1 333 ? 3.547 0.186 13.797 1.00 91.88 333 HIS A CA 1
ATOM 2534 C C . HIS A 1 333 ? 4.798 1.059 13.878 1.00 91.88 333 HIS A C 1
ATOM 2536 O O . HIS A 1 333 ? 5.150 1.542 14.955 1.00 91.88 333 HIS A O 1
ATOM 2542 N N . GLU A 1 334 ? 5.448 1.331 12.742 1.00 93.81 334 GLU A N 1
ATOM 2543 C CA . GLU A 1 334 ? 6.697 2.111 12.715 1.00 93.81 334 GLU A CA 1
ATOM 2544 C C . GLU A 1 334 ? 6.496 3.639 12.751 1.00 93.81 334 GLU A C 1
ATOM 2546 O O . GLU A 1 334 ? 7.449 4.405 12.585 1.00 93.81 334 GLU A O 1
ATOM 2551 N N . ARG A 1 335 ? 5.265 4.114 12.967 1.00 95.81 335 ARG A N 1
ATOM 2552 C CA . ARG A 1 335 ? 4.877 5.518 12.754 1.00 95.81 335 ARG A CA 1
ATOM 2553 C C . ARG A 1 335 ? 5.708 6.544 13.517 1.00 95.81 335 ARG A C 1
ATOM 2555 O O . ARG A 1 335 ? 6.146 7.522 12.920 1.00 95.81 335 ARG A O 1
ATOM 2562 N N . GLU A 1 336 ? 5.960 6.313 14.805 1.00 96.19 336 GLU A N 1
ATOM 2563 C CA . GLU A 1 336 ? 6.707 7.261 15.641 1.00 96.19 336 GLU A CA 1
ATOM 2564 C C . GLU A 1 336 ? 8.182 7.284 15.240 1.00 96.19 336 GLU A C 1
ATOM 2566 O O . GLU A 1 336 ? 8.752 8.352 15.049 1.00 96.19 336 GLU A O 1
ATOM 2571 N N . LYS A 1 337 ? 8.770 6.112 14.973 1.00 96.56 337 LYS A N 1
ATOM 2572 C CA . LYS A 1 337 ? 10.142 5.986 14.462 1.00 96.56 337 LYS A CA 1
ATOM 2573 C C . LYS A 1 337 ? 10.310 6.712 13.124 1.00 96.56 337 LYS A C 1
ATOM 2575 O O . LYS A 1 337 ? 11.282 7.441 12.940 1.00 96.56 337 LYS A O 1
ATOM 2580 N N . LEU A 1 338 ? 9.378 6.535 12.185 1.00 96.94 338 LEU A N 1
ATOM 2581 C CA . LEU A 1 338 ? 9.409 7.229 10.893 1.00 96.94 338 LEU A CA 1
ATOM 2582 C C . LEU A 1 338 ? 9.188 8.736 11.057 1.00 96.94 338 LEU A C 1
ATOM 2584 O O . LEU A 1 338 ? 9.893 9.523 10.430 1.00 96.94 338 LEU A O 1
ATOM 2588 N N . ARG A 1 339 ? 8.265 9.161 11.925 1.00 97.38 339 ARG A N 1
ATOM 2589 C CA . ARG A 1 339 ? 8.058 10.579 12.238 1.00 97.38 339 ARG A CA 1
ATOM 2590 C C . ARG A 1 339 ? 9.329 11.216 12.798 1.00 97.38 339 ARG A C 1
ATOM 2592 O O . ARG A 1 339 ? 9.762 12.247 12.289 1.00 97.38 339 ARG A O 1
ATOM 2599 N N . GLU A 1 340 ? 9.944 10.593 13.800 1.00 96.88 340 GLU A N 1
ATOM 2600 C CA . GLU A 1 340 ? 11.214 11.035 14.384 1.00 96.88 340 GLU A CA 1
ATOM 2601 C C . GLU A 1 340 ? 12.321 11.109 13.332 1.00 96.88 340 GLU A C 1
ATOM 2603 O O . GLU A 1 340 ? 13.085 12.075 13.316 1.00 96.88 340 GLU A O 1
ATOM 2608 N N . LEU A 1 341 ? 12.377 10.142 12.411 1.00 96.25 341 LEU A N 1
ATOM 2609 C CA . LEU A 1 341 ? 13.310 10.151 11.290 1.00 96.25 341 LEU A CA 1
ATOM 2610 C C . LEU A 1 341 ? 13.101 11.397 10.409 1.00 96.25 341 LEU A C 1
ATOM 2612 O O . LEU A 1 341 ? 14.047 12.146 10.173 1.00 96.25 341 LEU A O 1
ATOM 2616 N N . PHE A 1 342 ? 11.871 11.683 9.974 1.00 96.62 342 PHE A N 1
ATOM 2617 C CA . PHE A 1 342 ? 11.576 12.869 9.159 1.00 96.62 342 PHE A CA 1
ATOM 2618 C C . PHE A 1 342 ? 11.911 14.185 9.870 1.00 96.62 342 PHE A C 1
ATOM 2620 O O . PHE A 1 342 ? 12.506 15.080 9.263 1.00 96.62 342 PHE A O 1
ATOM 2627 N N . LEU A 1 343 ? 11.581 14.293 11.158 1.00 95.19 343 LEU A N 1
ATOM 2628 C CA . LEU A 1 343 ? 11.902 15.470 11.966 1.00 95.19 343 LEU A CA 1
ATOM 2629 C C . LEU A 1 343 ? 13.421 15.639 12.148 1.00 95.19 343 LEU A C 1
ATOM 2631 O O . LEU A 1 343 ? 13.936 16.751 12.029 1.00 95.19 343 LEU A O 1
ATOM 2635 N N . SER A 1 344 ? 14.153 14.542 12.364 1.00 94.56 344 SER A N 1
ATOM 2636 C CA . SER A 1 344 ? 15.610 14.553 12.575 1.00 94.56 344 SER A CA 1
ATOM 2637 C C . SER A 1 344 ? 16.394 14.932 11.320 1.00 94.56 344 SER A C 1
ATOM 2639 O O . SER A 1 344 ? 17.446 15.561 11.414 1.00 94.56 344 SER A O 1
ATOM 2641 N N . PHE A 1 345 ? 15.878 14.584 10.139 1.00 89.88 345 PHE A N 1
ATOM 2642 C CA . PHE A 1 345 ? 16.482 14.931 8.849 1.00 89.88 345 PHE A CA 1
ATOM 2643 C C . PHE A 1 345 ? 15.921 16.233 8.253 1.00 89.88 345 PHE A C 1
ATOM 2645 O O . PHE A 1 345 ? 16.057 16.487 7.057 1.00 89.88 345 PHE A O 1
ATOM 2652 N N . GLY A 1 346 ? 15.349 17.095 9.103 1.00 74.50 346 GLY A N 1
ATOM 2653 C CA . GLY A 1 346 ? 15.089 18.493 8.774 1.00 74.50 346 GLY A CA 1
ATOM 2654 C C . GLY A 1 346 ? 13.840 18.734 7.936 1.00 74.50 346 GLY A C 1
ATOM 2655 O O . GLY A 1 346 ? 13.833 19.678 7.147 1.00 74.50 346 GLY A O 1
ATOM 2656 N N . ALA A 1 347 ? 12.785 17.924 8.085 1.00 84.75 347 ALA A N 1
ATOM 2657 C CA . ALA A 1 347 ? 11.482 18.259 7.513 1.00 84.75 347 ALA A CA 1
ATOM 2658 C C . ALA A 1 347 ? 11.044 19.659 7.992 1.00 84.75 347 ALA A C 1
ATOM 2660 O O . ALA A 1 347 ? 10.728 19.865 9.161 1.00 84.75 347 ALA A O 1
ATOM 2661 N N . LEU A 1 348 ? 11.032 20.634 7.078 1.00 88.81 348 LEU A N 1
ATOM 2662 C CA . LEU A 1 348 ? 10.610 22.020 7.348 1.00 88.81 348 LEU A CA 1
ATOM 2663 C C . LEU A 1 348 ? 9.099 22.222 7.163 1.00 88.81 348 LEU A C 1
ATOM 2665 O O . LEU A 1 348 ? 8.617 23.348 7.049 1.00 88.81 348 LEU A O 1
ATOM 2669 N N . VAL A 1 349 ? 8.364 21.119 7.091 1.00 94.50 349 VAL A N 1
ATOM 2670 C CA . VAL A 1 349 ? 6.928 21.048 6.831 1.00 94.50 349 VAL A CA 1
ATOM 2671 C C . VAL A 1 349 ? 6.263 20.254 7.948 1.00 94.50 349 VAL A C 1
ATOM 2673 O O . VAL A 1 349 ? 6.939 19.460 8.605 1.00 94.50 349 VAL A O 1
ATOM 2676 N N . PRO A 1 350 ? 4.955 20.431 8.186 1.00 97.56 350 PRO A N 1
ATOM 2677 C CA . PRO A 1 350 ? 4.247 19.623 9.167 1.00 97.56 350 PRO A CA 1
ATOM 2678 C C . PRO A 1 350 ? 4.363 18.121 8.860 1.00 97.56 350 PRO A C 1
ATOM 2680 O O . PRO A 1 350 ? 4.128 17.685 7.730 1.00 97.56 350 PRO A O 1
ATOM 2683 N N . VAL A 1 351 ? 4.712 17.340 9.886 1.00 98.06 351 VAL A N 1
ATOM 2684 C CA . VAL A 1 351 ? 4.785 15.873 9.842 1.00 98.06 351 VAL A CA 1
ATOM 2685 C C . VAL A 1 351 ? 3.826 15.313 10.887 1.00 98.06 351 VAL A C 1
ATOM 2687 O O . VAL A 1 351 ? 4.030 15.512 12.089 1.00 98.06 351 VAL A O 1
ATOM 2690 N N . ILE A 1 352 ? 2.794 14.611 10.425 1.00 98.19 352 ILE A N 1
ATOM 2691 C CA . ILE A 1 352 ? 1.785 13.964 11.274 1.00 98.19 352 ILE A CA 1
ATOM 2692 C C . ILE A 1 352 ? 1.752 12.463 11.016 1.00 98.19 352 ILE A C 1
ATOM 2694 O O . ILE A 1 352 ? 2.143 12.006 9.942 1.00 98.19 352 ILE A O 1
ATOM 2698 N N . THR A 1 353 ? 1.240 11.693 11.965 1.00 98.19 353 THR A N 1
ATOM 2699 C CA . THR A 1 353 ? 0.887 10.284 11.745 1.00 98.19 353 THR A CA 1
ATOM 2700 C C . THR A 1 353 ? -0.605 10.132 11.458 1.00 98.19 353 THR A C 1
ATOM 2702 O O . THR A 1 353 ? -1.411 11.003 11.784 1.00 98.19 353 THR A O 1
ATOM 2705 N N . ILE A 1 354 ? -1.008 8.992 10.903 1.00 95.81 354 ILE A N 1
ATOM 2706 C CA . ILE A 1 354 ? -2.429 8.628 10.777 1.00 95.81 354 ILE A CA 1
ATOM 2707 C C . ILE A 1 354 ? -3.164 8.512 12.126 1.00 95.81 354 ILE A C 1
ATOM 2709 O O . ILE A 1 354 ? -4.388 8.607 12.158 1.00 95.81 354 ILE A O 1
ATOM 2713 N N . GLN A 1 355 ? -2.450 8.360 13.249 1.00 96.31 355 GLN A N 1
ATOM 2714 C CA . GLN A 1 355 ? -3.055 8.423 14.585 1.00 96.31 355 GLN A CA 1
ATOM 2715 C C . GLN A 1 355 ? -3.486 9.851 14.946 1.00 96.31 355 GLN A C 1
ATOM 2717 O O . GLN A 1 355 ? -4.449 10.059 15.678 1.00 96.31 355 GLN A O 1
ATOM 2722 N N . GLU A 1 356 ? -2.784 10.847 14.411 1.00 97.25 356 GLU A N 1
ATOM 2723 C CA . GLU A 1 356 ? -3.125 12.254 14.584 1.00 97.25 356 GLU A CA 1
ATOM 2724 C C . GLU A 1 356 ? -4.192 12.706 13.584 1.00 97.25 356 GLU A C 1
ATOM 2726 O O . GLU A 1 356 ? -4.593 13.853 13.657 1.00 97.25 356 GLU A O 1
ATOM 2731 N N . VAL A 1 357 ? -4.670 11.867 12.660 1.00 96.19 357 VAL A N 1
ATOM 2732 C CA . VAL A 1 357 ? -5.689 12.218 11.656 1.00 96.19 357 VAL A CA 1
ATOM 2733 C C . VAL A 1 357 ? -7.053 11.700 12.119 1.00 96.19 357 VAL A C 1
ATOM 2735 O O . VAL A 1 357 ? -7.246 10.499 12.251 1.00 96.19 357 VAL A O 1
ATOM 2738 N N . GLY A 1 358 ? -8.004 12.594 12.380 1.00 94.62 358 GLY A N 1
ATOM 2739 C CA . GLY A 1 358 ? -9.272 12.305 13.052 1.00 94.62 358 GLY A CA 1
ATOM 2740 C C . GLY A 1 358 ? -9.243 12.565 14.569 1.00 94.62 358 GLY A C 1
ATOM 2741 O O . GLY A 1 358 ? -8.308 13.188 15.087 1.00 94.62 358 GLY A O 1
ATOM 2742 N N . PRO A 1 359 ? -10.291 12.136 15.299 1.00 93.94 359 PRO A N 1
ATOM 2743 C CA . PRO A 1 359 ? -10.410 12.382 16.731 1.00 93.94 359 PRO A CA 1
ATOM 2744 C C . PRO A 1 359 ? -9.459 11.497 17.560 1.00 93.94 359 PRO A C 1
ATOM 2746 O O . PRO A 1 359 ? -9.261 10.321 17.231 1.00 93.94 359 PRO A O 1
ATOM 2749 N N . PRO A 1 360 ? -8.919 12.014 18.679 1.00 91.56 360 PRO A N 1
ATOM 2750 C CA . PRO A 1 360 ? -8.136 11.213 19.614 1.00 91.56 360 PRO A CA 1
ATOM 2751 C C . PRO A 1 360 ? -8.987 10.098 20.262 1.00 91.56 360 PRO A C 1
ATOM 2753 O O . PRO A 1 360 ? -10.220 10.139 20.200 1.00 91.56 360 PRO A O 1
ATOM 2756 N N . PRO A 1 361 ? -8.344 9.093 20.884 1.00 91.50 361 PRO A N 1
ATOM 2757 C CA . PRO A 1 361 ? -6.888 8.906 20.981 1.00 91.50 361 PRO A CA 1
ATOM 2758 C C . PRO A 1 361 ? -6.270 8.183 19.768 1.00 91.50 361 PRO A C 1
ATOM 2760 O O . PRO A 1 361 ? -5.046 8.082 19.669 1.00 91.50 361 PRO A O 1
ATOM 2763 N N . TRP A 1 362 ? -7.104 7.683 18.853 1.00 92.31 362 TRP A N 1
ATOM 2764 C CA . TRP A 1 362 ? -6.681 6.767 17.792 1.00 92.31 362 TRP A CA 1
ATOM 2765 C C . TRP A 1 362 ? -6.553 7.403 16.409 1.00 92.31 362 TRP A C 1
ATOM 2767 O O . TRP A 1 362 ? -5.864 6.841 15.562 1.00 92.31 362 TRP A O 1
ATOM 2777 N N . GLY A 1 363 ? -7.239 8.516 16.139 1.00 95.31 363 GLY A N 1
ATOM 2778 C CA . GLY A 1 363 ? -7.382 9.001 14.770 1.00 95.31 363 GLY A CA 1
ATOM 2779 C C . GLY A 1 363 ? -7.915 7.896 13.855 1.00 95.31 363 GLY A C 1
ATOM 2780 O O . GLY A 1 363 ? -8.892 7.225 14.198 1.00 95.31 363 GLY A O 1
ATOM 2781 N N . VAL A 1 364 ? -7.242 7.661 12.726 1.00 95.31 364 VAL A N 1
ATOM 2782 C CA . VAL A 1 364 ? -7.618 6.643 11.729 1.00 95.31 364 VAL A CA 1
ATOM 2783 C C . VAL A 1 364 ? -6.711 5.408 11.713 1.00 95.31 364 VAL A C 1
ATOM 2785 O O . VAL A 1 364 ? -6.878 4.555 10.842 1.00 95.31 364 VAL A O 1
ATOM 2788 N N . ILE A 1 365 ? -5.800 5.258 12.683 1.00 91.00 365 ILE A N 1
ATOM 2789 C CA . ILE A 1 365 ? -4.791 4.179 12.704 1.00 91.00 365 ILE A CA 1
ATOM 2790 C C . ILE A 1 365 ? -5.377 2.754 12.684 1.00 91.00 365 ILE A C 1
ATOM 2792 O O . ILE A 1 365 ? -4.819 1.866 12.050 1.00 91.00 365 ILE A O 1
ATOM 2796 N N . GLY A 1 366 ? -6.515 2.549 13.349 1.00 88.62 366 GLY A N 1
ATOM 2797 C CA . GLY A 1 366 ? -7.281 1.296 13.344 1.00 88.62 366 GLY A CA 1
ATOM 2798 C C . GLY A 1 366 ? -8.645 1.442 12.672 1.00 88.62 366 GLY A C 1
ATOM 2799 O O . GLY A 1 366 ? -9.585 0.723 13.000 1.00 88.62 366 GLY A O 1
ATOM 2800 N N . SER A 1 367 ? -8.808 2.453 11.814 1.00 92.12 367 SER A N 1
ATOM 2801 C CA . SER A 1 367 ? -10.085 2.678 11.138 1.00 92.12 367 SER A CA 1
ATOM 2802 C C . SER A 1 367 ? -10.316 1.672 10.017 1.00 92.12 367 SER A C 1
ATOM 2804 O O . SER A 1 367 ? -9.377 1.121 9.443 1.00 92.12 367 SER A O 1
ATOM 2806 N N . ASN A 1 368 ? -11.585 1.451 9.690 1.00 92.44 368 ASN A N 1
ATOM 2807 C CA . ASN A 1 368 ? -11.996 0.551 8.623 1.00 92.44 368 ASN A CA 1
ATOM 2808 C C . ASN A 1 368 ? -13.169 1.166 7.844 1.00 92.44 368 ASN A C 1
ATOM 2810 O O . ASN A 1 368 ? -13.981 1.891 8.418 1.00 92.44 368 ASN A O 1
ATOM 2814 N N . VAL A 1 369 ? -13.282 0.894 6.548 1.00 93.19 369 VAL A N 1
ATOM 2815 C CA . VAL A 1 369 ? -14.401 1.339 5.711 1.00 93.19 369 VAL A CA 1
ATOM 2816 C C . VAL A 1 369 ? -15.716 0.822 6.296 1.00 93.19 369 VAL A C 1
ATOM 2818 O O . VAL A 1 369 ? -15.902 -0.376 6.496 1.00 93.19 369 VAL A O 1
ATOM 2821 N N . SER A 1 370 ? -16.649 1.741 6.542 1.00 92.69 370 SER A N 1
ATOM 2822 C CA . SER A 1 370 ? -18.036 1.420 6.890 1.00 92.69 370 SER A CA 1
ATOM 2823 C C . SER A 1 370 ? -18.958 1.539 5.684 1.00 92.69 370 SER A C 1
ATOM 2825 O O . SER A 1 370 ? -19.819 0.689 5.483 1.00 92.69 370 SER A O 1
ATOM 2827 N N . ASP A 1 371 ? -18.782 2.599 4.897 1.00 94.62 371 ASP A N 1
ATOM 2828 C CA . ASP A 1 371 ? -19.497 2.832 3.647 1.00 94.62 371 ASP A CA 1
ATOM 2829 C C . ASP A 1 371 ? -18.495 3.373 2.629 1.00 94.62 371 ASP A C 1
ATOM 2831 O O . ASP A 1 371 ? -17.978 4.483 2.765 1.00 94.62 371 ASP A O 1
ATOM 2835 N N . PHE A 1 372 ? -18.177 2.551 1.633 1.00 92.88 372 PHE A N 1
ATOM 2836 C CA . PHE A 1 372 ? -17.187 2.900 0.623 1.00 92.88 372 PHE A CA 1
ATOM 2837 C C . PHE A 1 372 ? -17.702 3.995 -0.322 1.00 92.88 372 PHE A C 1
ATOM 2839 O O . PHE A 1 372 ? -16.937 4.884 -0.690 1.00 92.88 372 PHE A O 1
ATOM 2846 N N . GLU A 1 373 ? -18.987 3.960 -0.688 1.00 92.88 373 GLU A N 1
ATOM 2847 C CA . GLU A 1 373 ? -19.596 4.937 -1.602 1.00 92.88 373 GLU A CA 1
ATOM 2848 C C . GLU A 1 373 ? -19.847 6.268 -0.893 1.00 92.88 373 GLU A C 1
ATOM 2850 O O . GLU A 1 373 ? -19.502 7.328 -1.419 1.00 92.88 373 GLU A O 1
ATOM 2855 N N . GLY A 1 374 ? -20.368 6.209 0.335 1.00 93.50 374 GLY A N 1
ATOM 2856 C CA . GLY A 1 374 ? -20.558 7.377 1.197 1.00 93.50 374 GLY A CA 1
ATOM 2857 C C . GLY A 1 374 ? -19.256 7.978 1.735 1.00 93.50 374 GLY A C 1
ATOM 2858 O O . GLY A 1 374 ? -19.275 9.072 2.299 1.00 93.50 374 GLY A O 1
ATOM 2859 N N . GLY A 1 375 ? -18.119 7.292 1.567 1.00 96.44 375 GLY A N 1
ATOM 2860 C CA . GLY A 1 375 ? -16.819 7.746 2.056 1.00 96.44 375 GLY A CA 1
ATOM 2861 C C . GLY A 1 375 ? -16.762 7.817 3.583 1.00 96.44 375 GLY A C 1
ATOM 2862 O O . GLY A 1 375 ? -16.273 8.802 4.130 1.00 96.44 375 GLY A O 1
ATOM 2863 N N . ILE A 1 376 ? -17.292 6.804 4.270 1.00 97.38 376 ILE A N 1
ATOM 2864 C CA . ILE A 1 376 ? -17.387 6.755 5.733 1.00 97.38 376 ILE A CA 1
ATOM 2865 C C . ILE A 1 376 ? -16.445 5.685 6.282 1.00 97.38 376 ILE A C 1
ATOM 2867 O O . ILE A 1 376 ? -16.532 4.505 5.928 1.00 97.38 376 ILE A O 1
ATOM 2871 N N . LEU A 1 377 ? -15.586 6.100 7.209 1.00 96.56 377 LEU A N 1
ATOM 2872 C CA . LEU A 1 377 ? -14.722 5.240 8.008 1.00 96.56 377 LEU A CA 1
ATOM 2873 C C . LEU A 1 377 ? -15.338 5.038 9.397 1.00 96.56 377 LEU A C 1
ATOM 2875 O O . LEU A 1 377 ? -15.796 5.988 10.031 1.00 96.56 377 LEU A O 1
ATOM 2879 N N . LYS A 1 378 ? -15.318 3.801 9.889 1.00 95.31 378 LYS A N 1
ATOM 2880 C CA . LYS A 1 378 ? -15.552 3.448 11.291 1.00 95.31 378 LYS A CA 1
ATOM 2881 C C . LYS A 1 378 ? -14.221 3.535 12.035 1.00 95.31 378 LYS A C 1
ATOM 2883 O O . LYS A 1 378 ? -13.237 2.940 11.597 1.00 95.31 378 LYS A O 1
ATOM 2888 N N . LEU A 1 379 ? -14.195 4.255 13.148 1.00 95.31 379 LEU A N 1
ATOM 2889 C CA . LEU A 1 379 ? -13.007 4.433 13.986 1.00 95.31 379 LEU A CA 1
ATOM 2890 C C . LEU A 1 379 ? -12.935 3.372 15.087 1.00 95.31 379 LEU A C 1
ATOM 2892 O O . LEU A 1 379 ? -13.896 2.642 15.321 1.00 95.31 379 LEU A O 1
ATOM 2896 N N . LEU A 1 380 ? -11.809 3.321 15.798 1.00 93.94 380 LEU A N 1
ATOM 2897 C CA . LEU A 1 380 ? -11.706 2.543 17.030 1.00 93.94 380 LEU A CA 1
ATOM 2898 C C . LEU A 1 380 ? -12.588 3.138 18.152 1.00 93.94 380 LEU A C 1
ATOM 2900 O O . LEU A 1 380 ? -12.917 4.339 18.118 1.00 93.94 380 LEU A O 1
ATOM 2904 N N . PRO A 1 381 ? -12.955 2.318 19.159 1.00 94.38 381 PRO A N 1
ATOM 2905 C CA . PRO A 1 381 ? -13.624 2.793 20.366 1.00 94.38 381 PRO A CA 1
ATOM 2906 C C . PRO A 1 381 ? -12.848 3.923 21.047 1.00 94.38 381 PRO A C 1
ATOM 2908 O O . PRO A 1 381 ? -11.618 3.909 21.074 1.00 94.38 381 PRO A O 1
ATOM 2911 N N . GLU A 1 382 ? -13.561 4.895 21.611 1.00 92.44 382 GLU A N 1
ATOM 2912 C CA . GLU A 1 382 ? -12.935 6.069 22.239 1.00 92.44 382 GLU A CA 1
ATOM 2913 C C . GLU A 1 382 ? -12.198 5.709 23.537 1.00 92.44 382 GLU A C 1
ATOM 2915 O O . GLU A 1 382 ? -11.017 6.012 23.683 1.00 92.44 382 GLU A O 1
ATOM 2920 N N . ASP A 1 383 ? -12.887 5.013 24.443 1.00 94.75 383 ASP A N 1
ATOM 2921 C CA . ASP A 1 383 ? -12.350 4.513 25.712 1.00 94.75 383 ASP A CA 1
ATOM 2922 C C . ASP A 1 383 ? -12.605 2.999 25.819 1.00 94.75 383 ASP A C 1
ATOM 2924 O O . ASP A 1 383 ? -13.598 2.558 26.418 1.00 94.75 383 ASP A O 1
ATOM 2928 N N . PRO A 1 384 ? -11.771 2.177 25.161 1.00 94.06 384 PRO A N 1
ATOM 2929 C CA . PRO A 1 384 ? -11.962 0.734 25.138 1.00 94.06 384 PRO A CA 1
ATOM 2930 C C . PRO A 1 384 ? -11.748 0.112 26.529 1.00 94.06 384 PRO A C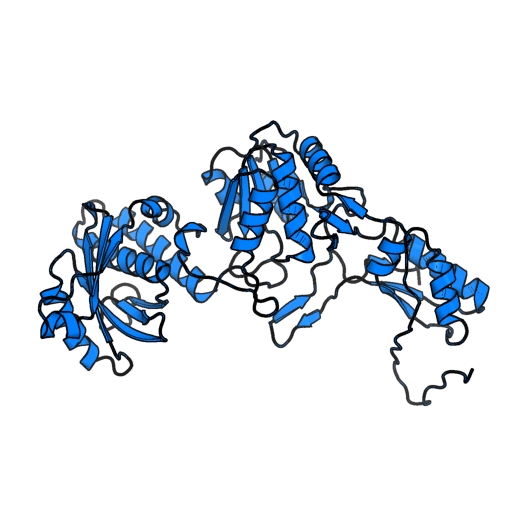 1
ATOM 2932 O O . PRO A 1 384 ? -12.564 -0.705 26.945 1.00 94.06 384 PRO A O 1
ATOM 2935 N N . ASN A 1 385 ? -10.753 0.550 27.307 1.00 96.06 385 ASN A N 1
ATOM 2936 C CA . ASN A 1 385 ? -10.537 0.047 28.673 1.00 96.06 385 ASN A CA 1
ATOM 2937 C C . ASN A 1 385 ? -11.726 0.361 29.592 1.00 96.06 385 ASN A C 1
ATOM 2939 O O . ASN A 1 385 ? -12.273 -0.539 30.225 1.00 96.06 385 ASN A O 1
ATOM 2943 N N . GLY A 1 386 ? -12.199 1.611 29.620 1.00 97.25 386 GLY A N 1
ATOM 2944 C CA . GLY A 1 386 ? -13.367 1.962 30.429 1.00 97.25 386 GLY A CA 1
ATOM 2945 C C . GLY A 1 386 ? -14.652 1.285 29.949 1.00 97.25 386 GLY A C 1
ATOM 2946 O O . GLY A 1 386 ? -15.555 1.028 30.745 1.00 97.25 386 GLY A O 1
ATOM 2947 N N . THR A 1 387 ? -14.752 0.940 28.662 1.00 97.31 387 THR A N 1
ATOM 2948 C CA . THR A 1 387 ? -15.863 0.120 28.157 1.00 97.31 387 THR A CA 1
ATOM 2949 C C . THR A 1 387 ? -15.761 -1.331 28.623 1.00 97.31 387 THR A C 1
ATOM 2951 O O . THR A 1 387 ? -16.779 -1.900 29.015 1.00 97.31 387 THR A O 1
ATOM 2954 N N . ALA A 1 388 ? -14.558 -1.911 28.640 1.00 98.06 388 ALA A N 1
ATOM 2955 C CA . ALA A 1 388 ? -14.319 -3.247 29.179 1.00 98.06 388 ALA A CA 1
ATOM 2956 C C . ALA A 1 388 ? -14.702 -3.323 30.668 1.00 98.06 388 ALA A C 1
ATOM 2958 O O . ALA A 1 388 ? -15.437 -4.228 31.060 1.00 98.06 388 ALA A O 1
ATOM 2959 N N . GLU A 1 389 ? -14.327 -2.317 31.465 1.00 98.25 389 GLU A N 1
ATOM 2960 C CA . GLU A 1 389 ? -14.739 -2.213 32.874 1.00 98.25 389 GLU A CA 1
ATOM 2961 C C . GLU A 1 389 ? -16.261 -2.112 33.036 1.00 98.25 389 GLU A C 1
ATOM 2963 O O . GLU A 1 389 ? -16.859 -2.834 33.829 1.00 98.25 389 GLU A O 1
ATOM 2968 N N . LYS A 1 390 ? -16.934 -1.288 32.222 1.00 98.19 390 LYS A N 1
ATOM 2969 C CA . LYS A 1 390 ? -18.405 -1.189 32.254 1.00 98.19 390 LYS A CA 1
ATOM 2970 C C . LYS A 1 390 ? -19.086 -2.515 31.916 1.00 98.19 390 LYS A C 1
ATOM 2972 O O . LYS A 1 390 ? -20.104 -2.844 32.524 1.00 98.19 390 LYS A O 1
ATOM 2977 N N . ILE A 1 391 ? -18.559 -3.264 30.946 1.00 98.19 391 ILE A N 1
ATOM 2978 C CA . ILE A 1 391 ? -19.063 -4.600 30.602 1.00 98.19 391 ILE A CA 1
ATOM 2979 C C . ILE A 1 391 ? -18.859 -5.547 31.790 1.00 98.19 391 ILE A C 1
ATOM 2981 O O . ILE A 1 391 ? -19.811 -6.220 32.185 1.00 98.19 391 ILE A O 1
ATOM 2985 N N . LYS A 1 392 ? -17.664 -5.556 32.392 1.00 98.19 392 LYS A N 1
ATOM 2986 C CA . LYS A 1 392 ? -17.325 -6.375 33.565 1.00 98.19 392 LYS A CA 1
ATOM 2987 C C . LYS A 1 392 ? -18.276 -6.106 34.731 1.00 98.19 392 LYS A C 1
ATOM 2989 O O . LYS A 1 392 ? -18.933 -7.028 35.219 1.00 98.19 392 LYS A O 1
ATOM 2994 N N . ASP A 1 393 ? -18.438 -4.840 35.108 1.00 98.25 393 ASP A N 1
ATOM 2995 C CA . ASP A 1 393 ? -19.348 -4.411 36.174 1.00 98.25 393 ASP A CA 1
ATOM 2996 C C . ASP A 1 393 ? -20.798 -4.808 35.885 1.00 98.25 393 ASP A C 1
ATOM 2998 O O . ASP A 1 393 ? -21.529 -5.263 36.772 1.00 98.25 393 ASP A O 1
ATOM 3002 N N . LYS A 1 394 ? -21.234 -4.671 34.627 1.00 98.38 394 LYS A N 1
ATOM 3003 C CA . LYS A 1 394 ? -22.593 -5.032 34.224 1.00 98.38 394 LYS A CA 1
ATOM 3004 C C . LYS A 1 394 ? -22.828 -6.540 34.284 1.00 98.38 394 LYS A C 1
ATOM 3006 O O . LYS A 1 394 ? -23.886 -6.957 34.758 1.00 98.38 394 LYS A O 1
ATOM 3011 N N . ILE A 1 395 ? -21.864 -7.352 33.849 1.00 98.12 395 ILE A N 1
ATOM 3012 C CA . ILE A 1 395 ? -21.930 -8.814 33.959 1.00 98.12 395 ILE A CA 1
ATOM 3013 C C . ILE A 1 395 ? -22.019 -9.210 35.428 1.00 98.12 395 ILE A C 1
ATOM 3015 O O . ILE A 1 395 ? -22.923 -9.964 35.791 1.00 98.12 395 ILE A O 1
ATOM 3019 N N . ARG A 1 396 ? -21.165 -8.644 36.286 1.00 97.81 396 ARG A N 1
ATOM 3020 C CA . ARG A 1 396 ? -21.196 -8.892 37.730 1.00 97.81 396 ARG A CA 1
ATOM 3021 C C . ARG A 1 396 ? -22.551 -8.543 38.341 1.00 97.81 396 ARG A C 1
ATOM 3023 O O . ARG A 1 396 ? -23.107 -9.336 39.094 1.00 97.81 396 ARG A O 1
ATOM 3030 N N . ALA A 1 397 ? -23.126 -7.397 37.979 1.00 97.94 397 ALA A N 1
ATOM 3031 C CA . ALA A 1 397 ? -24.432 -6.973 38.479 1.00 97.94 397 ALA A CA 1
ATOM 3032 C C . ALA A 1 397 ? -25.585 -7.896 38.038 1.00 97.94 397 ALA A C 1
ATOM 3034 O O . ALA A 1 397 ? -26.534 -8.094 38.796 1.00 97.94 397 ALA A O 1
ATOM 3035 N N . VAL A 1 398 ? -25.524 -8.446 36.821 1.00 97.19 398 VAL A N 1
ATOM 3036 C CA . VAL A 1 398 ? -26.587 -9.292 36.246 1.00 97.19 398 VAL A CA 1
ATOM 3037 C C . VAL A 1 398 ? -26.450 -10.762 36.651 1.00 97.19 398 VAL A C 1
ATOM 3039 O O . VAL A 1 398 ? -27.459 -11.440 36.830 1.00 97.19 398 VAL A O 1
ATOM 3042 N N . THR A 1 399 ? -25.222 -11.263 36.782 1.00 96.31 399 THR A N 1
ATOM 3043 C CA . THR A 1 399 ? -24.928 -12.700 36.943 1.00 96.31 399 THR A CA 1
ATOM 3044 C C . THR A 1 399 ? -24.348 -13.056 38.310 1.00 96.31 399 THR A C 1
ATOM 3046 O O . THR A 1 399 ? -24.377 -14.220 38.710 1.00 96.31 399 THR A O 1
ATOM 3049 N N . GLY A 1 400 ? -23.809 -12.072 39.036 1.00 97.12 400 GLY A N 1
ATOM 3050 C CA . GLY A 1 400 ? -23.023 -12.289 40.250 1.00 97.12 400 GLY A CA 1
ATOM 3051 C C . GLY A 1 400 ? -21.645 -12.912 40.002 1.00 97.12 400 GLY A C 1
ATOM 3052 O O . GLY A 1 400 ? -21.038 -13.371 40.965 1.00 97.12 400 GLY A O 1
ATOM 3053 N N . LYS A 1 401 ? -21.181 -12.976 38.745 1.00 97.06 401 LYS A N 1
ATOM 3054 C CA . LYS A 1 401 ? -19.917 -13.613 38.350 1.00 97.06 401 LYS A CA 1
ATOM 3055 C C . LYS A 1 401 ? -18.779 -12.621 38.178 1.00 97.06 401 LYS A C 1
ATOM 3057 O O . LYS A 1 401 ? -18.985 -11.529 37.650 1.00 97.06 401 LYS A O 1
ATOM 3062 N N . GLU A 1 402 ? -17.591 -13.031 38.607 1.00 96.81 402 GLU A N 1
ATOM 3063 C CA . GLU A 1 402 ? -16.342 -12.299 38.388 1.00 96.81 402 GLU A CA 1
ATOM 3064 C C . GLU A 1 402 ? -15.701 -12.785 37.084 1.00 96.81 402 GLU A C 1
ATOM 3066 O O . GLU A 1 402 ? -15.231 -13.918 36.999 1.00 96.81 402 GLU A O 1
ATOM 3071 N N . VAL A 1 403 ? -15.695 -11.931 36.066 1.00 97.44 403 VAL A N 1
ATOM 3072 C CA . VAL A 1 403 ? -15.111 -12.211 34.747 1.00 97.44 403 VAL A CA 1
ATOM 3073 C C . VAL A 1 403 ? -14.110 -11.123 34.382 1.00 97.44 403 VAL A C 1
ATOM 3075 O O . VAL A 1 403 ? -14.180 -10.014 34.916 1.00 97.44 403 VAL A O 1
ATOM 3078 N N . GLU A 1 404 ? -13.242 -11.404 33.417 1.00 97.88 404 GLU A N 1
ATOM 3079 C CA . GLU A 1 404 ? -12.467 -10.373 32.726 1.00 97.88 404 GLU A CA 1
ATOM 3080 C C . GLU A 1 404 ? -13.039 -10.100 31.336 1.00 97.88 404 GLU A C 1
ATOM 3082 O O . GLU A 1 404 ? -13.710 -10.945 30.741 1.00 97.88 404 GLU A O 1
ATOM 3087 N N . VAL A 1 405 ? -12.805 -8.899 30.814 1.00 97.81 405 VAL A N 1
ATOM 3088 C CA . VAL A 1 405 ? -13.314 -8.456 29.516 1.00 97.81 405 VAL A CA 1
ATOM 3089 C C . VAL A 1 405 ? -12.158 -8.010 28.637 1.00 97.81 405 VAL A C 1
ATOM 3091 O O . VAL A 1 405 ? -11.346 -7.168 29.019 1.00 97.81 405 VAL A O 1
ATOM 3094 N N . LEU A 1 406 ? -12.132 -8.545 27.421 1.00 95.81 406 LEU A N 1
ATOM 3095 C CA . LEU A 1 406 ? -11.162 -8.210 26.389 1.00 95.81 406 LEU A CA 1
ATOM 3096 C C . LEU A 1 406 ? -11.888 -7.611 25.183 1.00 95.81 406 LEU A C 1
ATOM 3098 O O . LEU A 1 406 ? -12.715 -8.273 24.557 1.00 95.81 406 LEU A O 1
ATOM 3102 N N . ILE A 1 407 ? -11.540 -6.380 24.821 1.00 95.00 407 ILE A N 1
ATOM 3103 C CA . ILE A 1 407 ? -11.905 -5.785 23.538 1.00 95.00 407 ILE A CA 1
ATOM 3104 C C . ILE A 1 407 ? -10.749 -6.008 22.566 1.00 95.00 407 ILE A C 1
ATOM 3106 O O . ILE A 1 407 ? -9.696 -5.381 22.699 1.00 95.00 407 ILE A O 1
ATOM 3110 N N . PHE A 1 408 ? -10.932 -6.903 21.602 1.00 90.31 408 PHE A N 1
ATOM 3111 C CA . PHE A 1 408 ? -9.883 -7.305 20.660 1.00 90.31 408 PHE A CA 1
ATOM 3112 C C . PHE A 1 408 ? -10.117 -6.716 19.267 1.00 90.31 408 PHE A C 1
ATOM 3114 O O . PHE A 1 408 ? -11.266 -6.485 18.899 1.00 90.31 408 PHE A O 1
ATOM 3121 N N . GLY A 1 409 ? -9.029 -6.451 18.542 1.00 82.50 409 GLY A N 1
ATOM 3122 C CA . GLY A 1 409 ? -9.041 -5.968 17.159 1.00 82.50 409 GLY A CA 1
ATOM 3123 C C . GLY A 1 409 ? -8.882 -7.086 16.125 1.00 82.50 409 GLY A C 1
ATOM 3124 O O . GLY A 1 409 ? -8.918 -8.275 16.460 1.00 82.50 409 GLY A O 1
ATOM 3125 N N . ASP A 1 410 ? -8.645 -6.701 14.872 1.00 69.06 410 ASP A N 1
ATOM 3126 C CA . ASP A 1 410 ? -8.288 -7.629 13.797 1.00 69.06 410 ASP A CA 1
ATOM 3127 C C . ASP A 1 410 ? -6.858 -8.150 14.014 1.00 69.06 410 ASP A C 1
ATOM 3129 O O . ASP A 1 410 ? -5.881 -7.574 13.540 1.00 69.06 410 ASP A O 1
ATOM 3133 N N . GLY A 1 411 ? -6.782 -9.268 14.742 1.00 60.06 411 GLY A N 1
ATOM 3134 C CA . GLY A 1 411 ? -5.719 -10.265 14.670 1.00 60.06 411 GLY A CA 1
ATOM 3135 C C . GLY A 1 411 ? -4.338 -9.894 15.224 1.00 60.06 411 GLY A C 1
ATOM 3136 O O . GLY A 1 411 ? -3.939 -8.748 15.386 1.00 60.06 411 GLY A O 1
ATOM 3137 N N . ALA A 1 412 ? -3.582 -10.94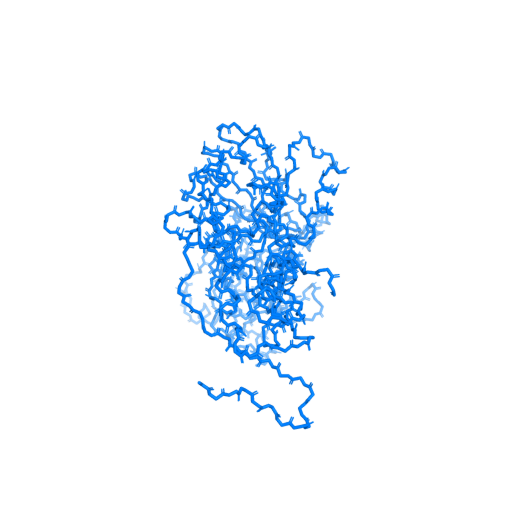6 15.531 1.00 62.62 412 ALA A N 1
ATOM 3138 C CA . ALA A 1 412 ? -2.129 -10.929 15.688 1.00 62.62 412 ALA A CA 1
ATOM 3139 C C . ALA A 1 412 ? -1.566 -12.258 15.189 1.00 62.62 412 ALA A C 1
ATOM 3141 O O . ALA A 1 412 ? -0.781 -12.930 15.861 1.00 62.62 412 ALA A O 1
ATOM 3142 N N . TYR A 1 413 ? -2.081 -12.700 14.045 1.00 69.06 413 TYR A N 1
ATOM 3143 C CA . TYR A 1 413 ? -1.789 -14.005 13.481 1.00 69.06 413 TYR A CA 1
ATOM 3144 C C . TYR A 1 413 ? -1.131 -13.835 12.122 1.00 69.06 413 TYR A C 1
ATOM 3146 O O . TYR A 1 413 ? -1.512 -12.969 11.341 1.00 69.06 413 TYR A O 1
ATOM 3154 N N . LYS A 1 414 ? -0.126 -14.668 11.860 1.00 71.38 414 LYS A N 1
ATOM 3155 C CA . LYS A 1 414 ? 0.474 -14.784 10.541 1.00 71.38 414 LYS A CA 1
ATOM 3156 C C . LYS A 1 414 ? -0.223 -15.915 9.811 1.00 71.38 414 LYS A C 1
ATOM 3158 O O . LYS A 1 414 ? -0.101 -17.065 10.239 1.00 71.38 414 LYS A O 1
ATOM 3163 N N . ASP A 1 415 ? -0.919 -15.585 8.735 1.00 69.88 415 ASP A N 1
ATOM 3164 C CA . ASP A 1 415 ? -1.515 -16.587 7.869 1.00 69.88 415 ASP A CA 1
ATOM 3165 C C . ASP A 1 415 ? -0.398 -17.497 7.306 1.00 69.88 415 ASP A C 1
ATOM 3167 O O . ASP A 1 415 ? 0.616 -16.997 6.807 1.00 69.88 415 ASP A O 1
ATOM 3171 N N . PRO A 1 416 ? -0.504 -18.828 7.453 1.00 71.12 416 PRO A N 1
ATOM 3172 C CA . PRO A 1 416 ? 0.580 -19.748 7.145 1.00 71.12 416 PRO A CA 1
ATOM 3173 C C . PRO A 1 416 ? 0.700 -20.007 5.641 1.00 71.12 416 PRO A C 1
ATOM 3175 O O . PRO A 1 416 ? 1.779 -20.388 5.191 1.00 71.12 416 PRO A O 1
ATOM 3178 N N . ASP A 1 417 ? -0.377 -19.785 4.883 1.00 74.00 417 ASP A N 1
ATOM 3179 C CA . ASP A 1 417 ? -0.435 -20.012 3.441 1.00 74.00 417 ASP A CA 1
ATOM 3180 C C . ASP A 1 417 ? 0.113 -18.800 2.679 1.00 74.00 417 ASP A C 1
ATOM 3182 O O . ASP A 1 417 ? 0.844 -18.940 1.699 1.00 74.00 417 ASP A O 1
ATOM 3186 N N . THR A 1 418 ? -0.205 -17.598 3.156 1.00 71.31 418 THR A N 1
ATOM 3187 C CA . THR A 1 418 ? 0.162 -16.333 2.506 1.00 71.31 418 THR A CA 1
ATOM 3188 C C . THR A 1 418 ? 1.356 -15.639 3.147 1.00 71.31 418 THR A C 1
ATOM 3190 O O . THR A 1 418 ? 2.006 -14.815 2.508 1.00 71.31 418 THR A O 1
ATOM 3193 N N . GLY A 1 419 ? 1.674 -15.961 4.402 1.00 67.06 419 GLY A N 1
ATOM 3194 C CA . GLY A 1 419 ? 2.749 -15.326 5.158 1.00 67.06 419 GLY A CA 1
ATOM 3195 C C . GLY A 1 419 ? 2.452 -13.886 5.594 1.00 67.06 419 GLY A C 1
ATOM 3196 O O . GLY A 1 419 ? 3.362 -13.223 6.097 1.00 67.06 419 GLY A O 1
ATOM 3197 N N . ILE A 1 420 ? 1.218 -13.411 5.421 1.00 73.44 420 ILE A N 1
ATOM 3198 C CA . ILE A 1 420 ? 0.784 -12.058 5.782 1.00 73.44 420 ILE A CA 1
ATOM 3199 C C . ILE A 1 420 ? 0.421 -12.028 7.263 1.00 73.44 420 ILE A C 1
ATOM 3201 O O . ILE A 1 420 ? -0.204 -12.954 7.784 1.00 73.44 420 ILE A O 1
ATOM 3205 N N . TYR A 1 421 ? 0.828 -10.970 7.958 1.00 68.81 421 TYR A N 1
ATOM 3206 C CA . TYR A 1 421 ? 0.358 -10.723 9.310 1.00 68.81 421 TYR A CA 1
ATOM 3207 C C . TYR A 1 421 ? -0.979 -9.987 9.258 1.00 68.81 421 TYR A C 1
ATOM 3209 O O . TYR A 1 421 ? -1.058 -8.851 8.796 1.00 68.81 421 TYR A O 1
ATOM 3217 N N . GLU A 1 422 ? -2.009 -10.589 9.842 1.00 67.12 422 GLU A N 1
ATOM 3218 C CA . GLU A 1 422 ? -3.228 -9.894 10.252 1.00 67.12 422 GLU A CA 1
ATOM 3219 C C . GLU A 1 422 ? -2.901 -9.074 11.510 1.00 67.12 422 GLU A C 1
ATOM 3221 O O . GLU A 1 422 ? -3.326 -9.405 12.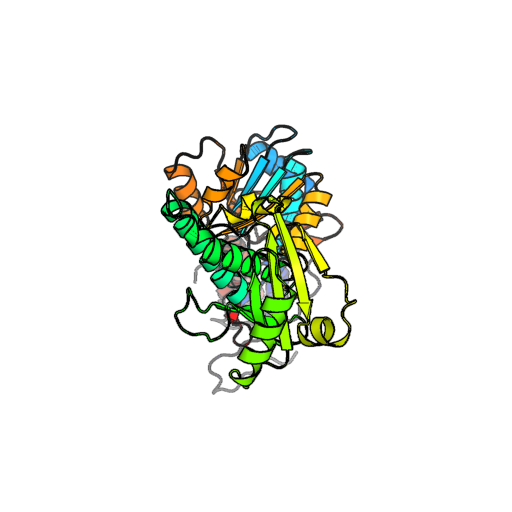609 1.00 67.12 422 GLU A O 1
ATOM 3226 N N . LEU A 1 423 ? -2.014 -8.086 11.357 1.00 69.75 423 LEU A N 1
ATOM 3227 C CA . LEU A 1 423 ? -1.572 -7.108 12.356 1.00 69.75 423 LEU A CA 1
ATOM 3228 C C . LEU A 1 423 ? -1.834 -5.717 11.787 1.00 69.75 423 LEU A C 1
ATOM 3230 O O . LEU A 1 423 ? -0.947 -4.876 11.713 1.00 69.75 423 LEU A O 1
ATOM 3234 N N . ALA A 1 424 ? -3.035 -5.487 11.268 1.00 72.88 424 ALA A N 1
ATOM 3235 C CA . ALA A 1 424 ? -3.346 -4.195 10.678 1.00 72.88 424 ALA A CA 1
ATOM 3236 C C . ALA A 1 424 ? -3.672 -3.155 11.765 1.00 72.88 424 ALA A C 1
ATOM 3238 O O . ALA A 1 424 ? -3.483 -1.960 11.537 1.00 72.88 424 ALA A O 1
ATOM 3239 N N . ASP A 1 425 ? -4.152 -3.598 12.933 1.00 78.50 425 ASP A N 1
ATOM 3240 C CA . ASP A 1 425 ? -4.434 -2.759 14.099 1.00 78.50 425 ASP A CA 1
ATOM 3241 C C . ASP A 1 425 ? -3.182 -2.393 14.899 1.00 78.50 425 ASP A C 1
ATOM 3243 O O . ASP A 1 425 ? -2.218 -3.152 14.911 1.00 78.50 425 ASP A O 1
ATOM 3247 N N . PRO A 1 426 ? -3.190 -1.248 15.616 1.00 76.69 426 PRO A N 1
ATOM 3248 C CA . PRO A 1 426 ? -2.042 -0.831 16.422 1.00 76.69 426 PRO A CA 1
ATOM 3249 C C . PRO A 1 426 ? -1.720 -1.813 17.556 1.00 76.69 426 PRO A C 1
ATOM 3251 O O . PRO A 1 426 ? -0.574 -1.876 18.002 1.00 76.69 426 PRO A O 1
ATOM 3254 N N . HIS A 1 427 ? -2.732 -2.542 18.044 1.00 82.19 427 HIS A N 1
ATOM 3255 C CA . HIS A 1 427 ? -2.616 -3.530 19.108 1.00 82.19 427 HIS A CA 1
ATOM 3256 C C . HIS A 1 427 ? -3.607 -4.686 18.888 1.00 82.19 427 HIS A C 1
ATOM 3258 O O . HIS A 1 427 ? -4.741 -4.429 18.485 1.00 82.19 427 HIS A O 1
ATOM 3264 N N . PRO A 1 428 ? -3.245 -5.934 19.242 1.00 81.88 428 PRO A N 1
ATOM 3265 C CA . PRO A 1 428 ? -4.171 -7.074 19.181 1.00 81.88 428 PRO A CA 1
ATOM 3266 C C . PRO A 1 428 ? -5.351 -6.935 20.155 1.00 81.88 428 PRO A C 1
ATOM 3268 O O . PRO A 1 428 ? -6.485 -7.309 19.863 1.00 81.88 428 PRO A O 1
ATOM 3271 N N . ALA A 1 429 ? -5.065 -6.380 21.334 1.00 87.88 429 ALA A N 1
ATOM 3272 C CA . ALA A 1 429 ? -6.038 -6.003 22.344 1.00 87.88 429 ALA A CA 1
ATOM 3273 C C . ALA A 1 429 ? -6.156 -4.479 22.346 1.00 87.88 429 ALA A C 1
ATOM 3275 O O . ALA A 1 429 ? -5.185 -3.778 22.631 1.00 87.88 429 ALA A O 1
ATOM 3276 N N . ILE A 1 430 ? -7.343 -3.977 22.023 1.00 89.44 430 ILE A N 1
ATOM 3277 C CA . ILE A 1 430 ? -7.634 -2.542 21.987 1.00 89.44 430 ILE A CA 1
ATOM 3278 C C . ILE A 1 430 ? -8.065 -2.052 23.371 1.00 89.44 430 ILE A C 1
ATOM 3280 O O . ILE A 1 430 ? -7.763 -0.918 23.740 1.00 89.44 430 ILE A O 1
ATOM 3284 N N . GLY A 1 431 ? -8.737 -2.904 24.152 1.00 92.62 431 GLY A N 1
ATOM 3285 C CA . GLY A 1 431 ? -9.048 -2.620 25.549 1.00 92.62 431 GLY A CA 1
ATOM 3286 C C . GLY A 1 431 ? -9.113 -3.858 26.422 1.00 92.62 431 GLY A C 1
ATOM 3287 O O . GLY A 1 431 ? -9.468 -4.936 25.956 1.00 92.62 431 GLY A O 1
ATOM 3288 N N . VAL A 1 432 ? -8.790 -3.686 27.697 1.00 95.62 432 VAL A N 1
ATOM 3289 C CA . VAL A 1 432 ? -8.791 -4.738 28.716 1.00 95.62 432 VAL A CA 1
ATOM 3290 C C . VAL A 1 432 ? -9.370 -4.201 30.020 1.00 95.62 432 VAL A C 1
ATOM 3292 O O . VAL A 1 432 ? -9.201 -3.020 30.336 1.00 95.62 432 VAL A O 1
ATOM 3295 N N . SER A 1 433 ? -10.052 -5.062 30.773 1.00 96.06 433 SER A N 1
ATOM 3296 C CA . SER A 1 433 ? -10.333 -4.813 32.187 1.00 96.06 433 SER A CA 1
ATOM 3297 C C . SER A 1 433 ? -9.091 -5.061 33.054 1.00 96.06 433 SER A C 1
ATOM 3299 O O . SER A 1 433 ? -8.077 -5.583 32.601 1.00 96.06 433 SER A O 1
ATOM 3301 N N . SER A 1 434 ? -9.160 -4.628 34.307 1.00 88.31 434 SER A N 1
ATOM 3302 C CA . SER A 1 434 ? -8.044 -4.505 35.251 1.00 88.31 434 SER A CA 1
ATOM 3303 C C . SER A 1 434 ? -7.539 -5.802 35.904 1.00 88.31 434 SER A C 1
ATOM 3305 O O . SER A 1 434 ? -6.637 -5.710 36.742 1.00 88.31 434 SER A O 1
ATOM 3307 N N . GLY A 1 435 ? -8.100 -6.973 35.582 1.00 72.94 435 GLY A N 1
ATOM 3308 C CA . GLY A 1 435 ? -7.759 -8.251 36.228 1.00 72.94 435 GLY A CA 1
ATOM 3309 C C . GLY A 1 435 ? -6.928 -9.224 35.407 1.00 72.94 435 GLY A C 1
ATOM 3310 O O . GLY A 1 435 ? -6.636 -8.943 34.222 1.00 72.94 435 GLY A O 1
#